Protein 3UB0 (pdb70)

GO terms:
  GO:0005515 protein binding (F, IPI)

Secondary structure (DSSP, 8-state):
--SSSS-HHHHHHHHHHHHHHHHHHHHHHHTT--HHHHHHHHHHHHHHHHHHHHHHHHHHHHH--HHHHH------HHHHH--HHHH--TTT--HHHHHHHHHHTT-EEEEEE--TTS-EEEEEE-SHHHHHHHEETTEEEETTEEEEEEEEE-TTS-B--GGG--GGGGGGS-SPEEEEEEE--/-PPPPSS--HHHHHHHHHTTGGG-HHHHHHHHHHHHHHHH-S-HHHHHHHHHHHHHHHHHH-TT---HHHHHHHHHH-GGG-/-TTHHHHHHHHHHHHHHHHHTTGGGSHHHHHHHHHHHHHHHH---HHHHHHHHHHHHHHHHHTS-HHHHHHHHIIIIIT---/--SSSS-HHHHHHHHHHHHHHHHHHHHHHHHT--HHHHHHHHHHHHHHHHHHHHHHHHHHHHH--HHHHH--HHHHH---HHHHHH--HHHH--TTT--HHHHHHHHHHTT-EEEEEE--SSS-EEEEEE-SHHHHHHHEETTEEEETTEEEEEEEEE-TTS-B--TTT--GGGGGGS-SPEEEEEEE-/-PPPPTT--HHHHHHHHHTTGGG-HHHHHHHHHHHHHHHH---HHHHHHHHHHHHHHHHHH-TT---HHHHHHHHHH-TT-/---HHHHHHHHHHHHHHHHHTTGGGSHHHHHHHHHHHHHHHH---HHHHHHHHHHHHHHHHHTS-HHHHHHHIIIII-

Structure (mmCIF, N/CA/C/O backbone):
data_3UB0
#
_entry.id   3UB0
#
_cell.length_a   121.454
_cell.length_b   160.301
_cell.length_c   102.660
_cell.angle_alpha   90.00
_cell.angle_beta   90.00
_cell.angle_gamma   90.00
#
_symmetry.space_group_name_H-M   'C 2 2 21'
#
loop_
_entity.id
_entity.type
_entity.pdbx_description
1 polymer 'Non-structural protein 6, nsp6,'
2 polymer 'Non-structural protein 7, nsp7'
3 water water
#
loop_
_atom_site.group_PDB
_atom_site.id
_atom_site.type_symbol
_atom_site.label_atom_id
_atom_site.label_alt_id
_atom_site.label_comp_id
_atom_site.label_asym_id
_atom_site.label_entity_id
_atom_site.label_seq_id
_atom_site.pdbx_PDB_ins_code
_atom_site.Cartn_x
_atom_site.Cartn_y
_atom_site.Cartn_z
_atom_site.occupancy
_atom_site.B_iso_or_equiv
_atom_site.auth_seq_id
_atom_site.auth_comp_id
_atom_site.auth_asym_id
_atom_site.auth_atom_id
_atom_site.pdbx_PDB_model_num
ATOM 1 N N . PRO A 1 2 ? 88.477 45.062 54.165 1.00 81.60 -2 PRO A N 1
ATOM 2 C CA . PRO A 1 2 ? 87.445 46.025 53.728 1.00 77.57 -2 PRO A CA 1
ATOM 3 C C . PRO A 1 2 ? 86.033 45.458 53.854 1.00 82.12 -2 PRO A C 1
ATOM 4 O O . PRO A 1 2 ? 85.134 46.146 54.359 1.00 82.68 -2 PRO A O 1
ATOM 8 N N . LEU A 1 3 ? 85.834 44.203 53.394 1.00 77.17 -1 LEU A N 1
ATOM 9 C CA . LEU A 1 3 ? 84.552 43.493 53.475 1.00 74.96 -1 LEU A CA 1
ATOM 10 C C . LEU A 1 3 ? 84.698 42.262 54.406 1.00 85.52 -1 LEU A C 1
ATOM 11 O O . LEU A 1 3 ? 84.108 41.210 54.152 1.00 85.59 -1 LEU A O 1
ATOM 16 N N . GLY A 1 4 ? 85.483 42.424 55.474 1.00 86.93 0 GLY A N 1
ATOM 17 C CA . GLY A 1 4 ? 85.771 41.382 56.458 1.00 91.33 0 GLY A CA 1
ATOM 18 C C . GLY A 1 4 ? 84.848 41.311 57.661 1.00 98.99 0 GLY A C 1
ATOM 19 O O . GLY A 1 4 ? 84.865 40.313 58.387 1.00 100.85 0 GLY A O 1
ATOM 20 N N . SER A 1 5 ? 84.043 42.374 57.891 1.00 96.08 1 SER A N 1
ATOM 21 C CA . SER A 1 5 ? 83.083 42.471 59.000 1.00 97.81 1 SER A CA 1
ATOM 22 C C . SER A 1 5 ? 81.654 42.213 58.509 1.00 99.33 1 SER A C 1
ATOM 23 O O . SER A 1 5 ? 80.804 41.775 59.289 1.00 101.74 1 SER A O 1
ATOM 26 N N . VAL A 1 6 ? 81.396 42.472 57.217 1.00 90.80 2 VAL A N 1
ATOM 27 C CA . VAL A 1 6 ? 80.095 42.285 56.568 1.00 87.86 2 VAL A CA 1
ATOM 28 C C . VAL A 1 6 ? 79.627 40.803 56.615 1.00 91.06 2 VAL A C 1
ATOM 29 O O . VAL A 1 6 ? 80.463 39.901 56.697 1.00 93.16 2 VAL A O 1
ATOM 33 N N . ALA A 1 7 ? 78.306 40.563 56.597 1.00 85.29 3 ALA A N 1
ATOM 34 C CA . ALA A 1 7 ? 77.735 39.211 56.631 1.00 85.06 3 ALA A CA 1
ATOM 35 C C . ALA A 1 7 ? 78.124 38.420 55.381 1.00 85.27 3 ALA A C 1
ATOM 36 O O . ALA A 1 7 ? 78.772 37.384 55.508 1.00 88.31 3 ALA A O 1
ATOM 38 N N . SER A 1 8 ? 77.766 38.932 54.181 1.00 75.40 4 SER A N 1
ATOM 39 C CA . SER A 1 8 ? 78.112 38.335 52.893 1.00 72.83 4 SER A CA 1
ATOM 40 C C . SER A 1 8 ? 78.900 39.322 52.018 1.00 72.80 4 SER A C 1
ATOM 41 O O . SER A 1 8 ? 78.323 40.262 51.454 1.00 70.68 4 SER A O 1
ATOM 44 N N . ALA A 1 9 ? 80.224 39.094 51.909 1.00 68.26 5 ALA A N 1
ATOM 45 C CA . ALA A 1 9 ? 81.144 39.899 51.090 1.00 65.92 5 ALA A CA 1
ATOM 46 C C . ALA A 1 9 ? 80.761 39.811 49.624 1.00 65.72 5 ALA A C 1
ATOM 47 O O . ALA A 1 9 ? 80.889 40.809 48.914 1.00 61.52 5 ALA A O 1
ATOM 49 N N . TYR A 1 10 ? 80.230 38.637 49.191 1.00 62.23 6 TYR A N 1
ATOM 50 C CA . TYR A 1 10 ? 79.755 38.414 47.822 1.00 61.12 6 TYR A CA 1
ATOM 51 C C . TYR A 1 10 ? 78.525 39.291 47.504 1.00 61.63 6 TYR A C 1
ATOM 52 O O . TYR A 1 10 ? 78.521 39.964 46.469 1.00 59.55 6 TYR A O 1
ATOM 61 N N . ALA A 1 11 ? 77.524 39.325 48.422 1.00 56.26 7 ALA A N 1
ATOM 62 C CA . ALA A 1 11 ? 76.339 40.183 48.302 1.00 54.36 7 ALA A CA 1
ATOM 63 C C . ALA A 1 11 ? 76.702 41.698 48.351 1.00 54.99 7 ALA A C 1
ATOM 64 O O . ALA A 1 11 ? 76.171 42.465 47.547 1.00 52.31 7 ALA A O 1
ATOM 66 N N . ALA A 1 12 ? 77.600 42.107 49.285 1.00 51.56 8 ALA A N 1
ATOM 67 C CA . ALA A 1 12 ? 78.076 43.490 49.488 1.00 49.99 8 ALA A CA 1
ATOM 68 C C . ALA A 1 12 ? 78.995 44.041 48.341 1.00 54.70 8 ALA A C 1
ATOM 69 O O . ALA A 1 12 ? 79.165 45.261 48.219 1.00 52.61 8 ALA A O 1
ATOM 71 N N . LEU A 1 13 ? 79.620 43.146 47.565 1.00 52.09 9 LEU A N 1
ATOM 72 C CA . LEU A 1 13 ? 80.576 43.489 46.514 1.00 52.11 9 LEU A CA 1
ATOM 73 C C . LEU A 1 13 ? 80.158 44.511 45.452 1.00 55.62 9 LEU A C 1
ATOM 74 O O . LEU A 1 13 ? 80.930 45.451 45.265 1.00 54.96 9 LEU A O 1
ATOM 79 N N . PRO A 1 14 ? 79.012 44.390 44.728 1.00 52.61 10 PRO A N 1
ATOM 80 C CA . PRO A 1 14 ? 78.703 45.410 43.702 1.00 51.57 10 PRO A CA 1
ATOM 81 C C . PRO A 1 14 ? 78.640 46.853 44.240 1.00 54.35 10 PRO A C 1
ATOM 82 O O . PRO A 1 14 ? 79.192 47.745 43.615 1.00 53.70 10 PRO A O 1
ATOM 86 N N . SER A 1 15 ? 77.982 47.074 45.395 1.00 50.75 11 SER A N 1
ATOM 87 C CA . SER A 1 15 ? 77.856 48.387 46.024 1.00 49.41 11 SER A CA 1
ATOM 88 C C . SER A 1 15 ? 79.193 48.887 46.626 1.00 54.31 11 SER A C 1
ATOM 89 O O . SER A 1 15 ? 79.435 50.103 46.629 1.00 53.51 11 SER A O 1
ATOM 92 N N . TRP A 1 16 ? 80.044 47.960 47.133 1.00 51.97 12 TRP A N 1
ATOM 93 C CA . TRP A 1 16 ? 81.361 48.286 47.678 1.00 52.92 12 TRP A CA 1
ATOM 94 C C . TRP A 1 16 ? 82.322 48.745 46.588 1.00 55.93 12 TRP A C 1
ATOM 95 O O . TRP A 1 16 ? 83.059 49.701 46.816 1.00 55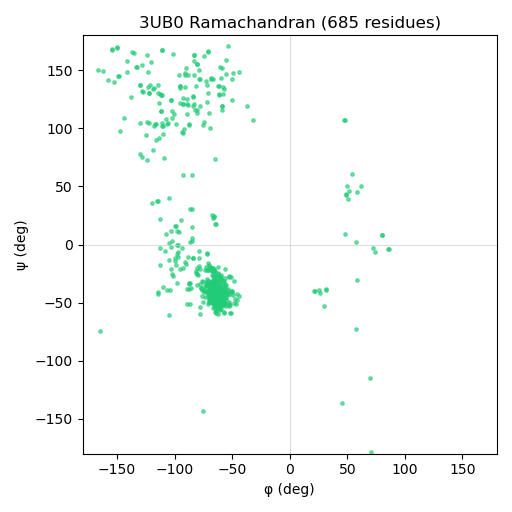.59 12 TRP A O 1
ATOM 106 N N . ILE A 1 17 ? 82.348 48.053 45.429 1.00 51.78 13 ILE A N 1
ATOM 107 C CA . ILE A 1 17 ? 83.224 48.423 44.313 1.00 50.44 13 ILE A CA 1
ATOM 108 C C . ILE A 1 17 ? 82.897 49.850 43.880 1.00 52.82 13 ILE A C 1
ATOM 109 O O . ILE A 1 17 ? 83.822 50.653 43.750 1.00 52.65 13 ILE A O 1
ATOM 114 N N . ALA A 1 18 ? 81.590 50.172 43.685 1.00 47.34 14 ALA A N 1
ATOM 115 C CA . ALA A 1 18 ? 81.154 51.518 43.281 1.00 45.74 14 ALA A CA 1
ATOM 116 C C . ALA A 1 18 ? 81.660 52.592 44.252 1.00 50.04 14 ALA A C 1
ATOM 117 O O . ALA A 1 18 ? 82.139 53.641 43.812 1.00 50.55 14 ALA A O 1
ATOM 119 N N . TYR A 1 19 ? 81.601 52.303 45.554 1.00 46.24 15 TYR A N 1
ATOM 120 C CA . TYR A 1 19 ? 82.057 53.212 46.598 1.00 47.43 15 TYR A CA 1
ATOM 121 C C . TYR A 1 19 ? 83.584 53.331 46.596 1.00 52.40 15 TYR A C 1
ATOM 122 O O . TYR A 1 19 ? 84.095 54.457 46.558 1.00 53.03 15 TYR A O 1
ATOM 131 N N . GLU A 1 20 ? 84.305 52.182 46.586 1.00 47.68 16 GLU A N 1
ATOM 132 C CA . GLU A 1 20 ? 85.767 52.147 46.550 1.00 47.61 16 GLU A CA 1
ATOM 133 C C . GLU A 1 20 ? 86.347 52.852 45.308 1.00 50.70 16 GLU A C 1
ATOM 134 O O . GLU A 1 20 ? 87.316 53.595 45.440 1.00 51.76 16 GLU A O 1
ATOM 140 N N . LYS A 1 21 ? 85.765 52.618 44.127 1.00 46.36 17 LYS A N 1
ATOM 141 C CA . LYS A 1 21 ? 86.197 53.231 42.870 1.00 46.21 17 LYS A CA 1
ATOM 142 C C . LYS A 1 21 ? 86.022 54.762 42.944 1.00 50.52 17 LYS A C 1
ATOM 143 O O . LYS A 1 21 ? 86.938 55.493 42.546 1.00 49.59 17 LYS A O 1
ATOM 149 N N . ALA A 1 22 ? 84.877 55.247 43.517 1.00 47.18 18 ALA A N 1
ATOM 150 C CA . ALA A 1 22 ? 84.578 56.676 43.745 1.00 45.50 18 ALA A CA 1
ATOM 151 C C . ALA A 1 22 ? 85.574 57.282 44.748 1.00 49.68 18 ALA A C 1
ATOM 152 O O . ALA A 1 22 ? 86.104 58.362 44.498 1.00 50.46 18 ALA A O 1
ATOM 154 N N . ARG A 1 23 ? 85.855 56.568 45.852 1.00 46.06 19 ARG A N 1
ATOM 155 C CA . ARG A 1 23 ? 86.820 56.968 46.890 1.00 46.74 19 ARG A CA 1
ATOM 156 C C . ARG A 1 23 ? 88.249 57.088 46.346 1.00 47.84 19 ARG A C 1
ATOM 157 O O . ARG A 1 23 ? 88.968 58.015 46.702 1.00 47.25 19 ARG A O 1
ATOM 165 N N . ALA A 1 24 ? 88.653 56.137 45.486 1.00 44.59 20 ALA A N 1
ATOM 166 C CA . ALA A 1 24 ? 89.971 56.079 44.846 1.00 43.96 20 ALA A CA 1
ATOM 167 C C . ALA A 1 24 ? 90.180 57.236 43.855 1.00 48.86 20 ALA A C 1
ATOM 168 O O . ALA A 1 24 ? 91.254 57.796 43.825 1.00 51.17 20 ALA A O 1
ATOM 170 N N . ASP A 1 25 ? 89.149 57.617 43.086 1.00 44.95 21 ASP A N 1
ATOM 171 C CA . ASP A 1 25 ? 89.197 58.727 42.127 1.00 43.38 21 ASP A CA 1
ATOM 172 C C . ASP A 1 25 ? 89.437 60.017 42.835 1.00 47.58 21 ASP A C 1
ATOM 173 O O . ASP A 1 25 ? 90.236 60.824 42.363 1.00 46.87 21 ASP A O 1
ATOM 178 N N . LEU A 1 26 ? 88.692 60.235 43.941 1.00 45.33 22 LEU A N 1
ATOM 179 C CA . LEU A 1 26 ? 88.790 61.427 44.785 1.00 44.87 22 LEU A CA 1
ATOM 180 C C . LEU A 1 26 ? 90.168 61.504 45.426 1.00 49.51 22 LEU A C 1
ATOM 181 O O . LEU A 1 26 ? 90.722 62.584 45.516 1.00 52.10 22 LEU A O 1
ATOM 186 N N . GLU A 1 27 ? 90.732 60.377 45.857 1.00 45.44 23 GLU A N 1
ATOM 187 C CA . GLU A 1 27 ? 92.060 60.359 46.482 1.00 45.62 23 GLU A CA 1
ATOM 188 C C . GLU A 1 27 ? 93.153 60.720 45.460 1.00 49.44 23 GLU A C 1
ATOM 189 O O . GLU A 1 27 ? 94.018 61.523 45.779 1.00 51.84 23 GLU A O 1
ATOM 195 N N . GLU A 1 28 ? 93.056 60.210 44.226 1.00 44.51 24 GLU A N 1
ATOM 196 C CA . GLU A 1 28 ? 93.947 60.530 43.100 1.00 45.32 24 GLU A CA 1
ATOM 197 C C . GLU A 1 28 ? 93.826 62.014 42.725 1.00 50.48 24 GLU A C 1
ATOM 198 O O . GLU A 1 28 ? 94.844 62.669 42.444 1.00 53.17 24 GLU A O 1
ATOM 204 N N . ALA A 1 29 ? 92.579 62.548 42.722 1.00 43.76 25 ALA A N 1
ATOM 205 C CA . ALA A 1 29 ? 92.301 63.953 42.431 1.00 42.22 25 ALA A CA 1
ATOM 206 C C . ALA A 1 29 ? 92.953 64.891 43.462 1.00 46.48 25 ALA A C 1
ATOM 207 O O . ALA A 1 29 ? 93.402 65.984 43.107 1.00 47.15 25 ALA A O 1
ATOM 209 N N . LYS A 1 30 ? 92.974 64.481 44.736 1.00 42.48 26 LYS A N 1
ATOM 210 C CA . LYS A 1 30 ? 93.592 65.254 45.801 1.00 43.57 26 LYS A CA 1
ATOM 211 C C . LYS A 1 30 ? 95.108 65.301 45.594 1.00 49.75 26 LYS A C 1
ATOM 212 O O . LYS A 1 30 ? 95.686 66.391 45.592 1.00 48.26 26 LYS A O 1
ATOM 218 N N . LYS A 1 31 ? 95.729 64.110 45.383 1.00 47.75 27 LYS A N 1
ATOM 219 C CA . LYS A 1 31 ? 97.178 63.936 45.201 1.00 48.51 27 LYS A CA 1
ATOM 220 C C . LYS A 1 31 ? 97.706 64.666 43.966 1.00 52.34 27 LYS A C 1
ATOM 221 O O . LYS A 1 31 ? 98.793 65.231 44.021 1.00 52.73 27 LYS A O 1
ATOM 227 N N . ASN A 1 32 ? 96.928 64.668 42.863 1.00 48.46 28 ASN A N 1
ATOM 228 C CA . ASN A 1 32 ? 97.257 65.330 41.589 1.00 46.46 28 ASN A CA 1
ATOM 229 C C . ASN A 1 32 ? 96.835 66.782 41.548 1.00 50.49 28 ASN A C 1
ATOM 230 O O . ASN A 1 32 ? 97.041 67.429 40.520 1.00 49.97 28 ASN A O 1
ATOM 235 N N . ASP A 1 33 ? 96.268 67.304 42.674 1.00 47.72 29 ASP A N 1
ATOM 236 C CA . ASP A 1 33 ? 95.888 68.711 42.889 1.00 48.18 29 ASP A CA 1
ATOM 237 C C . ASP A 1 33 ? 95.043 69.266 41.755 1.00 49.77 29 ASP A C 1
ATOM 238 O O . ASP A 1 33 ? 95.170 70.405 41.313 1.00 51.74 29 ASP A O 1
ATOM 243 N N . VAL A 1 34 ? 94.175 68.427 41.293 1.00 42.93 30 VAL A N 1
ATOM 244 C CA . VAL A 1 34 ? 93.222 68.657 40.234 1.00 42.20 30 VAL A CA 1
ATOM 245 C C . VAL A 1 34 ? 92.323 69.918 40.527 1.00 50.34 30 VAL A C 1
ATOM 246 O O . VAL A 1 34 ? 92.286 70.367 41.665 1.00 52.77 30 VAL A O 1
ATOM 250 N N . SER A 1 35 ? 91.692 70.536 39.506 1.00 49.14 31 SER A N 1
ATOM 251 C CA . SER A 1 35 ? 90.841 71.747 39.669 1.00 50.40 31 SER A CA 1
ATOM 252 C C . SER A 1 35 ? 89.773 71.649 40.786 1.00 59.84 31 SER A C 1
ATOM 253 O O . SER A 1 35 ? 89.261 70.548 41.025 1.00 59.40 31 SER A O 1
ATOM 256 N N . PRO A 1 36 ? 89.416 72.775 41.472 1.00 60.44 32 PRO A N 1
ATOM 257 C CA . PRO A 1 36 ? 88.375 72.718 42.523 1.00 61.63 32 PRO A CA 1
ATOM 258 C C . PRO A 1 36 ? 87.019 72.231 42.014 1.00 64.43 32 PRO A C 1
ATOM 259 O O . PRO A 1 36 ? 86.240 71.660 42.785 1.00 65.83 32 PRO A O 1
ATOM 263 N N . GLN A 1 37 ? 86.760 72.430 40.716 1.00 58.32 33 GLN A N 1
ATOM 264 C CA . GLN A 1 37 ? 85.543 72.018 40.031 1.00 58.47 33 GLN A CA 1
ATOM 265 C C . GLN A 1 37 ? 85.478 70.501 39.891 1.00 60.83 33 GLN A C 1
ATOM 266 O O . GLN A 1 37 ? 84.446 69.905 40.182 1.00 61.42 33 GLN A O 1
ATOM 272 N N . LEU A 1 38 ? 86.581 69.873 39.437 1.00 57.57 34 LEU A N 1
ATOM 273 C CA . LEU A 1 38 ? 86.691 68.420 39.265 1.00 55.63 34 LEU A CA 1
ATOM 274 C C . LEU A 1 38 ? 86.655 67.705 40.635 1.00 57.96 34 LEU A C 1
ATOM 275 O O . LEU A 1 38 ? 86.040 66.645 40.757 1.00 60.01 34 LEU A O 1
ATOM 280 N N . LEU A 1 39 ? 87.202 68.353 41.673 1.00 49.78 35 LEU A N 1
ATOM 281 C CA . LEU A 1 39 ? 87.187 67.889 43.047 1.00 49.72 35 LEU A CA 1
ATOM 282 C C . LEU A 1 39 ? 85.767 67.855 43.647 1.00 52.38 35 LEU A C 1
ATOM 283 O O . LEU A 1 39 ? 85.428 66.894 44.339 1.00 52.07 35 LEU A O 1
ATOM 288 N N . LYS A 1 40 ? 84.948 68.913 43.391 1.00 48.23 36 LYS A N 1
ATOM 289 C CA . LYS A 1 40 ? 83.571 69.051 43.838 1.00 48.36 36 LYS A CA 1
ATOM 290 C C . LYS A 1 40 ? 82.706 67.945 43.203 1.00 52.45 36 LYS A C 1
ATOM 291 O O . LYS A 1 40 ? 81.859 67.357 43.887 1.00 52.72 36 LYS A O 1
ATOM 297 N N . GLN A 1 41 ? 82.945 67.645 41.901 1.00 48.71 37 GLN A N 1
ATOM 298 C CA . GLN A 1 41 ? 82.244 66.590 41.159 1.00 48.14 37 GLN A CA 1
ATOM 299 C C . GLN A 1 41 ? 82.559 65.236 41.789 1.00 49.01 37 GLN A C 1
ATOM 300 O O . GLN A 1 41 ? 81.638 64.468 42.086 1.00 50.21 37 GLN A O 1
ATOM 306 N N . LEU A 1 42 ? 83.857 64.956 42.008 1.00 43.89 38 LEU A N 1
ATOM 307 C CA . LEU A 1 42 ? 84.342 63.691 42.576 1.00 43.56 38 LEU A C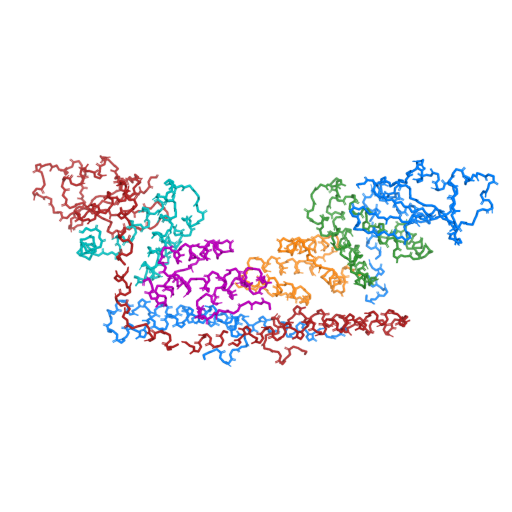A 1
ATOM 308 C C . LEU A 1 42 ? 83.936 63.450 44.017 1.00 48.92 38 LEU A C 1
ATOM 309 O O . LEU A 1 42 ? 83.700 62.290 44.378 1.00 48.95 38 LEU A O 1
ATOM 314 N N . THR A 1 43 ? 83.771 64.541 44.813 1.00 45.38 39 THR A N 1
ATOM 315 C CA . THR A 1 43 ? 83.272 64.485 46.189 1.00 46.57 39 THR A CA 1
ATOM 316 C C . THR A 1 43 ? 81.783 64.074 46.179 1.00 53.33 39 THR A C 1
ATOM 317 O O . THR A 1 43 ? 81.398 63.228 46.985 1.00 55.05 39 THR A O 1
ATOM 321 N N . LYS A 1 44 ? 80.958 64.669 45.275 1.00 49.74 40 LYS A N 1
ATOM 322 C CA . LYS A 1 44 ? 79.527 64.354 45.133 1.00 50.93 40 LYS A CA 1
ATOM 323 C C . LYS A 1 44 ? 79.346 62.873 44.741 1.00 52.38 40 LYS A C 1
ATOM 324 O O . LYS A 1 44 ? 78.524 62.179 45.342 1.00 54.28 40 LYS A O 1
ATOM 330 N N . ALA A 1 45 ? 80.110 62.400 43.734 1.00 43.51 41 ALA A N 1
ATOM 331 C CA . ALA A 1 45 ? 80.106 61.010 43.266 1.00 39.97 41 ALA A CA 1
ATOM 332 C C . ALA A 1 45 ? 80.422 60.056 44.426 1.00 47.89 41 ALA A C 1
ATOM 333 O O . ALA A 1 45 ? 79.860 58.973 44.488 1.00 50.30 41 ALA A O 1
ATOM 335 N N . CYS A 1 46 ? 81.318 60.461 45.340 1.00 46.22 42 CYS A N 1
ATOM 336 C CA . CYS A 1 46 ? 81.718 59.660 46.485 1.00 46.47 42 CYS A CA 1
ATOM 337 C C . CYS A 1 46 ? 80.589 59.643 47.510 1.00 51.57 42 CYS A C 1
ATOM 338 O O . CYS A 1 46 ? 80.200 58.564 47.957 1.00 52.80 42 CYS A O 1
ATOM 341 N N . ASN A 1 47 ? 79.982 60.806 47.797 1.00 47.99 43 ASN A N 1
ATOM 342 C CA . ASN A 1 47 ? 78.833 60.896 48.701 1.00 49.76 43 ASN A CA 1
ATOM 343 C C . ASN A 1 47 ? 77.658 60.041 48.217 1.00 52.99 43 ASN A C 1
ATOM 344 O O . ASN A 1 47 ? 77.055 59.339 49.033 1.00 52.92 43 ASN A O 1
ATOM 349 N N . ILE A 1 48 ? 77.379 60.062 46.894 1.00 48.87 44 ILE A N 1
ATOM 350 C CA . ILE A 1 48 ? 76.315 59.264 46.285 1.00 50.51 44 ILE A CA 1
ATOM 351 C C . ILE A 1 48 ? 76.574 57.771 46.475 1.00 51.78 44 ILE A C 1
ATOM 352 O O . ILE A 1 48 ? 75.699 57.070 46.993 1.00 51.99 44 ILE A O 1
ATOM 357 N N . ALA A 1 49 ? 77.782 57.304 46.082 1.00 45.44 45 ALA A N 1
ATOM 358 C CA . ALA A 1 49 ? 78.203 55.897 46.184 1.00 42.94 45 ALA A CA 1
ATOM 359 C C . ALA A 1 49 ? 78.240 55.399 47.630 1.00 50.61 45 ALA A C 1
ATOM 360 O O . ALA A 1 49 ? 77.813 54.270 47.892 1.00 51.78 45 ALA A O 1
ATOM 362 N N . LYS A 1 50 ? 78.699 56.265 48.572 1.00 47.59 46 LYS A N 1
ATOM 363 C CA . LYS A 1 50 ? 78.752 55.975 50.002 1.00 48.29 46 LYS A CA 1
ATOM 364 C C . LYS A 1 50 ? 77.349 55.706 50.543 1.00 55.46 46 LYS A C 1
ATOM 365 O O . LYS A 1 50 ? 77.155 54.703 51.247 1.00 57.23 46 LYS A O 1
ATOM 371 N N . SER A 1 51 ? 76.380 56.619 50.232 1.00 51.84 47 SER A N 1
ATOM 372 C CA . SER A 1 51 ? 74.993 56.479 50.686 1.00 53.11 47 SER A CA 1
ATOM 373 C C . SER A 1 51 ? 74.278 55.275 50.041 1.00 56.40 47 SER A C 1
ATOM 374 O O . SER A 1 51 ? 73.518 54.610 50.729 1.00 58.82 47 SER A O 1
ATOM 377 N N . GLU A 1 52 ? 74.638 54.905 48.797 1.00 50.38 48 GLU A N 1
ATOM 378 C CA . GLU A 1 52 ? 74.137 53.699 48.136 1.00 49.58 48 GLU A CA 1
ATOM 379 C C . GLU A 1 52 ? 74.658 52.415 48.792 1.00 52.73 48 GLU A C 1
ATOM 380 O O . GLU A 1 52 ? 73.895 51.457 48.963 1.00 54.87 48 GLU A O 1
ATOM 386 N N . PHE A 1 53 ? 75.935 52.412 49.186 1.00 46.73 49 PHE A N 1
ATOM 387 C CA . PHE A 1 53 ? 76.570 51.286 49.861 1.00 45.20 49 PHE A CA 1
ATOM 388 C C . PHE A 1 53 ? 75.881 51.043 51.213 1.00 51.91 49 PHE A C 1
ATOM 389 O O . PHE A 1 53 ? 75.526 49.898 51.523 1.00 53.72 49 PHE A O 1
ATOM 397 N N . GLU A 1 54 ? 75.631 52.122 51.968 1.00 48.50 50 GLU A N 1
ATOM 398 C CA . GLU A 1 54 ? 74.966 52.079 53.271 1.00 50.89 50 GLU A CA 1
ATOM 399 C C . GLU A 1 54 ? 73.516 51.634 53.180 1.00 55.94 50 GLU A C 1
ATOM 400 O O . GLU A 1 54 ? 73.064 50.887 54.036 1.00 57.19 50 GLU A O 1
ATOM 406 N N . ARG A 1 55 ? 72.804 52.073 52.130 1.00 53.25 51 ARG A N 1
ATOM 407 C CA . ARG A 1 55 ? 71.411 51.747 51.843 1.00 54.13 51 ARG A CA 1
ATOM 408 C C . ARG A 1 55 ? 71.267 50.240 51.575 1.00 58.55 51 ARG A C 1
ATOM 409 O O . ARG A 1 55 ? 70.394 49.607 52.178 1.00 59.31 51 ARG A O 1
ATOM 417 N N . GLU A 1 56 ? 72.146 49.670 50.698 1.00 52.68 52 GLU A N 1
ATOM 418 C CA . GLU A 1 56 ? 72.166 48.242 50.382 1.00 51.48 52 GLU A CA 1
ATOM 419 C C . GLU A 1 56 ? 72.565 47.415 51.610 1.00 58.11 52 GLU A C 1
ATOM 420 O O . GLU A 1 56 ? 72.036 46.322 51.782 1.00 59.83 52 GLU A O 1
ATOM 426 N N . ALA A 1 57 ? 73.456 47.950 52.480 1.00 54.49 53 ALA A N 1
ATOM 427 C CA . ALA A 1 57 ? 73.913 47.293 53.708 1.00 55.17 53 ALA A CA 1
ATOM 428 C C . ALA A 1 57 ? 72.784 47.090 54.718 1.00 62.26 53 ALA A C 1
ATOM 429 O O . ALA A 1 57 ? 72.754 46.059 55.404 1.00 63.27 53 ALA A O 1
ATOM 431 N N . SER A 1 58 ? 71.867 48.078 54.818 1.00 59.44 54 SER A N 1
ATOM 432 C CA . SER A 1 58 ? 70.733 48.007 55.732 1.00 62.09 54 SER A CA 1
ATOM 433 C C . SER A 1 58 ? 69.645 47.075 55.169 1.00 65.73 54 SER A C 1
ATOM 434 O O . SER A 1 58 ? 69.040 46.326 55.945 1.00 67.37 54 SER A O 1
ATOM 437 N N . VAL A 1 59 ? 69.430 47.102 53.823 1.00 59.17 55 VAL A N 1
ATOM 438 C CA . VAL A 1 59 ? 68.488 46.230 53.098 1.00 58.45 55 VAL A CA 1
ATOM 439 C C . VAL A 1 59 ? 68.913 44.775 53.338 1.00 61.36 55 VAL A C 1
ATOM 440 O O . VAL A 1 59 ? 68.068 43.949 53.703 1.00 63.40 55 VAL A O 1
ATOM 444 N N . GLN A 1 60 ? 70.224 44.489 53.204 1.00 54.46 56 GLN A N 1
ATOM 445 C CA . GLN A 1 60 ? 70.788 43.168 53.471 1.00 54.00 56 GLN A CA 1
ATOM 446 C C . GLN A 1 60 ? 70.497 42.724 54.902 1.00 57.73 56 GLN A C 1
ATOM 447 O O . GLN A 1 60 ? 70.078 41.588 55.092 1.00 58.46 56 GLN A O 1
ATOM 453 N N . LYS A 1 61 ? 70.660 43.617 55.893 1.00 55.09 57 LYS A N 1
ATOM 454 C CA . LYS A 1 61 ? 70.358 43.304 57.296 1.00 58.02 57 LYS A CA 1
ATOM 455 C C . LYS A 1 61 ? 68.868 42.983 57.513 1.00 64.21 57 LYS A C 1
ATOM 456 O O . LYS A 1 61 ? 68.556 42.063 58.266 1.00 65.20 57 LYS A O 1
ATOM 462 N N . LYS A 1 62 ? 67.960 43.714 56.816 1.00 60.91 58 LYS A N 1
ATOM 463 C CA . LYS A 1 62 ? 66.514 43.507 56.872 1.00 62.03 58 LYS A CA 1
ATOM 464 C C . LYS A 1 62 ? 66.159 42.144 56.323 1.00 65.91 58 LYS A C 1
ATOM 465 O O . LYS A 1 62 ? 65.374 41.441 56.954 1.00 68.64 58 LYS A O 1
ATOM 471 N N . LEU A 1 63 ? 66.722 41.764 55.157 1.00 58.76 59 LEU A N 1
ATOM 472 C CA . LEU A 1 63 ? 66.430 40.479 54.527 1.00 58.28 59 LEU A CA 1
ATOM 473 C C . LEU A 1 63 ? 66.940 39.295 55.326 1.00 64.70 59 LEU A C 1
ATOM 474 O O . LEU A 1 63 ? 66.253 38.277 55.396 1.00 66.87 59 LEU A O 1
ATOM 479 N N . ASP A 1 64 ? 68.120 39.432 55.946 1.00 60.29 60 ASP A N 1
ATOM 480 C CA . ASP A 1 64 ? 68.719 38.389 56.769 1.00 61.04 60 ASP A CA 1
ATOM 481 C C . ASP A 1 64 ? 67.902 38.160 58.045 1.00 69.93 60 ASP A C 1
ATOM 482 O O . ASP A 1 64 ? 67.680 37.006 58.422 1.00 71.92 60 ASP A O 1
ATOM 487 N N . LYS A 1 65 ? 67.436 39.260 58.689 1.00 67.71 61 LYS A N 1
ATOM 488 C CA . LYS A 1 65 ? 66.646 39.235 59.920 1.00 70.01 61 LYS A CA 1
ATOM 489 C C . LYS A 1 65 ? 65.291 38.593 59.673 1.00 75.30 61 LYS A C 1
ATOM 490 O O . LYS A 1 65 ? 64.832 37.785 60.477 1.00 77.36 61 LYS A O 1
ATOM 504 N N . ALA A 1 67 ? 64.512 36.425 57.250 1.00 65.02 63 ALA A N 1
ATOM 505 C CA . ALA A 1 67 ? 64.762 35.006 57.024 1.00 64.00 63 ALA A CA 1
ATOM 506 C C . ALA A 1 67 ? 65.061 34.269 58.346 1.00 69.11 63 ALA A C 1
ATOM 507 O O . ALA A 1 67 ? 64.577 33.154 58.528 1.00 70.12 63 ALA A O 1
ATOM 509 N N . GLU A 1 68 ? 65.834 34.896 59.259 1.00 65.55 64 GLU A N 1
ATOM 510 C CA . GLU A 1 68 ? 66.194 34.365 60.581 1.00 68.24 64 GLU A CA 1
ATOM 511 C C . GLU A 1 68 ? 64.925 34.134 61.413 1.00 74.19 64 GLU A C 1
ATOM 512 O O . GLU A 1 68 ? 64.757 33.069 62.024 1.00 76.25 64 GLU A O 1
ATOM 518 N N . GLN A 1 69 ? 64.019 35.127 61.389 1.00 70.27 65 GLN A N 1
ATOM 519 C CA . GLN A 1 69 ? 62.723 35.106 62.063 1.00 72.41 65 GLN A CA 1
ATOM 520 C C . GLN A 1 69 ? 61.808 34.062 61.449 1.00 76.76 65 GLN A C 1
ATOM 521 O O . GLN A 1 69 ? 61.210 33.286 62.190 1.00 80.24 65 GLN A O 1
ATOM 527 N N . ALA A 1 70 ? 61.721 34.021 60.098 1.00 70.83 66 ALA A N 1
ATOM 528 C CA . ALA A 1 70 ? 60.906 33.058 59.347 1.00 70.99 66 ALA A CA 1
ATOM 529 C C . ALA A 1 70 ? 61.308 31.622 59.668 1.00 76.15 66 ALA A C 1
ATOM 530 O O . ALA A 1 70 ? 60.433 30.796 59.927 1.00 77.41 66 ALA A O 1
ATOM 532 N N . ALA A 1 71 ? 62.625 31.342 59.697 1.00 71.76 67 ALA A N 1
ATOM 533 C CA . ALA A 1 71 ? 63.179 30.033 60.029 1.00 72.63 67 ALA A CA 1
ATOM 534 C C . ALA A 1 71 ? 62.849 29.640 61.474 1.00 81.32 67 ALA A C 1
ATOM 535 O O . ALA A 1 71 ? 62.501 28.486 61.714 1.00 82.61 67 ALA A O 1
ATOM 537 N N . ALA A 1 72 ? 62.923 30.606 62.421 1.00 80.47 68 ALA A N 1
ATOM 538 C CA . ALA A 1 72 ? 62.622 30.416 63.848 1.00 83.98 68 ALA A CA 1
ATOM 539 C C . ALA A 1 72 ? 61.151 30.057 64.129 1.00 91.00 68 ALA A C 1
ATOM 540 O O . ALA A 1 72 ? 60.879 29.309 65.071 1.00 92.81 68 ALA A O 1
ATOM 542 N N . SER A 1 73 ? 60.218 30.562 63.300 1.00 88.56 69 SER A N 1
ATOM 543 C CA . SER A 1 73 ? 58.780 30.284 63.420 1.00 91.08 69 SER A CA 1
ATOM 544 C C . SER A 1 73 ? 58.352 28.993 62.695 1.00 96.75 69 SER A C 1
ATOM 545 O O . SER A 1 73 ? 57.367 28.374 63.095 1.00 98.32 69 SER A O 1
ATOM 556 N N . TYR A 1 75 ? 60.343 26.211 62.254 1.00 106.29 71 TYR A N 1
ATOM 557 C CA . TYR A 1 75 ? 61.001 25.219 63.114 1.00 110.00 71 TYR A CA 1
ATOM 558 C C . TYR A 1 75 ? 59.998 24.484 64.007 1.00 117.19 71 TYR A C 1
ATOM 559 O O . TYR A 1 75 ? 60.137 23.276 64.226 1.00 118.84 71 TYR A O 1
ATOM 568 N N . LYS A 1 76 ? 58.890 25.190 64.378 1.00 114.29 72 LYS A N 1
ATOM 569 C CA . LYS A 1 76 ? 57.723 24.692 65.124 1.00 116.03 72 LYS A CA 1
ATOM 570 C C . LYS A 1 76 ? 57.175 23.380 64.528 1.00 119.57 72 LYS A C 1
ATOM 571 O O . LYS A 1 76 ? 56.861 22.462 65.291 1.00 122.00 72 LYS A O 1
ATOM 577 N N . GLU A 1 77 ? 57.080 23.298 63.168 1.00 105.51 73 GLU A N 1
ATOM 578 C CA . GLU A 1 77 ? 56.618 22.135 62.394 1.00 116.66 73 GLU A CA 1
ATOM 579 C C . GLU A 1 77 ? 57.380 20.843 62.732 1.00 167.15 73 GLU A C 1
ATOM 580 O O . GLU A 1 77 ? 58.601 20.853 62.888 1.00 140.59 73 GLU A O 1
ATOM 586 N N . ARG A 1 83 ? 49.435 17.236 56.461 1.00 79.16 79 ARG A N 1
ATOM 587 C CA . ARG A 1 83 ? 49.858 17.523 57.825 1.00 81.47 79 ARG A CA 1
ATOM 588 C C . ARG A 1 83 ? 48.844 16.799 58.736 1.00 87.73 79 ARG A C 1
ATOM 589 O O . ARG A 1 83 ? 49.099 15.710 59.295 1.00 88.30 79 ARG A O 1
ATOM 597 N N . LYS A 1 84 ? 47.658 17.388 58.800 1.00 83.59 80 LYS A N 1
ATOM 598 C CA . LYS A 1 84 ? 46.513 16.859 59.498 1.00 82.12 80 LYS A CA 1
ATOM 599 C C . LYS A 1 84 ? 45.833 15.853 58.547 1.00 81.51 80 LYS A C 1
ATOM 600 O O . LYS A 1 84 ? 45.994 15.945 57.316 1.00 78.35 80 LYS A O 1
ATOM 606 N N . SER A 1 85 ? 45.042 14.908 59.117 1.00 77.44 81 SER A N 1
ATOM 607 C CA . SER A 1 85 ? 44.162 14.053 58.326 1.00 74.44 81 SER A CA 1
ATOM 608 C C . SER A 1 85 ? 43.163 15.130 57.805 1.00 74.57 81 SER A C 1
ATOM 609 O O . SER A 1 85 ? 42.862 15.141 56.615 1.00 71.94 81 SER A O 1
ATOM 612 N N . LYS A 1 86 ? 42.821 16.132 58.697 1.00 70.16 82 LYS A N 1
ATOM 613 C CA . LYS A 1 86 ? 42.012 17.341 58.470 1.00 68.66 82 LYS A CA 1
ATOM 614 C C . LYS A 1 86 ? 42.493 18.188 57.274 1.00 67.63 82 LYS A C 1
ATOM 615 O O . LYS A 1 86 ? 41.629 18.521 56.459 1.00 66.68 82 LYS A O 1
ATOM 621 N N . ILE A 1 87 ? 43.834 18.535 57.156 1.00 60.45 83 ILE A N 1
ATOM 622 C CA . ILE A 1 87 ? 44.381 19.282 55.993 1.00 58.98 83 ILE A CA 1
ATOM 623 C C . ILE A 1 87 ? 44.196 18.493 54.678 1.00 58.30 83 ILE A C 1
ATOM 624 O O . ILE A 1 87 ? 43.767 19.055 53.679 1.00 58.20 83 ILE A O 1
ATOM 629 N N . VAL A 1 88 ? 44.479 17.193 54.704 1.00 51.13 84 VAL A N 1
ATOM 630 C CA . VAL A 1 88 ? 44.303 16.312 53.557 1.00 48.11 84 VAL A CA 1
ATOM 631 C C . VAL A 1 88 ? 42.801 16.214 53.222 1.00 51.19 84 VAL A C 1
ATOM 632 O O . VAL A 1 88 ? 42.431 16.293 52.049 1.00 48.66 84 VAL A O 1
ATOM 636 N N . SER A 1 89 ? 41.945 16.135 54.268 1.00 49.13 85 SER A N 1
ATOM 637 C CA . SER A 1 89 ? 40.488 16.083 54.142 1.00 48.42 85 SER A CA 1
ATOM 638 C C . SER A 1 89 ? 39.920 17.371 53.525 1.00 50.68 85 SER A C 1
ATOM 639 O O . SER A 1 89 ? 39.008 17.296 52.693 1.00 48.93 85 SER A O 1
ATOM 642 N N . ALA A 1 90 ? 40.493 18.533 53.902 1.00 45.79 86 ALA A N 1
ATOM 643 C CA . ALA A 1 90 ? 40.089 19.842 53.405 1.00 45.04 86 ALA A CA 1
ATOM 644 C C . ALA A 1 90 ? 40.412 19.966 51.918 1.00 50.10 86 ALA A C 1
ATOM 645 O O . ALA A 1 90 ? 39.591 20.499 51.153 1.00 50.60 86 ALA A O 1
ATOM 655 N N . HIS A 1 92 ? 40.756 17.281 49.919 1.00 45.97 88 HIS A N 1
ATOM 656 C CA . HIS A 1 92 ? 39.897 16.297 49.250 1.00 45.56 88 HIS A CA 1
ATOM 657 C C . HIS A 1 92 ? 38.513 16.896 48.980 1.00 48.97 88 HIS A C 1
ATOM 658 O O . HIS A 1 92 ? 37.969 16.730 47.887 1.00 47.32 88 HIS A O 1
ATOM 665 N N . SER A 1 93 ? 37.979 17.632 49.965 1.00 45.39 89 SER A N 1
ATOM 666 C CA . SER A 1 93 ? 36.707 18.323 49.871 1.00 44.44 89 SER A CA 1
ATOM 667 C C . SER A 1 93 ? 36.750 19.364 48.727 1.00 49.88 89 SER A C 1
ATOM 668 O O . SER A 1 93 ? 35.868 19.374 47.866 1.00 49.57 89 SER A O 1
ATOM 671 N N . LEU A 1 94 ? 37.813 20.194 48.694 1.00 47.31 90 LEU A N 1
ATOM 672 C CA . LEU A 1 94 ? 38.021 21.216 47.677 1.00 47.93 90 LEU A CA 1
ATOM 673 C C . LEU A 1 94 ? 38.110 20.602 46.283 1.00 50.94 90 LEU A C 1
ATOM 674 O O . LEU A 1 94 ? 37.334 20.973 45.402 1.00 51.14 90 LEU A O 1
ATOM 679 N N . LEU A 1 95 ? 39.049 19.651 46.101 1.00 46.33 91 LEU A N 1
ATOM 680 C CA . LEU A 1 95 ? 39.317 18.938 44.854 1.00 46.63 91 LEU A CA 1
ATOM 681 C C . LEU A 1 95 ? 38.059 18.336 44.228 1.00 53.34 91 LEU A C 1
ATOM 682 O O . LEU A 1 95 ? 37.733 18.714 43.103 1.00 54.79 91 LEU A O 1
ATOM 687 N N . PHE A 1 96 ? 37.343 17.438 44.960 1.00 48.86 92 PHE A N 1
ATOM 688 C CA . PHE A 1 96 ? 36.136 16.783 44.462 1.00 48.24 92 PHE A CA 1
ATOM 689 C C . PHE A 1 96 ? 34.971 17.727 44.243 1.00 56.19 92 PHE A C 1
ATOM 690 O O . PHE A 1 96 ? 34.182 17.514 43.319 1.00 57.08 92 PHE A O 1
ATOM 698 N N . GLY A 1 97 ? 34.898 18.778 45.058 1.00 54.18 93 GLY A N 1
ATOM 699 C CA . GLY A 1 97 ? 33.899 19.824 44.920 1.00 55.48 93 GLY A CA 1
ATOM 700 C C . GLY A 1 97 ? 34.063 20.567 43.613 1.00 61.02 93 GLY A C 1
ATOM 701 O O . GLY A 1 97 ? 33.090 20.776 42.883 1.00 61.46 93 GLY A O 1
ATOM 710 N N . LEU A 1 99 ? 35.818 19.486 40.911 1.00 50.21 95 LEU A N 1
ATOM 711 C CA . LEU A 1 99 ? 35.666 18.533 39.816 1.00 49.04 95 LEU A CA 1
ATOM 712 C C . LEU A 1 99 ? 34.200 18.397 39.437 1.00 57.24 95 LEU A C 1
ATOM 713 O O . LEU A 1 99 ? 33.892 18.308 38.246 1.00 58.80 95 LEU A O 1
ATOM 718 N N . LYS A 1 100 ? 33.291 18.409 40.441 1.00 55.06 96 LYS A N 1
ATOM 719 C CA . LYS A 1 100 ? 31.860 18.337 40.180 1.00 56.09 96 LYS A CA 1
ATOM 720 C C . LYS A 1 100 ? 31.399 19.633 39.528 1.00 62.66 96 LYS A C 1
ATOM 721 O O . LYS A 1 100 ? 30.712 19.578 38.510 1.00 64.85 96 LYS A O 1
ATOM 727 N N . LYS A 1 101 ? 31.845 20.783 40.079 1.00 59.01 97 LYS A N 1
ATOM 728 C CA . LYS A 1 101 ? 31.530 22.143 39.642 1.00 60.94 97 LYS A CA 1
ATOM 729 C C . LYS A 1 101 ? 31.979 22.396 38.200 1.00 68.71 97 LYS A C 1
ATOM 730 O O . LYS A 1 101 ? 31.350 23.205 37.522 1.00 72.83 97 LYS A O 1
ATOM 736 N N . LEU A 1 102 ? 33.043 21.701 37.726 1.00 63.03 98 LEU A N 1
ATOM 737 C CA . LEU A 1 102 ? 33.560 21.806 36.355 1.00 62.94 98 LEU A CA 1
ATOM 738 C C . LEU A 1 102 ? 32.502 21.377 35.350 1.00 68.23 98 LEU A C 1
ATOM 739 O O . LEU A 1 102 ? 32.384 21.989 34.282 1.00 68.77 98 LEU A O 1
ATOM 744 N N . ASP A 1 103 ? 31.720 20.337 35.715 1.00 65.26 99 ASP A N 1
ATOM 745 C CA . ASP A 1 103 ? 30.629 19.756 34.924 1.00 67.10 99 ASP A CA 1
ATOM 746 C C . ASP A 1 103 ? 31.034 19.488 33.458 1.00 70.82 99 ASP A C 1
ATOM 747 O O . ASP A 1 103 ? 30.410 19.979 32.512 1.00 74.16 99 ASP A O 1
ATOM 760 N N . SER A 1 105 ? 31.919 16.331 30.902 1.00 60.54 101 SER A N 1
ATOM 761 C CA . SER A 1 105 ? 31.600 14.913 30.708 1.00 58.80 101 SER A CA 1
ATOM 762 C C . SER A 1 105 ? 32.791 13.977 30.906 1.00 58.83 101 SER A C 1
ATOM 763 O O . SER A 1 105 ? 32.633 12.948 31.559 1.00 56.36 101 SER A O 1
ATOM 766 N N . SER A 1 106 ? 33.981 14.362 30.405 1.00 55.11 102 SER A N 1
ATOM 767 C CA . SER A 1 106 ? 35.187 13.546 30.553 1.00 53.41 102 SER A CA 1
ATOM 768 C C . SER A 1 106 ? 35.633 13.455 32.025 1.00 54.81 102 SER A C 1
ATOM 769 O O . SER A 1 106 ? 36.082 12.390 32.446 1.00 53.46 102 SER A O 1
ATOM 772 N N . VAL A 1 107 ? 35.461 14.546 32.814 1.00 50.24 103 VAL A N 1
ATOM 773 C CA . VAL A 1 107 ? 35.743 14.551 34.254 1.00 47.34 103 VAL A CA 1
ATOM 774 C C . VAL A 1 107 ? 34.716 13.666 34.961 1.00 49.18 103 VAL A C 1
ATOM 775 O O . VAL A 1 107 ? 35.105 12.841 35.774 1.00 49.30 103 VAL A O 1
ATOM 779 N N . ASN A 1 108 ? 33.417 13.781 34.613 1.00 46.15 104 ASN A N 1
ATOM 780 C CA . ASN A 1 108 ? 32.350 12.954 35.190 1.00 44.59 104 ASN A CA 1
ATOM 781 C C . ASN A 1 108 ? 32.577 11.454 34.910 1.00 52.07 104 ASN A C 1
ATOM 782 O O . ASN A 1 108 ? 32.405 10.625 35.819 1.00 53.55 104 ASN A O 1
ATOM 787 N N . THR A 1 109 ? 33.002 11.116 33.667 1.00 47.71 105 THR A N 1
ATOM 788 C CA . THR A 1 109 ? 33.329 9.758 33.224 1.00 45.96 105 THR A CA 1
ATOM 789 C C . THR A 1 109 ? 34.420 9.166 34.125 1.00 50.02 105 THR A C 1
ATOM 790 O O . THR A 1 109 ? 34.174 8.152 34.783 1.00 51.49 105 THR A O 1
ATOM 794 N N . ILE A 1 110 ? 35.588 9.834 34.202 1.00 45.39 106 ILE A N 1
ATOM 795 C CA . ILE A 1 110 ? 36.738 9.383 34.991 1.00 43.35 106 ILE A CA 1
ATOM 796 C C . ILE A 1 110 ? 36.392 9.128 36.470 1.00 47.90 106 ILE A C 1
ATOM 797 O O . ILE A 1 110 ? 36.781 8.084 37.011 1.00 46.66 106 ILE A O 1
ATOM 802 N N . ILE A 1 111 ? 35.576 10.021 37.069 1.00 45.70 107 ILE A N 1
ATOM 803 C CA . ILE A 1 111 ? 35.121 9.912 38.462 1.00 45.19 107 ILE A CA 1
ATOM 804 C C . ILE A 1 111 ? 34.105 8.790 38.656 1.00 50.31 107 ILE A C 1
ATOM 805 O O . ILE A 1 111 ? 34.220 8.051 39.633 1.00 50.35 107 ILE A O 1
ATOM 810 N N . GLU A 1 112 ? 33.158 8.616 37.718 1.00 47.90 108 GLU A N 1
ATOM 811 C CA . GLU A 1 112 ? 32.178 7.534 37.813 1.00 48.14 108 GLU A CA 1
ATOM 812 C C . GLU A 1 112 ? 32.841 6.166 37.625 1.00 51.78 108 GLU A C 1
ATOM 813 O O . GLU A 1 112 ? 32.497 5.214 38.329 1.00 54.04 108 GLU A O 1
ATOM 819 N N . GLN A 1 113 ? 33.834 6.090 36.742 1.00 46.69 109 GLN A N 1
ATOM 820 C CA . GLN A 1 113 ? 34.610 4.870 36.515 1.00 46.32 109 GLN A CA 1
ATOM 821 C C . GLN A 1 113 ? 35.331 4.464 37.814 1.00 50.54 109 GLN A C 1
ATOM 822 O O . GLN A 1 113 ? 35.243 3.315 38.216 1.00 49.82 109 GLN A O 1
ATOM 828 N N . ALA A 1 114 ? 35.996 5.422 38.485 1.00 48.14 110 ALA A N 1
ATOM 829 C CA . ALA A 1 114 ? 36.728 5.196 39.737 1.00 48.47 110 ALA A CA 1
ATOM 830 C C . ALA A 1 114 ? 35.830 4.737 40.870 1.00 54.84 110 ALA A C 1
ATOM 831 O O . ALA A 1 114 ? 36.233 3.885 41.654 1.00 55.94 110 ALA A O 1
ATOM 833 N N . ARG A 1 115 ? 34.612 5.295 40.947 1.00 53.26 111 ARG A N 1
ATOM 834 C CA . ARG A 1 115 ? 33.564 4.981 41.920 1.00 53.22 111 ARG A CA 1
ATOM 835 C C . ARG A 1 115 ? 33.127 3.504 41.770 1.00 57.60 111 ARG A C 1
ATOM 836 O O . ARG A 1 115 ? 32.814 2.849 42.766 1.00 58.35 111 ARG A O 1
ATOM 844 N N . ASN A 1 116 ? 33.146 2.988 40.526 1.00 52.92 112 ASN A N 1
ATOM 845 C CA . ASN A 1 116 ? 32.788 1.614 40.168 1.00 51.38 112 ASN A CA 1
ATOM 846 C C . ASN A 1 116 ? 33.976 0.694 39.978 1.00 53.17 112 ASN A C 1
ATOM 847 O O . ASN A 1 116 ? 33.807 -0.381 39.385 1.00 53.13 112 ASN A O 1
ATOM 852 N N . GLY A 1 117 ? 35.150 1.118 40.464 1.00 47.34 113 GLY A N 1
ATOM 853 C CA . GLY A 1 117 ? 36.379 0.341 40.419 1.00 46.55 113 GLY A CA 1
ATOM 854 C C . GLY A 1 117 ? 37.167 0.314 39.125 1.00 52.16 113 GLY A C 1
ATOM 855 O O . GLY A 1 117 ? 38.122 -0.455 39.032 1.00 53.42 113 GLY A O 1
ATOM 856 N N . VAL A 1 118 ? 36.799 1.139 38.122 1.00 49.46 114 VAL A N 1
ATOM 857 C CA . VAL A 1 118 ? 37.549 1.253 36.855 1.00 49.55 114 VAL A CA 1
ATOM 858 C C . VAL A 1 118 ? 38.538 2.406 37.025 1.00 53.24 114 VAL A C 1
ATOM 859 O O . VAL A 1 118 ? 38.182 3.572 36.909 1.00 54.46 114 VAL A O 1
ATOM 863 N N . LEU A 1 119 ? 39.758 2.074 37.375 1.00 49.28 115 LEU A N 1
ATOM 864 C CA . LEU A 1 119 ? 40.773 3.076 37.651 1.00 49.68 115 LEU A CA 1
ATOM 865 C C . LEU A 1 119 ? 42.174 2.556 37.311 1.00 52.63 115 LEU A C 1
ATOM 866 O O . LEU A 1 119 ? 42.326 1.351 37.078 1.00 50.96 115 LEU A O 1
ATOM 871 N N . PRO A 1 120 ? 43.225 3.413 37.311 1.00 49.79 116 PRO A N 1
ATOM 872 C CA . PRO A 1 120 ? 44.568 2.890 37.014 1.00 50.30 116 PRO A CA 1
ATOM 873 C C . PRO A 1 120 ? 45.200 2.194 38.208 1.00 55.73 116 PRO A C 1
ATOM 874 O O . PRO A 1 120 ? 45.047 2.611 39.353 1.00 55.54 116 PRO A O 1
ATOM 878 N N . LEU A 1 121 ? 45.915 1.123 37.925 1.00 54.57 117 LEU A N 1
ATOM 879 C CA . LEU A 1 121 ? 46.715 0.411 38.889 1.00 55.16 117 LEU A CA 1
ATOM 880 C C . LEU A 1 121 ? 48.090 1.124 38.874 1.00 61.85 117 LEU A C 1
ATOM 881 O O . LEU A 1 121 ? 48.739 1.292 39.909 1.00 62.04 117 LEU A O 1
ATOM 886 N N . SER A 1 122 ? 48.480 1.609 37.689 1.00 60.30 118 SER A N 1
ATOM 887 C CA . SER A 1 122 ? 49.762 2.257 37.437 1.00 61.72 118 SER A CA 1
ATOM 888 C C . SER A 1 122 ? 49.670 3.153 36.208 1.00 68.24 118 SER A C 1
ATOM 889 O O . SER A 1 122 ? 48.995 2.778 35.246 1.00 68.37 118 SER A O 1
ATOM 892 N N . ILE A 1 123 ? 50.329 4.335 36.249 1.00 65.77 119 ILE A N 1
ATOM 893 C CA . ILE A 1 123 ? 50.416 5.287 35.134 1.00 67.94 119 ILE A CA 1
ATOM 894 C C . ILE A 1 123 ? 51.892 5.655 34.970 1.00 75.35 119 ILE A C 1
ATOM 895 O O . ILE A 1 123 ? 52.314 6.716 35.433 1.00 77.06 119 ILE A O 1
ATOM 900 N N . ILE A 1 124 ? 52.677 4.745 34.350 1.00 71.51 120 ILE A N 1
ATOM 901 C CA . ILE A 1 124 ? 54.107 4.910 34.092 1.00 73.19 120 ILE A CA 1
ATOM 902 C C . ILE A 1 124 ? 54.442 5.792 32.830 1.00 76.10 120 ILE A C 1
ATOM 903 O O . ILE A 1 124 ? 54.189 5.382 31.699 1.00 75.03 120 ILE A O 1
ATOM 908 N N . PRO A 1 125 ? 55.037 6.988 33.013 1.00 73.59 121 PRO A N 1
ATOM 909 C CA . PRO A 1 125 ? 55.426 7.814 31.848 1.00 75.91 121 PRO A CA 1
ATOM 910 C C . PRO A 1 125 ? 56.681 7.368 31.064 1.00 84.03 121 PRO A C 1
ATOM 911 O O . PRO A 1 125 ? 56.958 6.180 30.887 1.00 79.09 121 PRO A O 1
ATOM 915 N N . ALA A 1 126 ? 57.454 8.387 30.603 1.00 91.47 122 ALA A N 1
ATOM 916 C CA . ALA A 1 126 ? 58.689 8.318 29.787 1.00 97.94 122 ALA A CA 1
ATOM 917 C C . ALA A 1 126 ? 58.500 7.327 28.627 1.00 109.07 122 ALA A C 1
ATOM 918 O O . ALA A 1 126 ? 57.416 7.355 28.025 1.00 109.30 122 ALA A O 1
ATOM 920 N N . ALA A 1 127 ? 59.495 6.444 28.322 1.00 110.28 123 ALA A N 1
ATOM 921 C CA . ALA A 1 127 ? 59.453 5.450 27.218 1.00 112.37 123 ALA A CA 1
ATOM 922 C C . ALA A 1 127 ? 58.998 6.049 25.837 1.00 119.20 123 ALA A C 1
ATOM 923 O O . ALA A 1 127 ? 58.800 5.302 24.858 1.00 120.49 123 ALA A O 1
ATOM 925 N N . SER A 1 128 ? 58.898 7.426 25.780 1.00 113.96 124 SER A N 1
ATOM 926 C CA . SER A 1 128 ? 58.321 8.311 24.755 1.00 112.27 124 SER A CA 1
ATOM 927 C C . SER A 1 128 ? 56.813 7.967 24.500 1.00 107.63 124 SER A C 1
ATOM 928 O O . SER A 1 128 ? 56.162 8.617 23.678 1.00 107.37 124 SER A O 1
ATOM 931 N N . ALA A 1 129 ? 56.269 6.970 25.281 1.00 97.22 125 ALA A N 1
ATOM 932 C CA . ALA A 1 129 ? 54.887 6.453 25.287 1.00 92.69 125 ALA A CA 1
ATOM 933 C C . ALA A 1 129 ? 54.428 6.070 26.705 1.00 88.80 125 ALA A C 1
ATOM 934 O O . ALA A 1 129 ? 54.892 5.060 27.253 1.00 89.44 125 ALA A O 1
ATOM 936 N N . THR A 1 130 ? 53.500 6.858 27.284 1.00 77.28 126 THR A N 1
ATOM 937 C CA . THR A 1 130 ? 52.910 6.618 28.609 1.00 71.21 126 THR A CA 1
ATOM 938 C C . THR A 1 130 ? 52.227 5.232 28.661 1.00 70.49 126 THR A C 1
ATOM 939 O O . THR A 1 130 ? 51.504 4.857 27.729 1.00 68.47 126 THR A O 1
ATOM 943 N N . ARG A 1 131 ? 52.464 4.492 29.769 1.00 64.95 127 ARG A N 1
ATOM 944 C CA . ARG A 1 131 ? 51.956 3.149 30.027 1.00 62.38 127 ARG A CA 1
ATOM 945 C C . ARG A 1 131 ? 50.965 3.137 31.195 1.00 63.97 127 ARG A C 1
ATOM 946 O O . ARG A 1 131 ? 51.299 3.471 32.336 1.00 62.93 127 ARG A O 1
ATOM 954 N N . LEU A 1 132 ? 49.759 2.679 30.901 1.00 59.33 128 LEU A N 1
ATOM 955 C CA . LEU A 1 132 ? 48.642 2.583 31.828 1.00 56.17 128 LEU A CA 1
ATOM 956 C C . LEU A 1 132 ? 48.302 1.115 32.049 1.00 58.88 128 LEU A C 1
ATOM 957 O O . LEU A 1 132 ? 48.137 0.389 31.078 1.00 60.50 128 LEU A O 1
ATOM 962 N N . ILE A 1 133 ? 48.169 0.683 33.306 1.00 53.37 129 ILE A N 1
ATOM 963 C CA . ILE A 1 133 ? 47.608 -0.624 33.658 1.00 51.99 129 ILE A CA 1
ATOM 964 C C . ILE A 1 133 ? 46.215 -0.258 34.237 1.00 53.02 129 ILE A C 1
ATOM 965 O O . ILE A 1 133 ? 46.161 0.384 35.294 1.00 50.32 129 ILE A O 1
ATOM 970 N N . VAL A 1 134 ? 45.120 -0.556 33.501 1.00 49.93 130 VAL A N 1
ATOM 971 C CA . VAL A 1 134 ? 43.751 -0.274 33.946 1.00 49.29 130 VAL A CA 1
ATOM 972 C C . VAL A 1 134 ? 43.138 -1.492 34.591 1.00 55.46 130 VAL A C 1
ATOM 973 O O . VAL A 1 134 ? 43.347 -2.612 34.121 1.00 55.97 130 VAL A O 1
ATOM 977 N N . VAL A 1 135 ? 42.291 -1.262 35.597 1.00 52.82 131 VAL A N 1
ATOM 978 C CA . VAL A 1 135 ? 41.571 -2.311 36.308 1.00 52.52 131 VAL A CA 1
ATOM 979 C C . VAL A 1 135 ? 40.131 -2.337 35.817 1.00 57.11 131 VAL A C 1
ATOM 980 O O . VAL A 1 135 ? 39.453 -1.306 35.882 1.00 58.63 131 VAL A O 1
ATOM 984 N N . THR A 1 136 ? 39.660 -3.510 35.330 1.00 52.90 132 THR A N 1
ATOM 985 C CA . THR A 1 136 ? 38.257 -3.691 34.907 1.00 52.76 132 THR A CA 1
ATOM 986 C C . THR A 1 136 ? 37.586 -4.738 35.800 1.00 54.33 132 THR A C 1
ATOM 987 O O . THR A 1 136 ? 37.889 -5.926 35.669 1.00 53.95 132 THR A O 1
ATOM 991 N N . PRO A 1 137 ? 36.730 -4.319 36.767 1.00 50.22 133 PRO A N 1
ATOM 992 C CA . PRO A 1 137 ? 36.144 -5.292 37.720 1.00 48.34 133 PRO A CA 1
ATOM 993 C C . PRO A 1 137 ? 35.102 -6.290 37.198 1.00 51.60 133 PRO A C 1
ATOM 994 O O . PRO A 1 137 ? 34.874 -7.300 37.870 1.00 50.29 133 PRO A O 1
ATOM 998 N N . ASN A 1 138 ? 34.484 -6.030 36.015 1.00 49.59 134 ASN A N 1
ATOM 999 C CA . ASN A 1 138 ? 33.470 -6.919 35.413 1.00 49.99 134 ASN A CA 1
ATOM 1000 C C . ASN A 1 138 ? 33.350 -6.824 33.877 1.00 54.85 134 ASN A C 1
ATOM 1001 O O . ASN A 1 138 ? 33.877 -5.892 33.283 1.00 55.01 134 ASN A O 1
ATOM 1006 N N . LEU A 1 139 ? 32.635 -7.782 33.249 1.00 52.51 135 LEU A N 1
ATOM 1007 C CA . LEU A 1 139 ? 32.402 -7.870 31.798 1.00 53.08 135 LEU A CA 1
ATOM 1008 C C . LEU A 1 139 ? 31.684 -6.636 31.213 1.00 60.61 135 LEU A C 1
ATOM 1009 O O . LEU A 1 139 ? 31.971 -6.241 30.080 1.00 61.77 135 LEU A O 1
ATOM 1014 N N . GLU A 1 140 ? 30.721 -6.055 31.954 1.00 58.56 136 GLU A N 1
ATOM 1015 C CA . GLU A 1 140 ? 29.976 -4.902 31.452 1.00 59.34 136 GLU A CA 1
ATOM 1016 C C . GLU A 1 140 ? 30.849 -3.659 31.350 1.00 62.00 136 GLU A C 1
ATOM 1017 O O . GLU A 1 140 ? 30.869 -3.008 30.297 1.00 62.65 136 GLU A O 1
ATOM 1023 N N . VAL A 1 141 ? 31.616 -3.378 32.410 1.00 56.63 137 VAL A N 1
ATOM 1024 C CA . VAL A 1 141 ? 32.493 -2.207 32.450 1.00 56.38 137 VAL A CA 1
ATOM 1025 C C . VAL A 1 141 ? 33.676 -2.315 31.491 1.00 64.39 137 VAL A C 1
ATOM 1026 O O . VAL A 1 141 ? 34.071 -1.311 30.897 1.00 66.66 137 VAL A O 1
ATOM 1030 N N . LEU A 1 142 ? 34.198 -3.552 31.306 1.00 60.36 138 LEU A N 1
ATOM 1031 C CA . LEU A 1 142 ? 35.283 -3.911 30.390 1.00 59.67 138 LEU A CA 1
ATOM 1032 C C . LEU A 1 142 ? 34.844 -3.588 28.975 1.00 67.08 138 LEU A C 1
ATOM 1033 O O . LEU A 1 142 ? 35.646 -3.079 28.197 1.00 68.81 138 LEU A O 1
ATOM 1038 N N . SER A 1 143 ? 33.574 -3.875 28.653 1.00 64.23 139 SER A N 1
ATOM 1039 C CA . SER A 1 143 ? 32.963 -3.631 27.343 1.00 65.77 139 SER A CA 1
ATOM 1040 C C . SER A 1 143 ? 32.857 -2.141 27.001 1.00 67.02 139 SER A C 1
ATOM 1041 O O . SER A 1 143 ? 32.913 -1.793 25.826 1.00 67.47 139 SER A O 1
ATOM 1044 N N . LYS A 1 144 ? 32.674 -1.279 28.017 1.00 62.09 140 LYS A N 1
ATOM 1045 C CA . LYS A 1 144 ? 32.560 0.172 27.855 1.00 63.04 140 LYS A CA 1
ATOM 1046 C C . LYS A 1 144 ? 33.924 0.808 27.556 1.00 70.81 140 LYS A C 1
ATOM 1047 O O . LYS A 1 144 ? 34.005 1.719 26.736 1.00 74.21 140 LYS A O 1
ATOM 1053 N N . VAL A 1 145 ? 34.992 0.335 28.211 1.00 66.50 141 VAL A N 1
ATOM 1054 C CA . VAL A 1 145 ? 36.324 0.891 28.026 1.00 66.45 141 VAL A CA 1
ATOM 1055 C C . VAL A 1 145 ? 37.120 0.288 26.885 1.00 71.97 141 VAL A C 1
ATOM 1056 O O . VAL A 1 145 ? 37.905 1.005 26.265 1.00 72.66 141 VAL A O 1
ATOM 1060 N N . ARG A 1 146 ? 36.929 -1.019 26.609 1.00 68.82 142 ARG A N 1
ATOM 1061 C CA . ARG A 1 146 ? 37.649 -1.718 25.545 1.00 69.51 142 ARG A CA 1
ATOM 1062 C C . ARG A 1 146 ? 36.920 -1.636 24.201 1.00 74.35 142 ARG A C 1
ATOM 1063 O O . ARG A 1 146 ? 35.772 -2.072 24.091 1.00 74.24 142 ARG A O 1
ATOM 1071 N N . GLN A 1 147 ? 37.602 -1.058 23.193 1.00 72.03 143 GLN A N 1
ATOM 1072 C CA . GLN A 1 147 ? 37.154 -0.923 21.803 1.00 73.31 143 GLN A CA 1
ATOM 1073 C C . GLN A 1 147 ? 38.153 -1.674 20.905 1.00 76.28 143 GLN A C 1
ATOM 1074 O O . GLN A 1 147 ? 39.069 -1.075 20.343 1.00 76.96 143 GLN A O 1
ATOM 1080 N N . GLU A 1 148 ? 37.977 -3.009 20.825 1.00 72.30 144 GLU A N 1
ATOM 1081 C CA . GLU A 1 148 ? 38.789 -3.990 20.089 1.00 73.55 144 GLU A CA 1
ATOM 1082 C C . GLU A 1 148 ? 40.166 -4.161 20.738 1.00 76.86 144 GLU A C 1
ATOM 1083 O O . GLU A 1 148 ? 40.230 -4.621 21.884 1.00 75.19 144 GLU A O 1
ATOM 1089 N N . ASN A 1 149 ? 41.259 -3.786 20.044 1.00 74.27 145 ASN A N 1
ATOM 1090 C CA . ASN A 1 149 ? 42.591 -3.891 20.642 1.00 72.86 145 ASN A CA 1
ATOM 1091 C C . ASN A 1 149 ? 43.042 -2.571 21.293 1.00 71.09 145 ASN A C 1
ATOM 1092 O O . ASN A 1 149 ? 44.234 -2.343 21.508 1.00 70.56 145 ASN A O 1
ATOM 1097 N N . ASN A 1 150 ? 42.057 -1.719 21.620 1.00 63.55 146 ASN A N 1
ATOM 1098 C CA . ASN A 1 150 ? 42.242 -0.428 22.250 1.00 61.54 146 ASN A CA 1
ATOM 1099 C C . ASN A 1 150 ? 41.388 -0.262 23.476 1.00 62.54 146 ASN A C 1
ATOM 1100 O O . ASN A 1 150 ? 40.299 -0.837 23.566 1.00 61.41 146 ASN A O 1
ATOM 1105 N N . VAL A 1 151 ? 41.863 0.620 24.377 1.00 56.83 147 VAL A N 1
ATOM 1106 C CA . VAL A 1 151 ? 41.202 1.056 25.594 1.00 53.94 147 VAL A CA 1
ATOM 1107 C C . VAL A 1 151 ? 40.966 2.567 25.463 1.00 57.23 147 VAL A C 1
ATOM 1108 O O . VAL A 1 151 ? 41.852 3.293 25.019 1.00 57.02 147 VAL A O 1
ATOM 1112 N N . HIS A 1 152 ? 39.756 3.015 25.809 1.00 54.18 148 HIS A N 1
ATOM 1113 C CA . HIS A 1 152 ? 39.349 4.413 25.813 1.00 54.50 148 HIS A CA 1
ATOM 1114 C C . HIS A 1 152 ? 39.287 4.828 27.289 1.00 58.03 148 HIS A C 1
ATOM 1115 O O . HIS A 1 152 ? 38.395 4.387 28.044 1.00 57.64 148 HIS A O 1
ATOM 1122 N N . TYR A 1 153 ? 40.305 5.585 27.725 1.00 52.15 149 TYR A N 1
ATOM 1123 C CA . TYR A 1 153 ? 40.427 6.039 29.109 1.00 49.37 149 TYR A CA 1
ATOM 1124 C C . TYR A 1 153 ? 41.134 7.380 29.200 1.00 54.00 149 TYR A C 1
ATOM 1125 O O . TYR A 1 153 ? 42.050 7.652 28.410 1.00 54.07 149 TYR A O 1
ATOM 1134 N N . ALA A 1 154 ? 40.707 8.218 30.183 1.00 51.36 150 ALA A N 1
ATOM 1135 C CA . ALA A 1 154 ? 41.242 9.563 30.466 1.00 52.58 150 ALA A CA 1
ATOM 1136 C C . ALA A 1 154 ? 41.364 10.473 29.192 1.00 60.34 150 ALA A C 1
ATOM 1137 O O . ALA A 1 154 ? 42.371 11.170 28.986 1.00 61.73 150 ALA A O 1
ATOM 1139 N N . GLY A 1 155 ? 40.321 10.425 28.350 1.00 57.96 151 GLY A N 1
ATOM 1140 C CA . GLY A 1 155 ? 40.219 11.186 27.102 1.00 59.26 151 GLY A CA 1
ATOM 1141 C C . GLY A 1 155 ? 41.113 10.706 25.972 1.00 62.30 151 GLY A C 1
ATOM 1142 O O . GLY A 1 155 ? 41.048 11.245 24.871 1.00 64.29 151 GLY A O 1
ATOM 1143 N N . ALA A 1 156 ? 41.944 9.689 26.223 1.00 56.88 152 ALA A N 1
ATOM 1144 C CA . ALA A 1 156 ? 42.858 9.117 25.235 1.00 57.64 152 ALA A CA 1
ATOM 1145 C C . ALA A 1 156 ? 42.477 7.692 24.791 1.00 60.35 152 ALA A C 1
ATOM 1146 O O . ALA A 1 156 ? 41.632 7.049 25.405 1.00 58.77 152 ALA A O 1
ATOM 1148 N N . ILE A 1 157 ? 43.106 7.221 23.705 1.00 59.58 153 ILE A N 1
ATOM 1149 C CA . ILE A 1 157 ? 42.995 5.872 23.135 1.00 59.17 153 ILE A CA 1
ATOM 1150 C C . ILE A 1 157 ? 44.361 5.229 23.378 1.00 62.81 153 ILE A C 1
ATOM 1151 O O . ILE A 1 157 ? 45.392 5.838 23.072 1.00 63.91 153 ILE A O 1
ATOM 1156 N N . TRP A 1 158 ? 44.356 4.029 23.971 1.00 57.55 154 TRP A N 1
ATOM 1157 C CA . TRP A 1 158 ? 45.556 3.267 24.342 1.00 56.88 154 TRP A CA 1
ATOM 1158 C C . TRP A 1 158 ? 45.517 1.894 23.658 1.00 62.94 154 TRP A C 1
ATOM 1159 O O . TRP A 1 158 ? 44.503 1.209 23.755 1.00 61.55 154 TRP A O 1
ATOM 1170 N N . SER A 1 159 ? 46.608 1.479 22.993 1.00 62.81 155 SER A N 1
ATOM 1171 C CA . SER A 1 159 ? 46.639 0.158 22.357 1.00 63.95 155 SER A CA 1
ATOM 1172 C C . SER A 1 159 ? 47.026 -0.927 23.373 1.00 66.87 155 SER A C 1
ATOM 1173 O O . SER A 1 159 ? 48.038 -0.786 24.069 1.00 66.69 155 SER A O 1
ATOM 1176 N N . ILE A 1 160 ? 46.201 -1.985 23.480 1.00 62.23 156 ILE A N 1
ATOM 1177 C CA . ILE A 1 160 ? 46.407 -3.114 24.402 1.00 60.73 156 ILE A CA 1
ATOM 1178 C C . ILE A 1 160 ? 47.725 -3.870 24.122 1.00 69.96 156 ILE A C 1
ATOM 1179 O O . ILE A 1 160 ? 48.010 -4.228 22.976 1.00 72.46 156 ILE A O 1
ATOM 1184 N N . VAL A 1 161 ? 48.534 -4.077 25.192 1.00 67.31 157 VAL A N 1
ATOM 1185 C CA . VAL A 1 161 ? 49.838 -4.764 25.179 1.00 68.11 157 VAL A CA 1
ATOM 1186 C C . VAL A 1 161 ? 49.688 -6.172 25.770 1.00 70.12 157 VAL A C 1
ATOM 1187 O O . VAL A 1 161 ? 50.309 -7.119 25.295 1.00 71.69 157 VAL A O 1
ATOM 1191 N N . GLU A 1 162 ? 48.878 -6.294 26.833 1.00 63.42 158 GLU A N 1
ATOM 1192 C CA . GLU A 1 162 ? 48.734 -7.509 27.624 1.00 60.46 158 GLU A CA 1
ATOM 1193 C C . GLU A 1 162 ? 47.512 -7.377 28.516 1.00 60.26 158 GLU A C 1
ATOM 1194 O O . GLU A 1 162 ? 47.150 -6.267 28.916 1.00 58.54 158 GLU A O 1
ATOM 1200 N N . VAL A 1 163 ? 46.871 -8.513 28.833 1.00 56.78 159 VAL A N 1
ATOM 1201 C CA . VAL A 1 163 ? 45.719 -8.599 29.748 1.00 53.87 159 VAL A CA 1
ATOM 1202 C C . VAL A 1 163 ? 46.013 -9.712 30.771 1.00 59.61 159 VAL A C 1
ATOM 1203 O O . VAL A 1 163 ? 46.511 -10.785 30.403 1.00 59.39 159 VAL A O 1
ATOM 1207 N N . LYS A 1 164 ? 45.704 -9.448 32.048 1.00 57.30 160 LYS A N 1
ATOM 1208 C CA . LYS A 1 164 ? 45.952 -10.389 33.142 1.00 56.96 160 LYS A CA 1
ATOM 1209 C C . LYS A 1 164 ? 44.772 -10.586 34.105 1.00 60.36 160 LYS A C 1
ATOM 1210 O O . LYS A 1 164 ? 43.968 -9.684 34.322 1.00 56.03 160 LYS A O 1
ATOM 1216 N N . ASP A 1 165 ? 44.737 -11.786 34.711 1.00 61.29 161 ASP A N 1
ATOM 1217 C CA . ASP A 1 165 ? 43.856 -12.310 35.770 1.00 61.36 161 ASP A CA 1
ATOM 1218 C C . ASP A 1 165 ? 44.241 -11.584 37.062 1.00 63.83 161 ASP A C 1
ATOM 1219 O O . ASP A 1 165 ? 45.354 -11.067 37.154 1.00 62.49 161 ASP A O 1
ATOM 1224 N N . ALA A 1 166 ? 43.404 -11.670 38.110 1.00 60.85 162 ALA A N 1
ATOM 1225 C CA . ALA A 1 166 ? 43.759 -11.136 39.435 1.00 59.86 162 ALA A CA 1
ATOM 1226 C C . ALA A 1 166 ? 44.839 -12.037 40.090 1.00 66.43 162 ALA A C 1
ATOM 1227 O O . ALA A 1 166 ? 45.390 -11.669 41.120 1.00 68.67 162 ALA A O 1
ATOM 1229 N N . ASN A 1 167 ? 45.160 -13.199 39.462 1.00 62.64 163 ASN A N 1
ATOM 1230 C CA . ASN A 1 167 ? 46.195 -14.160 39.879 1.00 62.40 163 ASN A CA 1
ATOM 1231 C C . ASN A 1 167 ? 47.492 -13.921 39.087 1.00 65.50 163 ASN A C 1
ATOM 1232 O O . ASN A 1 167 ? 48.462 -14.663 39.270 1.00 66.59 163 ASN A O 1
ATOM 1237 N N . GLY A 1 168 ? 47.470 -12.931 38.185 1.00 60.49 164 GLY A N 1
ATOM 1238 C CA . GLY A 1 168 ? 48.592 -12.554 37.330 1.00 60.16 164 GLY A CA 1
ATOM 1239 C C . GLY A 1 168 ? 48.713 -13.358 36.047 1.00 64.54 164 GLY A C 1
ATOM 1240 O O . GLY A 1 168 ? 49.581 -13.072 35.221 1.00 66.65 164 GLY A O 1
ATOM 1241 N N . ALA A 1 169 ? 47.840 -14.366 35.862 1.00 58.91 165 ALA A N 1
ATOM 1242 C CA . ALA A 1 169 ? 47.816 -15.223 34.683 1.00 58.32 165 ALA A CA 1
ATOM 1243 C C . ALA A 1 169 ? 47.371 -14.474 33.426 1.00 63.25 165 ALA A C 1
ATOM 1244 O O . ALA A 1 169 ? 46.491 -13.615 33.497 1.00 59.90 165 ALA A O 1
ATOM 1246 N N . GLN A 1 170 ? 47.993 -14.811 32.276 1.00 63.14 166 GLN A N 1
ATOM 1247 C CA . GLN A 1 170 ? 47.677 -14.255 30.959 1.00 63.32 166 GLN A CA 1
ATOM 1248 C C . GLN A 1 170 ? 46.246 -14.586 30.575 1.00 66.88 166 GLN A C 1
ATOM 1249 O O . GLN A 1 170 ? 45.791 -15.713 30.775 1.00 66.91 166 GLN A O 1
ATOM 1255 N N . VAL A 1 171 ? 45.541 -13.589 30.031 1.00 62.78 167 VAL A N 1
ATOM 1256 C CA . VAL A 1 171 ? 44.142 -13.687 29.637 1.00 61.64 167 VAL A CA 1
ATOM 1257 C C . VAL A 1 171 ? 44.002 -13.207 28.195 1.00 67.09 167 VAL A C 1
ATOM 1258 O O . VAL A 1 171 ? 44.540 -12.147 27.864 1.00 67.64 167 VAL A O 1
ATOM 1262 N N . HIS A 1 172 ? 43.292 -13.988 27.341 1.00 64.44 168 HIS A N 1
ATOM 1263 C CA . HIS A 1 172 ? 42.988 -13.605 25.954 1.00 65.53 168 HIS A CA 1
ATOM 1264 C C . HIS A 1 172 ? 41.621 -12.921 25.959 1.00 65.77 168 HIS A C 1
ATOM 1265 O O . HIS A 1 172 ? 40.657 -13.545 26.394 1.00 62.89 168 HIS A O 1
ATOM 1272 N N . LEU A 1 173 ? 41.523 -11.647 25.517 1.00 64.43 169 LEU A N 1
ATOM 1273 C CA . LEU A 1 173 ? 40.245 -10.912 25.497 1.00 64.54 169 LEU A CA 1
ATOM 1274 C C . LEU A 1 173 ? 39.133 -11.561 24.698 1.00 70.83 169 LEU A C 1
ATOM 1275 O O . LEU A 1 173 ? 37.975 -11.531 25.129 1.00 70.17 169 LEU A O 1
ATOM 1280 N N . LYS A 1 174 ? 39.491 -12.206 23.578 1.00 70.17 170 LYS A N 1
ATOM 1281 C CA . LYS A 1 174 ? 38.567 -12.961 22.723 1.00 71.90 170 LYS A CA 1
ATOM 1282 C C . LYS A 1 174 ? 37.819 -14.041 23.541 1.00 73.64 170 LYS A C 1
ATOM 1283 O O . LYS A 1 174 ? 36.643 -14.297 23.297 1.00 73.69 170 LYS A O 1
ATOM 1289 N N . GLU A 1 175 ? 38.510 -14.622 24.533 1.00 69.33 171 GLU A N 1
ATOM 1290 C CA . GLU A 1 175 ? 38.053 -15.689 25.434 1.00 68.11 171 GLU A CA 1
ATOM 1291 C C . GLU A 1 175 ? 37.195 -15.219 26.619 1.00 67.98 171 GLU A C 1
ATOM 1292 O O . GLU A 1 175 ? 36.423 -16.020 27.127 1.00 69.45 171 GLU A O 1
ATOM 1298 N N . VAL A 1 176 ? 37.319 -13.948 27.054 1.00 59.89 172 VAL A N 1
ATOM 1299 C CA . VAL A 1 176 ? 36.514 -13.358 28.132 1.00 57.36 172 VAL A CA 1
ATOM 1300 C C . VAL A 1 176 ? 35.105 -13.098 27.554 1.00 61.30 172 VAL A C 1
ATOM 1301 O O . VAL A 1 176 ? 34.927 -12.190 26.722 1.00 61.35 172 VAL A O 1
ATOM 1305 N N . THR A 1 177 ? 34.120 -13.951 27.940 1.00 57.28 173 THR A N 1
ATOM 1306 C CA . THR A 1 177 ? 32.739 -13.912 27.418 1.00 57.76 173 THR A CA 1
ATOM 1307 C C . THR A 1 177 ? 31.694 -14.089 28.511 1.00 57.01 173 THR A C 1
ATOM 1308 O O . THR A 1 177 ? 32.014 -14.565 29.582 1.00 55.32 173 THR A O 1
ATOM 1312 N N . ALA A 1 178 ? 30.432 -13.775 28.204 1.00 53.95 174 ALA A N 1
ATOM 1313 C CA . ALA A 1 178 ? 29.264 -13.895 29.089 1.00 53.29 174 ALA A CA 1
ATOM 1314 C C . ALA A 1 178 ? 29.203 -15.221 29.839 1.00 58.29 174 ALA A C 1
ATOM 1315 O O . ALA A 1 178 ? 29.022 -15.216 31.064 1.00 58.43 174 ALA A O 1
ATOM 1317 N N . ALA A 1 179 ? 29.394 -16.344 29.112 1.00 54.38 175 ALA A N 1
ATOM 1318 C CA . ALA A 1 179 ? 29.346 -17.706 29.638 1.00 54.41 175 ALA A CA 1
ATOM 1319 C C . ALA A 1 179 ? 30.492 -18.054 30.581 1.00 59.32 175 ALA A C 1
ATOM 1320 O O . ALA A 1 179 ? 30.356 -18.976 31.380 1.00 60.83 175 ALA A O 1
ATOM 1322 N N . ASN A 1 180 ? 31.589 -17.289 30.509 1.00 55.04 176 ASN A N 1
ATOM 1323 C CA . ASN A 1 180 ? 32.855 -17.397 31.234 1.00 53.85 176 ASN A CA 1
ATOM 1324 C C . ASN A 1 180 ? 32.985 -16.546 32.466 1.00 54.72 176 ASN A C 1
ATOM 1325 O O . ASN A 1 180 ? 33.937 -16.750 33.225 1.00 54.98 176 ASN A O 1
ATOM 1330 N N . GLU A 1 181 ? 32.186 -15.487 32.565 1.00 49.17 177 GLU A N 1
ATOM 1331 C CA . GLU A 1 181 ? 32.278 -14.510 33.645 1.00 48.89 177 GLU A CA 1
ATOM 1332 C C . GLU A 1 181 ? 32.456 -15.090 35.079 1.00 54.43 177 GLU A C 1
ATOM 1333 O O . GLU A 1 181 ? 33.321 -14.608 35.805 1.00 54.41 177 GLU A O 1
ATOM 1339 N N . LEU A 1 182 ? 31.698 -16.137 35.444 1.00 52.38 178 LEU A N 1
ATOM 1340 C CA . LEU A 1 182 ? 31.783 -16.810 36.753 1.00 53.16 178 LEU A CA 1
ATOM 1341 C C . LEU A 1 182 ? 33.164 -17.418 36.976 1.00 57.41 178 LEU A C 1
ATOM 1342 O O . LEU A 1 182 ? 33.626 -17.456 38.126 1.00 57.83 178 LEU A O 1
ATOM 1347 N N . ASN A 1 183 ? 33.796 -17.922 35.879 1.00 51.69 179 ASN A N 1
ATOM 1348 C CA . ASN A 1 183 ? 35.068 -18.657 35.855 1.00 50.90 179 ASN A CA 1
ATOM 1349 C C . ASN A 1 183 ? 36.339 -17.821 35.837 1.00 55.82 179 ASN A C 1
ATOM 1350 O O . ASN A 1 183 ? 37.431 -18.356 36.010 1.00 56.85 179 ASN A O 1
ATOM 1355 N N . ILE A 1 184 ? 36.210 -16.520 35.607 1.00 51.38 180 ILE A N 1
ATOM 1356 C CA . ILE A 1 184 ? 37.353 -15.621 35.557 1.00 48.15 180 ILE A CA 1
ATOM 1357 C C . ILE A 1 184 ? 37.520 -14.976 36.923 1.00 50.71 180 ILE A C 1
ATOM 1358 O O . ILE A 1 184 ? 36.537 -14.536 37.524 1.00 48.35 180 ILE A O 1
ATOM 1363 N N . THR A 1 185 ? 38.769 -14.906 37.402 1.00 49.69 181 THR A N 1
ATOM 1364 C CA . THR A 1 185 ? 39.068 -14.243 38.655 1.00 49.46 181 THR A CA 1
ATOM 1365 C C . THR A 1 185 ? 39.315 -12.792 38.398 1.00 55.13 181 THR A C 1
ATOM 1366 O O . THR A 1 185 ? 40.333 -12.415 37.822 1.00 54.50 181 THR A O 1
ATOM 1370 N N . TRP A 1 186 ? 38.293 -11.990 38.734 1.00 53.50 182 TRP A N 1
ATOM 1371 C CA . TRP A 1 186 ? 38.218 -10.545 38.582 1.00 51.23 182 TRP A CA 1
ATOM 1372 C C . TRP A 1 186 ? 38.956 -9.851 39.723 1.00 56.64 182 TRP A C 1
ATOM 1373 O O . TRP A 1 186 ? 39.104 -10.426 40.811 1.00 58.02 182 TRP A O 1
ATOM 1384 N N . PRO A 1 187 ? 39.431 -8.608 39.516 1.00 53.27 183 PRO A N 1
ATOM 1385 C CA . PRO A 1 187 ? 39.342 -7.803 38.284 1.00 52.06 183 PRO A CA 1
ATOM 1386 C C . PRO A 1 187 ? 40.441 -8.135 37.281 1.00 52.62 183 PRO A C 1
ATOM 1387 O O . PRO A 1 187 ? 41.447 -8.756 37.624 1.00 52.30 183 PRO A O 1
ATOM 1391 N N . LEU A 1 188 ? 40.231 -7.726 36.041 1.00 47.88 184 LEU A N 1
ATOM 1392 C CA . LEU A 1 188 ? 41.212 -7.886 34.965 1.00 47.19 184 LEU A CA 1
ATOM 1393 C C . LEU A 1 188 ? 42.130 -6.666 34.955 1.00 49.53 184 LEU A C 1
ATOM 1394 O O . LEU A 1 188 ? 41.678 -5.566 35.263 1.00 48.76 184 LEU A O 1
ATOM 1399 N N . SER A 1 189 ? 43.409 -6.856 34.613 1.00 47.50 185 SER A N 1
ATOM 1400 C CA . SER A 1 189 ? 44.399 -5.765 34.482 1.00 47.01 185 SER A CA 1
ATOM 1401 C C . SER A 1 189 ? 44.765 -5.633 33.014 1.00 52.10 185 SER A C 1
ATOM 1402 O O . SER A 1 189 ? 45.307 -6.576 32.424 1.00 53.14 185 SER A O 1
ATOM 1405 N N . ILE A 1 190 ? 44.416 -4.491 32.410 1.00 48.05 186 ILE A N 1
ATOM 1406 C CA . ILE A 1 190 ? 44.735 -4.246 31.015 1.00 49.62 186 ILE A CA 1
ATOM 1407 C C . ILE A 1 190 ? 45.952 -3.349 30.889 1.00 56.73 186 ILE A C 1
ATOM 1408 O O . ILE A 1 190 ? 45.891 -2.164 31.228 1.00 56.57 186 ILE A O 1
ATOM 1413 N N . THR A 1 191 ? 47.051 -3.919 30.386 1.00 55.93 187 THR A N 1
ATOM 1414 C CA . THR A 1 191 ? 48.280 -3.167 30.150 1.00 57.78 187 THR A CA 1
ATOM 1415 C C . THR A 1 191 ? 48.187 -2.583 28.744 1.00 63.93 187 THR A C 1
ATOM 1416 O O . THR A 1 191 ? 48.034 -3.324 27.762 1.00 65.69 187 THR A O 1
ATOM 1420 N N . CYS A 1 192 ? 48.247 -1.258 28.655 1.00 59.49 188 CYS A N 1
ATOM 1421 C CA . CYS A 1 192 ? 48.148 -0.581 27.374 1.00 61.72 188 CYS A CA 1
ATOM 1422 C C . CYS A 1 192 ? 49.087 0.609 27.261 1.00 68.01 188 CYS A C 1
ATOM 1423 O O . CYS A 1 192 ? 49.546 1.162 28.266 1.00 66.35 188 CYS A O 1
ATOM 1426 N N . GLU A 1 193 ? 49.396 0.977 26.025 1.00 67.99 189 GLU A N 1
ATOM 1427 C CA . GLU A 1 193 ? 50.301 2.083 25.751 1.00 70.60 189 GLU A CA 1
ATOM 1428 C C . GLU A 1 193 ? 49.632 3.143 24.921 1.00 75.94 189 GLU A C 1
ATOM 1429 O O . GLU A 1 193 ? 48.913 2.831 23.975 1.00 75.35 189 GLU A O 1
ATOM 1435 N N . ARG A 1 194 ? 49.865 4.403 25.302 1.00 74.69 190 ARG A N 1
ATOM 1436 C CA . ARG A 1 194 ? 49.310 5.603 24.688 1.00 76.25 190 ARG A CA 1
ATOM 1437 C C . ARG A 1 194 ? 49.705 5.667 23.254 1.00 86.65 190 ARG A C 1
ATOM 1438 O O . ARG A 1 194 ? 50.902 5.693 22.955 1.00 89.54 190 ARG A O 1
ATOM 1446 N N . THR A 1 195 ? 48.690 5.654 22.360 1.00 86.11 191 THR A N 1
ATOM 1447 C CA . THR A 1 195 ? 48.837 5.706 20.899 1.00 90.07 191 THR A CA 1
ATOM 1448 C C . THR A 1 195 ? 49.456 7.054 20.479 1.00 100.12 191 THR A C 1
ATOM 1449 O O . THR A 1 195 ? 48.754 7.952 19.998 1.00 101.69 191 THR A O 1
ATOM 1453 N N . THR A 1 196 ? 50.784 7.192 20.752 1.00 99.26 192 THR A N 1
ATOM 1454 C CA . THR A 1 196 ? 51.648 8.361 20.506 1.00 134.20 192 THR A CA 1
ATOM 1455 C C . THR A 1 196 ? 52.994 7.915 19.910 1.00 150.75 192 THR A C 1
ATOM 1456 O O . THR A 1 196 ? 53.708 7.106 20.508 1.00 105.64 192 THR A O 1
ATOM 1460 N N . LYS B 2 6 ? 61.823 50.600 47.405 1.00 88.17 2 LYS B N 1
ATOM 1461 C CA . LYS B 2 6 ? 61.718 50.012 48.739 1.00 87.02 2 LYS B CA 1
ATOM 1462 C C . LYS B 2 6 ? 60.869 48.724 48.718 1.00 87.22 2 LYS B C 1
ATOM 1463 O O . LYS B 2 6 ? 59.839 48.690 48.044 1.00 87.70 2 LYS B O 1
ATOM 1469 N N . LEU B 2 7 ? 61.308 47.669 49.450 1.00 79.95 3 LEU B N 1
ATOM 1470 C CA . LEU B 2 7 ? 60.642 46.356 49.493 1.00 76.22 3 LEU B CA 1
ATOM 1471 C C . LEU B 2 7 ? 59.628 46.173 50.635 1.00 81.00 3 LEU B C 1
ATOM 1472 O O . LEU B 2 7 ? 59.989 46.230 51.819 1.00 81.83 3 LEU B O 1
ATOM 1477 N N . THR B 2 8 ? 58.368 45.885 50.252 1.00 76.19 4 THR B N 1
ATOM 1478 C CA . THR B 2 8 ? 57.199 45.663 51.109 1.00 75.39 4 THR B CA 1
ATOM 1479 C C . THR B 2 8 ? 57.345 44.391 51.950 1.00 77.01 4 THR B C 1
ATOM 1480 O O . THR B 2 8 ? 57.848 43.379 51.461 1.00 74.99 4 THR B O 1
ATOM 1484 N N . GLU B 2 9 ? 56.868 44.439 53.199 1.00 73.86 5 GLU B N 1
ATOM 1485 C CA . GLU B 2 9 ? 56.899 43.305 54.121 1.00 72.49 5 GLU B CA 1
ATOM 1486 C C . GLU B 2 9 ? 55.634 42.470 53.993 1.00 74.87 5 GLU B C 1
ATOM 1487 O O . GLU B 2 9 ? 54.582 43.009 53.650 1.00 74.86 5 GLU B O 1
ATOM 1493 N N . MET B 2 10 ? 55.726 41.162 54.297 1.00 70.78 6 MET B N 1
ATOM 1494 C CA . MET B 2 10 ? 54.572 40.248 54.314 1.00 69.12 6 MET B CA 1
ATOM 1495 C C . MET B 2 10 ? 53.861 40.435 55.651 1.00 78.97 6 MET B C 1
ATOM 1496 O O . MET B 2 10 ? 54.534 40.517 56.687 1.00 79.55 6 MET B O 1
ATOM 1501 N N . LYS B 2 11 ? 52.509 40.508 55.642 1.00 79.46 7 LYS B N 1
ATOM 1502 C CA . LYS B 2 11 ? 51.745 40.654 56.885 1.00 82.42 7 LYS B CA 1
ATOM 1503 C C . LYS B 2 11 ? 51.970 39.436 57.789 1.00 89.17 7 LYS B C 1
ATOM 1504 O O . LYS B 2 11 ? 52.419 39.600 58.927 1.00 92.36 7 LYS B O 1
ATOM 1510 N N . CYS B 2 12 ? 51.770 38.229 57.255 1.00 84.49 8 CYS B N 1
ATOM 1511 C CA . CYS B 2 12 ? 52.044 36.988 57.979 1.00 85.13 8 CYS B CA 1
ATOM 1512 C C . CYS B 2 12 ? 52.993 36.216 57.097 1.00 83.60 8 CYS B C 1
ATOM 1513 O O . CYS B 2 12 ? 52.562 35.561 56.155 1.00 82.63 8 CYS B O 1
ATOM 1516 N N . THR B 2 13 ? 54.285 36.352 57.345 1.00 77.29 9 THR B N 1
ATOM 1517 C CA . THR B 2 13 ? 55.302 35.731 56.509 1.00 74.44 9 THR B CA 1
ATOM 1518 C C . THR B 2 13 ? 55.081 34.249 56.257 1.00 74.15 9 THR B C 1
ATOM 1519 O O . THR B 2 13 ? 54.882 33.464 57.190 1.00 73.82 9 THR B O 1
ATOM 1523 N N . ASN B 2 14 ? 55.037 33.900 54.967 1.00 67.05 10 ASN B N 1
ATOM 1524 C CA . ASN B 2 14 ? 54.941 32.531 54.493 1.00 63.70 10 ASN B CA 1
ATOM 1525 C C . ASN B 2 14 ? 56.382 32.211 54.155 1.00 67.05 10 ASN B C 1
ATOM 1526 O O . ASN B 2 14 ? 56.911 32.745 53.177 1.00 67.41 10 ASN B O 1
ATOM 1531 N N . VAL B 2 15 ? 57.035 31.428 55.028 1.00 63.42 11 VAL B N 1
ATOM 1532 C CA . VAL B 2 15 ? 58.445 31.013 54.971 1.00 63.84 11 VAL B CA 1
ATOM 1533 C C . VAL B 2 15 ? 58.846 30.512 53.585 1.00 64.80 11 VAL B C 1
ATOM 1534 O O . VAL B 2 15 ? 59.834 30.993 53.038 1.00 65.18 11 VAL B O 1
ATOM 1538 N N . VAL B 2 16 ? 58.063 29.575 53.016 1.00 58.74 12 VAL B N 1
ATOM 1539 C CA . VAL B 2 16 ? 58.288 28.999 51.683 1.00 57.07 12 VAL B CA 1
ATOM 1540 C C . VAL B 2 16 ? 58.273 30.068 50.597 1.00 59.56 12 VAL B C 1
ATOM 1541 O O . VAL B 2 16 ? 59.152 30.044 49.726 1.00 61.22 12 VAL B O 1
ATOM 1545 N N . LEU B 2 17 ? 57.361 31.063 50.700 1.00 53.61 13 LEU B N 1
ATOM 1546 C CA . LEU B 2 17 ? 57.337 32.177 49.753 1.00 52.30 13 LEU B CA 1
ATOM 1547 C C . LEU B 2 17 ? 58.655 32.962 49.830 1.00 59.25 13 LEU B C 1
ATOM 1548 O O . LEU B 2 17 ? 59.234 33.250 48.777 1.00 61.27 13 LEU B O 1
ATOM 1553 N N . LEU B 2 18 ? 59.164 33.231 51.066 1.00 55.22 14 LEU B N 1
ATOM 1554 C CA . LEU B 2 18 ? 60.430 33.931 51.295 1.00 56.35 14 LEU B CA 1
ATOM 1555 C C . LEU B 2 18 ? 61.605 33.176 50.661 1.00 62.13 14 LEU B C 1
ATOM 1556 O O . LEU B 2 18 ? 62.515 33.805 50.091 1.00 62.76 14 LEU B O 1
ATOM 1561 N N . GLY B 2 19 ? 61.543 31.842 50.743 1.00 57.87 15 GLY B N 1
ATOM 1562 C CA . GLY B 2 19 ? 62.535 30.929 50.190 1.00 57.96 15 GLY B CA 1
ATOM 1563 C C . GLY B 2 19 ? 62.631 31.025 48.683 1.00 59.59 15 GLY B C 1
ATOM 1564 O O . GLY B 2 19 ? 63.738 30.986 48.148 1.00 59.57 15 GLY B O 1
ATOM 1565 N N . LEU B 2 20 ? 61.485 31.189 47.982 1.00 53.92 16 LEU B N 1
ATOM 1566 C CA . LEU B 2 20 ? 61.467 31.303 46.513 1.00 53.79 16 LEU B CA 1
ATOM 1567 C C . LEU B 2 20 ? 61.958 32.659 46.028 1.00 59.16 16 LEU B C 1
ATOM 1568 O O . LEU B 2 20 ? 62.651 32.762 45.002 1.00 58.21 16 LEU B O 1
ATOM 1573 N N . LEU B 2 21 ? 61.605 33.704 46.800 1.00 55.66 17 LEU B N 1
ATOM 1574 C CA . LEU B 2 21 ? 62.016 35.075 46.555 1.00 54.30 17 LEU B CA 1
ATOM 1575 C C . LEU B 2 21 ? 63.542 35.123 46.676 1.00 58.12 17 LEU B C 1
ATOM 1576 O O . LEU B 2 21 ? 64.197 35.717 45.806 1.00 59.20 17 LEU B O 1
ATOM 1581 N N . SER B 2 22 ? 64.110 34.416 47.688 1.00 53.51 18 SER B N 1
ATOM 1582 C CA . SER B 2 22 ? 65.567 34.303 47.876 1.00 54.87 18 SER B CA 1
ATOM 1583 C C . SER B 2 22 ? 66.226 33.497 46.732 1.00 60.41 18 SER B C 1
ATOM 1584 O O . SER B 2 22 ? 67.146 34.005 46.114 1.00 62.44 18 SER B O 1
ATOM 1587 N N . LYS B 2 23 ? 65.760 32.261 46.468 1.00 55.98 19 LYS B N 1
ATOM 1588 C CA . LYS B 2 23 ? 66.232 31.341 45.423 1.00 57.07 19 LYS B CA 1
ATOM 1589 C C . LYS B 2 23 ? 66.304 31.987 44.021 1.00 62.68 19 LYS B C 1
ATOM 1590 O O . LYS B 2 23 ? 67.259 31.744 43.277 1.00 64.38 19 LYS B O 1
ATOM 1596 N N . MET B 2 24 ? 65.304 32.811 43.678 1.00 59.22 20 MET B N 1
ATOM 1597 C CA . MET B 2 24 ? 65.175 33.453 42.373 1.00 60.72 20 MET B CA 1
ATOM 1598 C C . MET B 2 24 ? 65.561 34.906 42.345 1.00 66.93 20 MET B C 1
ATOM 1599 O O . MET B 2 24 ? 65.337 35.598 41.337 1.00 68.04 20 MET B O 1
ATOM 1604 N N . HIS B 2 25 ? 66.194 35.363 43.446 1.00 63.98 21 HIS B N 1
ATOM 1605 C CA . HIS B 2 25 ? 66.749 36.707 43.640 1.00 64.11 21 HIS B CA 1
ATOM 1606 C C . HIS B 2 25 ? 65.760 37.799 43.325 1.00 65.34 21 HIS B C 1
ATOM 1607 O O . HIS B 2 25 ? 66.097 38.761 42.642 1.00 66.77 21 HIS B O 1
ATOM 1614 N N . VAL B 2 26 ? 64.529 37.639 43.829 1.00 58.86 22 VAL B N 1
ATOM 1615 C CA . VAL B 2 26 ? 63.432 38.554 43.578 1.00 57.54 22 VAL B CA 1
ATOM 1616 C C . VAL B 2 26 ? 63.675 39.960 44.161 1.00 63.81 22 VAL B C 1
ATOM 1617 O O . VAL B 2 26 ? 63.233 40.937 43.528 1.00 65.01 22 VAL B O 1
ATOM 1621 N N . GLU B 2 27 ? 64.519 40.077 45.260 1.00 60.30 23 GLU B N 1
ATOM 1622 C CA . GLU B 2 27 ? 64.947 41.358 45.898 1.00 60.92 23 GLU B CA 1
ATOM 1623 C C . GLU B 2 27 ? 65.530 42.337 44.909 1.00 63.01 23 GLU B C 1
ATOM 1624 O O . GLU B 2 27 ? 65.565 43.535 45.198 1.00 63.70 23 GLU B O 1
ATOM 1630 N N . SER B 2 28 ? 66.120 41.832 43.834 1.00 59.14 24 SER B N 1
ATOM 1631 C CA . SER B 2 28 ? 66.776 42.690 42.863 1.00 63.02 24 SER B CA 1
ATOM 1632 C C . SER B 2 28 ? 65.799 43.578 42.118 1.00 71.03 24 SER B C 1
ATOM 1633 O O . SER B 2 28 ? 66.137 44.712 41.765 1.00 74.90 24 SER B O 1
ATOM 1636 N N . ASN B 2 29 ? 64.583 43.062 41.918 1.00 65.76 25 ASN B N 1
ATOM 1637 C CA . ASN B 2 29 ? 63.502 43.722 41.217 1.00 66.30 25 ASN B CA 1
ATOM 1638 C C . ASN B 2 29 ? 62.388 44.098 42.215 1.00 70.38 25 ASN B C 1
ATOM 1639 O O . ASN B 2 29 ? 61.605 43.239 42.637 1.00 69.31 25 ASN B O 1
ATOM 1644 N N . SER B 2 30 ? 62.335 45.378 42.612 1.00 66.88 26 SER B N 1
ATOM 1645 C CA . SER B 2 30 ? 61.318 45.883 43.551 1.00 66.22 26 SER B CA 1
ATOM 1646 C C . SER B 2 30 ? 59.876 45.704 43.059 1.00 69.32 26 SER B C 1
ATOM 1647 O O . SER B 2 30 ? 59.005 45.370 43.860 1.00 67.37 26 SER B O 1
ATOM 1650 N N . LYS B 2 31 ? 59.635 45.929 41.746 1.00 67.64 27 LYS B N 1
ATOM 1651 C CA . LYS B 2 31 ? 58.325 45.803 41.103 1.00 67.95 27 LYS B CA 1
ATOM 1652 C C . LYS B 2 31 ? 57.816 44.371 41.211 1.00 71.09 27 LYS B C 1
ATOM 1653 O O . LYS B 2 31 ? 56.658 44.177 41.556 1.00 71.89 27 LYS B O 1
ATOM 1659 N N . GLU B 2 32 ? 58.692 43.379 40.945 1.00 66.07 28 GLU B N 1
ATOM 1660 C CA . GLU B 2 32 ? 58.426 41.944 41.031 1.00 63.45 28 GLU B CA 1
ATOM 1661 C C . GLU B 2 32 ? 58.199 41.480 42.475 1.00 66.22 28 GLU B C 1
ATOM 1662 O O . GLU B 2 32 ? 57.255 40.719 42.715 1.00 66.20 28 GLU B O 1
ATOM 1668 N N . TRP B 2 33 ? 59.044 41.912 43.428 1.00 61.76 29 TRP B N 1
ATOM 1669 C CA . TRP B 2 33 ? 58.907 41.577 44.848 1.00 60.65 29 TRP B CA 1
ATOM 1670 C C . TRP B 2 33 ? 57.556 42.091 45.374 1.00 65.73 29 TRP B C 1
ATOM 1671 O O . TRP B 2 33 ? 56.816 41.325 45.982 1.00 64.96 29 TRP B O 1
ATOM 1682 N N . ASN B 2 34 ? 57.223 43.373 45.109 1.00 64.45 30 ASN B N 1
ATOM 1683 C CA . ASN B 2 34 ? 55.965 43.988 45.561 1.00 65.04 30 ASN B CA 1
ATOM 1684 C C . ASN B 2 34 ? 54.714 43.353 44.945 1.00 68.19 30 ASN B C 1
ATOM 1685 O O . ASN B 2 34 ? 53.656 43.359 45.575 1.00 69.06 30 ASN B O 1
ATOM 1690 N N . TYR B 2 35 ? 54.846 42.779 43.740 1.00 63.17 31 TYR B N 1
ATOM 1691 C CA . TYR B 2 35 ? 53.780 42.043 43.074 1.00 62.34 31 TYR B CA 1
ATOM 1692 C C . TYR B 2 35 ? 53.530 40.745 43.859 1.00 64.25 31 TYR B C 1
ATOM 1693 O O . TYR B 2 35 ? 52.375 40.430 44.150 1.00 64.60 31 TYR B O 1
ATOM 1702 N N . CYS B 2 36 ? 54.623 40.045 44.258 1.00 59.61 32 CYS B N 1
ATOM 1703 C CA . CYS B 2 36 ? 54.580 38.804 45.046 1.00 57.11 32 CYS B CA 1
ATOM 1704 C C . CYS B 2 36 ? 54.015 38.997 46.448 1.00 60.63 32 CYS B C 1
ATOM 1705 O O . CYS B 2 36 ? 53.086 38.285 46.839 1.00 60.06 32 CYS B O 1
ATOM 1708 N N . VAL B 2 37 ? 54.561 39.976 47.181 1.00 58.51 33 VAL B N 1
ATOM 1709 C CA . VAL B 2 37 ? 54.110 40.364 48.524 1.00 59.45 33 VAL B CA 1
ATOM 1710 C C . VAL B 2 37 ? 52.649 40.860 48.462 1.00 65.34 33 VAL B C 1
ATOM 1711 O O . VAL B 2 37 ? 51.853 40.526 49.350 1.00 66.00 33 VAL B O 1
ATOM 1715 N N . GLY B 2 38 ? 52.304 41.570 47.376 1.00 62.42 34 GLY B N 1
ATOM 1716 C CA . GLY B 2 38 ? 50.947 42.048 47.094 1.00 63.47 34 GLY B CA 1
ATOM 1717 C C . GLY B 2 38 ? 49.949 40.904 47.031 1.00 66.96 34 GLY B C 1
ATOM 1718 O O . GLY B 2 38 ? 48.927 40.937 47.719 1.00 66.84 34 GLY B O 1
ATOM 1719 N N . LEU B 2 39 ? 50.277 39.851 46.245 1.00 62.57 35 LEU B N 1
ATOM 1720 C CA . LEU B 2 39 ? 49.469 38.630 46.099 1.00 61.60 35 LEU B CA 1
ATOM 1721 C C . LEU B 2 39 ? 49.311 37.906 47.430 1.00 63.53 35 LEU B C 1
ATOM 1722 O O . LEU B 2 39 ? 48.199 37.498 47.758 1.00 62.54 35 LEU B O 1
ATOM 1727 N N . HIS B 2 40 ? 50.412 37.785 48.216 1.00 58.49 36 HIS B N 1
ATOM 1728 C CA . HIS B 2 40 ? 50.395 37.157 49.546 1.00 56.41 36 HIS B CA 1
ATOM 1729 C C . HIS B 2 40 ? 49.442 37.867 50.521 1.00 60.51 36 HIS B C 1
ATOM 1730 O O . HIS B 2 40 ? 48.619 37.219 51.171 1.00 61.03 36 HIS B O 1
ATOM 1737 N N . ASN B 2 41 ? 49.555 39.194 50.613 1.00 58.78 37 ASN B N 1
ATOM 1738 C CA . ASN B 2 41 ? 48.719 40.043 51.480 1.00 60.42 37 ASN B CA 1
ATOM 1739 C C . ASN B 2 41 ? 47.233 40.009 51.081 1.00 65.64 37 ASN B C 1
ATOM 1740 O O . ASN B 2 41 ? 46.351 39.997 51.948 1.00 66.58 37 ASN B O 1
ATOM 1745 N N . GLU B 2 42 ? 46.972 39.934 49.767 1.00 61.71 38 GLU B N 1
ATOM 1746 C CA . GLU B 2 42 ? 45.630 39.813 49.207 1.00 62.32 38 GLU B CA 1
ATOM 1747 C C . GLU B 2 42 ? 45.040 38.432 49.557 1.00 64.86 38 GLU B C 1
ATOM 1748 O O . GLU B 2 42 ? 43.862 38.358 49.890 1.00 65.61 38 GLU B O 1
ATOM 1754 N N . ILE B 2 43 ? 45.853 37.356 49.538 1.00 59.74 39 ILE B N 1
ATOM 1755 C CA . ILE B 2 43 ? 45.430 35.992 49.925 1.00 58.75 39 ILE B CA 1
ATOM 1756 C C . ILE B 2 43 ? 44.908 35.992 51.374 1.00 68.10 39 ILE B C 1
ATOM 1757 O O . ILE B 2 43 ? 43.838 35.449 51.645 1.00 67.99 39 ILE B O 1
ATOM 1762 N N . ASN B 2 44 ? 45.656 36.632 52.288 1.00 68.50 40 ASN B N 1
ATOM 1763 C CA . ASN B 2 44 ? 45.334 36.718 53.715 1.00 70.14 40 ASN B CA 1
ATOM 1764 C C . ASN B 2 44 ? 44.085 37.526 54.043 1.00 76.92 40 ASN B C 1
ATOM 1765 O O . ASN B 2 44 ? 43.499 37.318 55.104 1.00 79.16 40 ASN B O 1
ATOM 1770 N N . LEU B 2 45 ? 43.645 38.401 53.126 1.00 73.38 41 LEU B N 1
ATOM 1771 C CA . LEU B 2 45 ? 42.443 39.228 53.288 1.00 74.88 41 LEU B CA 1
ATOM 1772 C C . LEU B 2 45 ? 41.206 38.668 52.545 1.00 78.65 41 LEU B C 1
ATOM 1773 O O . LEU B 2 45 ? 40.104 39.165 52.796 1.00 81.12 41 LEU B O 1
ATOM 1778 N N . CYS B 2 46 ? 41.360 37.651 51.642 1.00 72.73 42 CYS B N 1
ATOM 1779 C CA . CYS B 2 46 ? 40.277 36.985 50.863 1.00 72.73 42 CYS B CA 1
ATOM 1780 C C . CYS B 2 46 ? 39.208 36.324 51.751 1.00 74.40 42 CYS B C 1
ATOM 1781 O O . CYS B 2 46 ? 39.561 35.677 52.738 1.00 72.15 42 CYS B O 1
ATOM 1784 N N . ASP B 2 47 ? 37.925 36.385 51.325 1.00 71.98 43 ASP B N 1
ATOM 1785 C CA . ASP B 2 47 ? 36.764 35.804 52.020 1.00 72.73 43 ASP B CA 1
ATOM 1786 C C . ASP B 2 47 ? 36.268 34.521 51.341 1.00 76.17 43 ASP B C 1
ATOM 1787 O O . ASP B 2 47 ? 35.343 33.863 51.833 1.00 76.14 43 ASP B O 1
ATOM 1792 N N . ASP B 2 48 ? 36.953 34.126 50.269 1.00 72.04 44 ASP B N 1
ATOM 1793 C CA . ASP B 2 48 ? 36.556 33.129 49.298 1.00 70.89 44 ASP B CA 1
ATOM 1794 C C . ASP B 2 48 ? 37.715 32.183 48.863 1.00 69.24 44 ASP B C 1
ATOM 1795 O O . ASP B 2 48 ? 38.771 32.662 48.430 1.00 68.13 44 ASP B O 1
ATOM 1800 N N . PRO B 2 49 ? 37.523 30.842 48.949 1.00 62.55 45 PRO B N 1
ATOM 1801 C CA . PRO B 2 49 ? 38.585 29.909 48.515 1.00 60.55 45 PRO B CA 1
ATOM 1802 C C . PRO B 2 49 ? 38.955 30.006 47.032 1.00 65.48 45 PRO B C 1
ATOM 1803 O O . PRO B 2 49 ? 40.116 29.803 46.682 1.00 64.31 45 PRO B O 1
ATOM 1807 N N . ASP B 2 50 ? 37.964 30.308 46.169 1.00 64.84 46 ASP B N 1
ATOM 1808 C CA . ASP B 2 50 ? 38.125 30.446 44.721 1.00 65.77 46 ASP B CA 1
ATOM 1809 C C . ASP B 2 50 ? 39.053 31.600 44.420 1.00 66.58 46 ASP B C 1
ATOM 1810 O O . ASP B 2 50 ? 39.954 31.451 43.597 1.00 66.19 46 ASP B O 1
ATOM 1815 N N . ALA B 2 51 ? 38.858 32.734 45.120 1.00 61.83 47 ALA B N 1
ATOM 1816 C CA . ALA B 2 51 ? 39.662 33.948 45.010 1.00 61.35 47 ALA B CA 1
ATOM 1817 C C . ALA B 2 51 ? 41.086 33.722 45.513 1.00 62.85 47 ALA B C 1
ATOM 1818 O O . ALA B 2 51 ? 42.022 34.231 44.895 1.00 62.15 47 ALA B O 1
ATOM 1820 N N . VAL B 2 52 ? 41.251 32.928 46.597 1.00 57.52 48 VAL B N 1
ATOM 1821 C CA . VAL B 2 52 ? 42.555 32.567 47.162 1.00 55.12 48 VAL B CA 1
ATOM 1822 C C . VAL B 2 52 ? 43.368 31.736 46.155 1.00 58.28 48 VAL B C 1
ATOM 1823 O O . VAL B 2 52 ? 44.543 32.020 45.910 1.00 58.11 48 VAL B O 1
ATOM 1827 N N . LEU B 2 53 ? 42.724 30.742 45.549 1.00 55.17 49 LEU B N 1
ATOM 1828 C CA . LEU B 2 53 ? 43.355 29.846 44.580 1.00 54.73 49 LEU B CA 1
ATOM 1829 C C . LEU B 2 53 ? 43.809 30.599 43.341 1.00 61.23 49 LEU B C 1
ATOM 1830 O O . LEU B 2 53 ? 44.872 30.297 42.797 1.00 60.87 49 LEU B O 1
ATOM 1835 N N . GLU B 2 54 ? 43.007 31.589 42.903 1.00 60.75 50 GLU B N 1
ATOM 1836 C CA . GLU B 2 54 ? 43.297 32.456 41.757 1.00 62.57 50 GLU B CA 1
ATOM 1837 C C . GLU B 2 54 ? 44.592 33.234 42.019 1.00 63.80 50 GLU B C 1
ATOM 1838 O O . GLU B 2 54 ? 45.434 33.312 41.137 1.00 64.41 50 GLU B O 1
ATOM 1844 N N . LYS B 2 55 ? 44.794 33.710 43.263 1.00 58.30 51 LYS B N 1
ATOM 1845 C CA . LYS B 2 55 ? 45.989 34.445 43.704 1.00 57.49 51 LYS B CA 1
ATOM 1846 C C . LYS B 2 55 ? 47.210 33.550 43.855 1.00 61.04 51 LYS B C 1
ATOM 1847 O O . LYS B 2 55 ? 48.331 33.978 43.578 1.00 61.97 51 LYS B O 1
ATOM 1853 N N . LEU B 2 56 ? 46.989 32.306 44.281 1.00 55.93 52 LEU B N 1
ATOM 1854 C CA . LEU B 2 56 ? 48.039 31.289 44.410 1.00 54.71 52 LEU B CA 1
ATOM 1855 C C . LEU B 2 56 ? 48.524 30.885 42.990 1.00 61.74 52 LEU B C 1
ATOM 1856 O O . LEU B 2 56 ? 49.730 30.741 42.750 1.00 61.93 52 LEU B O 1
ATOM 1861 N N . LEU B 2 57 ? 47.574 30.758 42.045 1.00 60.03 53 LEU B N 1
ATOM 1862 C CA . LEU B 2 57 ? 47.829 30.455 40.640 1.00 61.42 53 LEU B CA 1
ATOM 1863 C C . LEU B 2 57 ? 48.674 31.558 39.999 1.00 66.76 53 LEU B C 1
ATOM 1864 O O . LEU B 2 57 ? 49.521 31.252 39.153 1.00 67.93 53 LEU B O 1
ATOM 1869 N N . ALA B 2 58 ? 48.470 32.834 40.420 1.00 62.16 54 ALA B N 1
ATOM 1870 C CA . ALA B 2 58 ? 49.241 33.966 39.917 1.00 61.99 54 ALA B CA 1
ATOM 1871 C C . ALA B 2 58 ? 50.683 33.912 40.446 1.00 63.90 54 ALA B C 1
ATOM 1872 O O . ALA B 2 58 ? 51.605 34.218 39.685 1.00 63.10 54 ALA B O 1
ATOM 1874 N N . LEU B 2 59 ? 50.881 33.498 41.736 1.00 59.35 55 LEU B N 1
ATOM 1875 C CA . LEU B 2 59 ? 52.208 33.353 42.341 1.00 58.12 55 LEU B CA 1
ATOM 1876 C C . LEU B 2 59 ? 52.960 32.216 41.619 1.00 62.18 55 LEU B C 1
ATOM 1877 O O . LEU B 2 59 ? 54.134 32.372 41.267 1.00 63.15 55 LEU B O 1
ATOM 1882 N N . ILE B 2 60 ? 52.261 31.100 41.347 1.00 56.76 56 ILE B N 1
ATOM 1883 C CA . ILE B 2 60 ? 52.826 29.961 40.607 1.00 56.06 56 ILE B CA 1
ATOM 1884 C C . ILE B 2 60 ? 53.272 30.432 39.190 1.00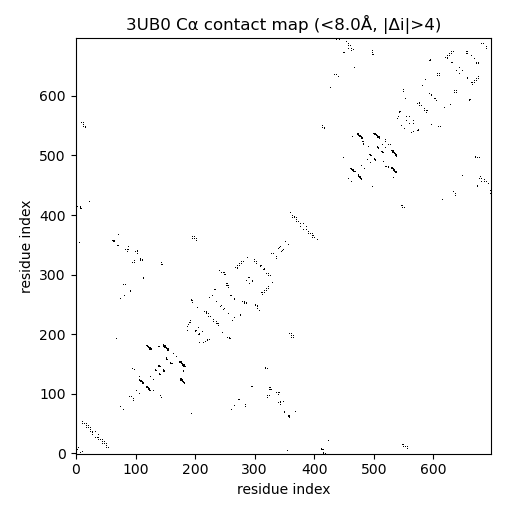 61.35 56 ILE B C 1
ATOM 1885 O O . ILE B 2 60 ? 54.421 30.214 38.818 1.00 61.21 56 ILE B O 1
ATOM 1890 N N . ALA B 2 61 ? 52.380 31.131 38.443 1.00 58.59 57 ALA B N 1
ATOM 1891 C CA . ALA B 2 61 ? 52.645 31.683 37.108 1.00 60.42 57 ALA B CA 1
ATOM 1892 C C . ALA B 2 61 ? 53.894 32.564 37.102 1.00 66.72 57 ALA B C 1
ATOM 1893 O O . ALA B 2 61 ? 54.675 32.500 36.148 1.00 68.82 57 ALA B O 1
ATOM 1895 N N . PHE B 2 62 ? 54.110 33.353 38.181 1.00 61.17 58 PHE B N 1
ATOM 1896 C CA . PHE B 2 62 ? 55.299 34.186 38.321 1.00 60.30 58 PHE B CA 1
ATOM 1897 C C . PHE B 2 62 ? 56.570 33.328 38.421 1.00 63.81 58 PHE B C 1
ATOM 1898 O O . PHE B 2 62 ? 57.504 33.559 37.658 1.00 66.07 58 PHE B O 1
ATOM 1906 N N . PHE B 2 63 ? 56.631 32.381 39.373 1.00 56.48 59 PHE B N 1
ATOM 1907 C CA . PHE B 2 63 ? 57.811 31.543 39.535 1.00 55.74 59 PHE B CA 1
ATOM 1908 C C . PHE B 2 63 ? 58.109 30.656 38.323 1.00 63.27 59 PHE B C 1
ATOM 1909 O O . PHE B 2 63 ? 59.288 30.462 38.008 1.00 64.99 59 PHE B O 1
ATOM 1917 N N . LEU B 2 64 ? 57.058 30.197 37.596 1.00 59.82 60 LEU B N 1
ATOM 1918 C CA . LEU B 2 64 ? 57.221 29.388 36.384 1.00 62.00 60 LEU B CA 1
ATOM 1919 C C . LEU B 2 64 ? 57.705 30.223 35.189 1.00 70.66 60 LEU B C 1
ATOM 1920 O O . LEU B 2 64 ? 58.319 29.671 34.273 1.00 73.04 60 LEU B O 1
ATOM 1925 N N . SER B 2 65 ? 57.494 31.565 35.230 1.00 68.37 61 SER B N 1
ATOM 1926 C CA . SER B 2 65 ? 57.980 32.501 34.206 1.00 70.26 61 SER B CA 1
ATOM 1927 C C . SER B 2 65 ? 59.494 32.646 34.329 1.00 74.76 61 SER B C 1
ATOM 1928 O O . SER B 2 65 ? 60.152 32.985 33.338 1.00 77.82 61 SER B O 1
ATOM 1931 N N . LYS B 2 66 ? 60.048 32.336 35.527 1.00 68.79 62 LYS B N 1
ATOM 1932 C CA . LYS B 2 66 ? 61.486 32.393 35.828 1.00 68.57 62 LYS B CA 1
ATOM 1933 C C . LYS B 2 66 ? 62.135 31.002 35.714 1.00 75.96 62 LYS B C 1
ATOM 1934 O O . LYS B 2 66 ? 63.297 30.907 35.319 1.00 78.24 62 LYS B O 1
ATOM 1940 N N . HIS B 2 67 ? 61.392 29.931 36.049 1.00 72.27 63 HIS B N 1
ATOM 1941 C CA . HIS B 2 67 ? 61.874 28.552 35.946 1.00 74.07 63 HIS B CA 1
ATOM 1942 C C . HIS B 2 67 ? 60.702 27.614 35.608 1.00 73.27 63 HIS B C 1
ATOM 1943 O O . HIS B 2 67 ? 59.910 27.243 36.480 1.00 69.81 63 HIS B O 1
ATOM 1950 N N . ASN B 2 68 ? 60.571 27.293 34.308 1.00 70.37 64 ASN B N 1
ATOM 1951 C CA . ASN B 2 68 ? 59.518 26.468 33.700 1.00 70.58 64 ASN B CA 1
ATOM 1952 C C . ASN B 2 68 ? 59.272 25.113 34.363 1.00 72.65 64 ASN B C 1
ATOM 1953 O O . ASN B 2 68 ? 58.163 24.571 34.267 1.00 70.24 64 ASN B O 1
ATOM 1958 N N . THR B 2 69 ? 60.328 24.564 34.998 1.00 69.75 65 THR B N 1
ATOM 1959 C CA . THR B 2 69 ? 60.386 23.250 35.647 1.00 69.09 65 THR B CA 1
ATOM 1960 C C . THR B 2 69 ? 60.418 23.291 37.191 1.00 72.65 65 THR B C 1
ATOM 1961 O O . THR B 2 69 ? 60.628 22.255 37.824 1.00 73.60 65 THR B O 1
ATOM 1965 N N . CYS B 2 70 ? 60.200 24.471 37.793 1.00 67.79 66 CYS B N 1
ATOM 1966 C CA . CYS B 2 70 ? 60.188 24.674 39.242 1.00 64.62 66 CYS B CA 1
ATOM 1967 C C . CYS B 2 70 ? 59.161 23.765 39.935 1.00 67.43 66 CYS B C 1
ATOM 1968 O O . CYS B 2 70 ? 58.025 23.640 39.464 1.00 66.65 66 CYS B O 1
ATOM 1971 N N . ASP B 2 71 ? 59.573 23.112 41.038 1.00 62.43 67 ASP B N 1
ATOM 1972 C CA . ASP B 2 71 ? 58.690 22.288 41.854 1.00 60.12 67 ASP B CA 1
ATOM 1973 C C . ASP B 2 71 ? 58.135 23.209 42.938 1.00 61.33 67 ASP B C 1
ATOM 1974 O O . ASP B 2 71 ? 58.807 23.472 43.927 1.00 61.02 67 ASP B O 1
ATOM 1979 N N . LEU B 2 72 ? 56.913 23.692 42.739 1.00 56.52 68 LEU B N 1
ATOM 1980 C CA . LEU B 2 72 ? 56.227 24.632 43.637 1.00 54.03 68 LEU B CA 1
ATOM 1981 C C . LEU B 2 72 ? 55.229 23.998 44.641 1.00 55.51 68 LEU B C 1
ATOM 1982 O O . LEU B 2 72 ? 54.511 24.732 45.319 1.00 53.14 68 LEU B O 1
ATOM 1987 N N . SER B 2 73 ? 55.250 22.650 44.786 1.00 53.08 69 SER B N 1
ATOM 1988 C CA . SER B 2 73 ? 54.393 21.853 45.677 1.00 52.21 69 SER B CA 1
ATOM 1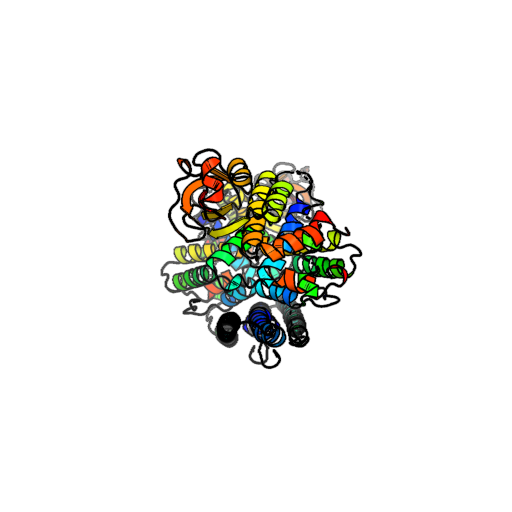989 C C . SER B 2 73 ? 54.441 22.247 47.141 1.00 57.20 69 SER B C 1
ATOM 1990 O O . SER B 2 73 ? 53.431 22.098 47.841 1.00 57.90 69 SER B O 1
ATOM 1993 N N . ASP B 2 74 ? 55.569 22.780 47.598 1.00 53.15 70 ASP B N 1
ATOM 1994 C CA . ASP B 2 74 ? 55.731 23.211 48.983 1.00 53.54 70 ASP B CA 1
ATOM 1995 C C . ASP B 2 74 ? 55.025 24.521 49.263 1.00 57.64 70 ASP B C 1
ATOM 1996 O O . ASP B 2 74 ? 54.544 24.711 50.374 1.00 57.91 70 ASP B O 1
ATOM 2001 N N . LEU B 2 75 ? 54.940 25.408 48.238 1.00 54.26 71 LEU B N 1
ATOM 2002 C CA . LEU B 2 75 ? 54.275 26.714 48.251 1.00 52.79 71 LEU B CA 1
ATOM 2003 C C . LEU B 2 75 ? 52.797 26.432 48.415 1.00 56.42 71 LEU B C 1
ATOM 2004 O O . LEU B 2 75 ? 52.164 27.001 49.310 1.00 57.24 71 LEU B O 1
ATOM 2009 N N . ILE B 2 76 ? 52.260 25.480 47.598 1.00 50.85 72 ILE B N 1
ATOM 2010 C CA . ILE B 2 76 ? 50.868 25.050 47.663 1.00 49.21 72 ILE B CA 1
ATOM 2011 C C . ILE B 2 76 ? 50.562 24.473 49.078 1.00 55.23 72 ILE B C 1
ATOM 2012 O O . ILE B 2 76 ? 49.581 24.888 49.703 1.00 55.55 72 ILE B O 1
ATOM 2017 N N . GLU B 2 77 ? 51.419 23.545 49.581 1.00 51.51 73 GLU B N 1
ATOM 2018 C CA . GLU B 2 77 ? 51.275 22.944 50.905 1.00 50.73 73 GLU B CA 1
ATOM 2019 C C . GLU B 2 77 ? 51.179 23.996 52.006 1.00 54.30 73 GLU B C 1
ATOM 2020 O O . GLU B 2 77 ? 50.244 23.943 52.810 1.00 55.55 73 GLU B O 1
ATOM 2026 N N . SER B 2 78 ? 52.134 24.946 52.029 1.00 49.29 74 SER B N 1
ATOM 2027 C CA . SER B 2 78 ? 52.236 26.025 53.018 1.00 49.45 74 SER B CA 1
ATOM 2028 C C . SER B 2 78 ? 50.996 26.903 53.023 1.00 53.06 74 SER B C 1
ATOM 2029 O O . SER B 2 78 ? 50.530 27.252 54.111 1.00 53.57 74 SER B O 1
ATOM 2032 N N . TYR B 2 79 ? 50.437 27.225 51.829 1.00 47.65 75 TYR B N 1
ATOM 2033 C CA . TYR B 2 79 ? 49.189 27.991 51.775 1.00 48.12 75 TYR B CA 1
ATOM 2034 C C . TYR B 2 79 ? 48.009 27.220 52.383 1.00 52.84 75 TYR B C 1
ATOM 2035 O O . TYR B 2 79 ? 47.342 27.774 53.248 1.00 54.26 75 TYR B O 1
ATOM 2044 N N . PHE B 2 80 ? 47.845 25.915 52.067 1.00 48.19 76 PHE B N 1
ATOM 2045 C CA . PHE B 2 80 ? 46.810 25.061 52.700 1.00 46.73 76 PHE B CA 1
ATOM 2046 C C . PHE B 2 80 ? 46.971 24.951 54.218 1.00 52.81 76 PHE B C 1
ATOM 2047 O O . PHE B 2 80 ? 45.980 24.876 54.933 1.00 53.89 76 PHE B O 1
ATOM 2055 N N . GLU B 2 81 ? 48.214 24.973 54.693 1.00 50.43 77 GLU B N 1
ATOM 2056 C CA . GLU B 2 81 ? 48.591 24.879 56.102 1.00 51.30 77 GLU B CA 1
ATOM 2057 C C . GLU B 2 81 ? 48.498 26.190 56.877 1.00 57.23 77 GLU B C 1
ATOM 2058 O O . GLU B 2 81 ? 48.398 26.148 58.093 1.00 59.35 77 GLU B O 1
ATOM 2064 N N . ASN B 2 82 ? 48.550 27.341 56.205 1.00 54.17 78 ASN B N 1
ATOM 2065 C CA . ASN B 2 82 ? 48.547 28.630 56.899 1.00 55.19 78 ASN B CA 1
ATOM 2066 C C . ASN B 2 82 ? 47.323 29.489 56.698 1.00 58.72 78 ASN B C 1
ATOM 2067 O O . ASN B 2 82 ? 47.126 30.419 57.482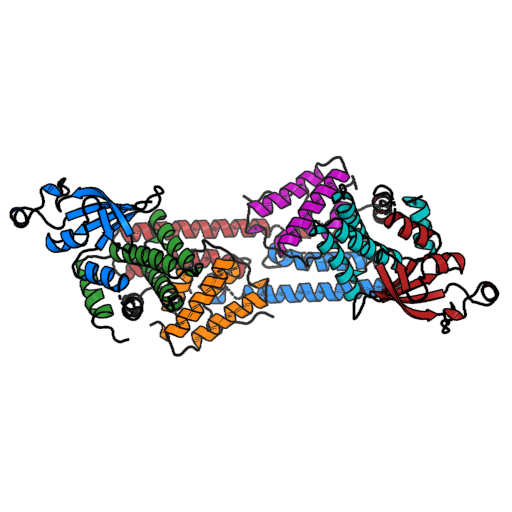 1.00 61.48 78 ASN B O 1
ATOM 2072 N N . THR B 2 83 ? 46.518 29.223 55.659 1.00 51.70 79 THR B N 1
ATOM 2073 C CA . THR B 2 83 ? 45.355 30.053 55.383 1.00 50.72 79 THR B CA 1
ATOM 2074 C C . THR B 2 83 ? 44.067 29.397 55.835 1.00 55.76 79 THR B C 1
ATOM 2075 O O . THR B 2 83 ? 43.722 28.320 55.349 1.00 53.59 79 THR B O 1
ATOM 2079 N N . THR B 2 84 ? 43.396 30.019 56.845 1.00 56.31 80 THR B N 1
ATOM 2080 C CA . THR B 2 84 ? 42.165 29.487 57.458 1.00 57.15 80 THR B CA 1
ATOM 2081 C C . THR B 2 84 ? 41.049 29.232 56.497 1.00 60.96 80 THR B C 1
ATOM 2082 O O . THR B 2 84 ? 40.356 28.232 56.643 1.00 60.42 80 THR B O 1
ATOM 2086 N N . ILE B 2 85 ? 40.942 30.063 55.455 1.00 58.50 81 ILE B N 1
ATOM 2087 C CA . ILE B 2 85 ? 39.953 29.903 54.389 1.00 58.50 81 ILE B CA 1
ATOM 2088 C C . ILE B 2 85 ? 40.148 28.571 53.615 1.00 59.09 81 ILE B C 1
ATOM 2089 O O . ILE B 2 85 ? 39.170 28.004 53.144 1.00 58.26 81 ILE B O 1
ATOM 2094 N N . LEU B 2 86 ? 41.405 28.084 53.493 1.00 54.16 82 LEU B N 1
ATOM 2095 C CA . LEU B 2 86 ? 41.746 26.845 52.774 1.00 52.42 82 LEU B CA 1
ATOM 2096 C C . LEU B 2 86 ? 41.591 25.589 53.628 1.00 58.34 82 LEU B C 1
ATOM 2097 O O . LEU B 2 86 ? 41.865 24.469 53.166 1.00 58.53 82 LEU B O 1
ATOM 2102 N N . GLN B 2 87 ? 41.071 25.775 54.849 1.00 54.89 83 GLN B N 1
ATOM 2103 C CA . GLN B 2 87 ? 40.888 24.717 55.817 1.00 60.08 83 GLN B CA 1
ATOM 2104 C C . GLN B 2 87 ? 39.435 24.307 55.979 1.00 80.81 83 GLN B C 1
ATOM 2105 O O . GLN B 2 87 ? 39.164 23.310 56.649 1.00 68.22 83 GLN B O 1
ATOM 2111 N N . GLY C 2 4 ? 36.513 25.068 28.238 1.00 89.62 0 GLY C N 1
ATOM 2112 C CA . GLY C 2 4 ? 36.359 26.307 27.480 1.00 89.01 0 GLY C CA 1
ATOM 2113 C C . GLY C 2 4 ? 36.584 27.556 28.315 1.00 90.17 0 GLY C C 1
ATOM 2114 O O . GLY C 2 4 ? 37.727 27.998 28.488 1.00 90.32 0 GLY C O 1
ATOM 2115 N N . SER C 2 5 ? 35.492 28.141 28.841 1.00 121.06 1 SER C N 1
ATOM 2116 C CA . SER C 2 5 ? 35.563 29.330 29.701 1.00 119.56 1 SER C CA 1
ATOM 2117 C C . SER C 2 5 ? 36.114 28.981 31.111 1.00 113.14 1 SER C C 1
ATOM 2118 O O . SER C 2 5 ? 36.608 29.868 31.819 1.00 113.13 1 SER C O 1
ATOM 2121 N N . LYS C 2 6 ? 36.062 27.672 31.481 1.00 100.33 2 LYS C N 1
ATOM 2122 C CA . LYS C 2 6 ? 36.478 27.101 32.766 1.00 93.31 2 LYS C CA 1
ATOM 2123 C C . LYS C 2 6 ? 37.991 26.773 32.841 1.00 89.32 2 LYS C C 1
ATOM 2124 O O . LYS C 2 6 ? 38.392 25.850 33.565 1.00 86.42 2 LYS C O 1
ATOM 2130 N N . LEU C 2 7 ? 38.826 27.555 32.121 1.00 82.67 3 LEU C N 1
ATOM 2131 C CA . LEU C 2 7 ? 40.284 27.409 32.068 1.00 78.82 3 LEU C CA 1
ATOM 2132 C C . LEU C 2 7 ? 40.949 27.647 33.431 1.00 77.90 3 LEU C C 1
ATOM 2133 O O . LEU C 2 7 ? 41.825 26.854 33.820 1.00 74.63 3 LEU C O 1
ATOM 2138 N N . THR C 2 8 ? 40.540 28.724 34.154 1.00 73.30 4 THR C N 1
ATOM 2139 C CA . THR C 2 8 ? 41.134 29.007 35.466 1.00 70.72 4 THR C CA 1
ATOM 2140 C C . THR C 2 8 ? 40.674 28.004 36.522 1.00 69.48 4 THR C C 1
ATOM 2141 O O . THR C 2 8 ? 41.464 27.613 37.385 1.00 66.94 4 THR C O 1
ATOM 2145 N N . GLU C 2 9 ? 39.431 27.517 36.380 1.00 64.92 5 GLU C N 1
ATOM 2146 C CA . GLU C 2 9 ? 38.830 26.492 37.233 1.00 62.16 5 GLU C CA 1
ATOM 2147 C C . GLU C 2 9 ? 39.650 25.196 37.146 1.00 62.91 5 GLU C C 1
ATOM 2148 O O . GLU C 2 9 ? 39.921 24.590 38.186 1.00 61.80 5 GLU C O 1
ATOM 2154 N N . MET C 2 10 ? 40.049 24.782 35.905 1.00 57.10 6 MET C N 1
ATOM 2155 C CA . MET C 2 10 ? 40.867 23.588 35.636 1.00 53.85 6 MET C CA 1
ATOM 2156 C C . MET C 2 10 ? 42.298 23.792 36.162 1.00 56.91 6 MET C C 1
ATOM 2157 O O . MET C 2 10 ? 42.886 22.859 36.721 1.00 54.74 6 MET C O 1
ATOM 2162 N N . LYS C 2 11 ? 42.840 25.029 36.016 1.00 55.63 7 LYS C N 1
ATOM 2163 C CA . LYS C 2 11 ? 44.168 25.415 36.519 1.00 55.20 7 LYS C CA 1
ATOM 2164 C C . LYS C 2 11 ? 44.233 25.432 38.069 1.00 57.60 7 LYS C C 1
ATOM 2165 O O . LYS C 2 11 ? 45.239 25.044 38.627 1.00 54.17 7 LYS C O 1
ATOM 2171 N N . CYS C 2 12 ? 43.155 25.851 38.740 1.00 57.95 8 CYS C N 1
ATOM 2172 C CA . CYS C 2 12 ? 43.037 25.846 40.197 1.00 59.06 8 CYS C CA 1
ATOM 2173 C C . CYS C 2 12 ? 42.856 24.417 40.711 1.00 60.41 8 CYS C C 1
ATOM 2174 O O . CYS C 2 12 ? 43.364 24.091 41.775 1.00 59.96 8 CYS C O 1
ATOM 2177 N N . THR C 2 13 ? 42.139 23.568 39.965 1.00 56.31 9 THR C N 1
ATOM 2178 C CA . THR C 2 13 ? 41.933 22.156 40.328 1.00 54.75 9 THR C CA 1
ATOM 2179 C C . THR C 2 13 ? 43.310 21.457 40.330 1.00 56.91 9 THR C C 1
ATOM 2180 O O . THR C 2 13 ? 43.655 20.745 41.267 1.00 55.28 9 THR C O 1
ATOM 2184 N N . ASN C 2 14 ? 44.102 21.728 39.288 1.00 53.68 10 ASN C N 1
ATOM 2185 C CA . ASN C 2 14 ? 45.445 21.204 39.069 1.00 51.93 10 ASN C CA 1
ATOM 2186 C C . ASN C 2 14 ? 46.390 21.510 40.253 1.00 52.09 10 ASN C C 1
ATOM 2187 O O . ASN C 2 14 ? 47.130 20.628 40.700 1.00 50.73 10 ASN C O 1
ATOM 2192 N N . VAL C 2 15 ? 46.311 22.745 40.778 1.00 47.25 11 VAL C N 1
ATOM 2193 C CA . VAL C 2 15 ? 47.070 23.235 41.931 1.00 46.66 11 VAL C CA 1
ATOM 2194 C C . VAL C 2 15 ? 46.719 22.399 43.186 1.00 50.80 11 VAL C C 1
ATOM 2195 O O . VAL C 2 15 ? 47.626 21.953 43.887 1.00 50.38 11 VAL C O 1
ATOM 2199 N N . VAL C 2 16 ? 45.408 22.155 43.438 1.00 47.46 12 VAL C N 1
ATOM 2200 C CA . VAL C 2 16 ? 44.946 21.327 44.569 1.00 45.66 12 VAL C CA 1
ATOM 2201 C C . VAL C 2 16 ? 45.456 19.881 44.411 1.00 46.87 12 VAL C C 1
ATOM 2202 O O . VAL C 2 16 ? 45.950 19.309 45.384 1.00 46.88 12 VAL C O 1
ATOM 2206 N N . LEU C 2 17 ? 45.393 19.326 43.178 1.00 42.84 13 LEU C N 1
ATOM 2207 C CA . LEU C 2 17 ? 45.882 17.976 42.846 1.00 42.98 13 LEU C CA 1
ATOM 2208 C C . LEU C 2 17 ? 47.362 17.836 43.174 1.00 47.50 13 LEU C C 1
ATOM 2209 O O . LEU C 2 17 ? 47.735 16.888 43.856 1.00 49.72 13 LEU C O 1
ATOM 2214 N N . LEU C 2 18 ? 48.200 18.785 42.728 1.00 43.81 14 LEU C N 1
ATOM 2215 C CA . LEU C 2 18 ? 49.628 18.733 43.026 1.00 44.74 14 LEU C CA 1
ATOM 2216 C C . LEU C 2 18 ? 49.917 18.817 44.512 1.00 49.76 14 LEU C C 1
ATOM 2217 O O . LEU C 2 18 ? 50.804 18.111 44.985 1.00 51.71 14 LEU C O 1
ATOM 2222 N N . GLY C 2 19 ? 49.154 19.641 45.221 1.00 46.64 15 GLY C N 1
ATOM 2223 C CA . GLY C 2 19 ? 49.247 19.792 46.671 1.00 47.60 15 GLY C CA 1
ATOM 2224 C C . GLY C 2 19 ? 48.934 18.488 47.382 1.00 50.03 15 GLY C C 1
ATOM 2225 O O . GLY C 2 19 ? 49.697 18.054 48.244 1.00 50.83 15 GLY C O 1
ATOM 2226 N N . LEU C 2 20 ? 47.841 17.825 46.958 1.00 45.59 16 LEU C N 1
ATOM 2227 C CA . LEU C 2 20 ? 47.403 16.499 47.436 1.00 45.14 16 LEU C CA 1
ATOM 2228 C C . LEU C 2 20 ? 48.507 15.444 47.122 1.00 50.56 16 LEU C C 1
ATOM 2229 O O . LEU C 2 20 ? 48.957 14.744 48.031 1.00 52.00 16 LEU C O 1
ATOM 2234 N N . LEU C 2 21 ? 48.988 15.386 45.861 1.00 47.27 17 LEU C N 1
ATOM 2235 C CA . LEU C 2 21 ? 50.039 14.435 45.454 1.00 48.90 17 LEU C CA 1
ATOM 2236 C C . LEU C 2 21 ? 51.338 14.534 46.266 1.00 53.24 17 LEU C C 1
ATOM 2237 O O . LEU C 2 21 ? 51.900 13.515 46.632 1.00 55.18 17 LEU C O 1
ATOM 2242 N N . SER C 2 22 ? 51.751 15.762 46.609 1.00 48.59 18 SER C N 1
ATOM 2243 C CA . SER C 2 22 ? 52.906 16.130 47.425 1.00 49.48 18 SER C CA 1
ATOM 2244 C C . SER C 2 22 ? 52.781 15.555 48.846 1.00 54.47 18 SER C C 1
ATOM 2245 O O . SER C 2 22 ? 53.785 15.144 49.429 1.00 54.49 18 SER C O 1
ATOM 2248 N N . LYS C 2 23 ? 51.532 15.516 49.391 1.00 52.93 19 LYS C N 1
ATOM 2249 C CA . LYS C 2 23 ? 51.196 14.984 50.721 1.00 54.80 19 LYS C CA 1
ATOM 2250 C C . LYS C 2 23 ? 51.128 13.456 50.676 1.00 62.13 19 LYS C C 1
ATOM 2251 O O . LYS C 2 23 ? 51.070 12.827 51.712 1.00 62.59 19 LYS C O 1
ATOM 2257 N N . MET C 2 24 ? 51.132 12.865 49.481 1.00 62.16 20 MET C N 1
ATOM 2258 C CA . MET C 2 24 ? 51.076 11.420 49.294 1.00 64.83 20 MET C CA 1
ATOM 2259 C C . MET C 2 24 ? 52.461 10.836 49.115 1.00 77.35 20 MET C C 1
ATOM 2260 O O . MET C 2 24 ? 52.583 9.666 48.761 1.00 79.26 20 MET C O 1
ATOM 2265 N N . HIS C 2 25 ? 53.509 11.637 49.371 1.00 79.38 21 HIS C N 1
ATOM 2266 C CA . HIS C 2 25 ? 54.909 11.225 49.256 1.00 84.43 21 HIS C CA 1
ATOM 2267 C C . HIS C 2 25 ? 55.285 10.527 47.921 1.00 87.49 21 HIS C C 1
ATOM 2268 O O . HIS C 2 25 ? 55.901 9.463 47.919 1.00 91.32 21 HIS C O 1
ATOM 2275 N N . VAL C 2 26 ? 54.927 11.154 46.792 1.00 79.21 22 VAL C N 1
ATOM 2276 C CA . VAL C 2 26 ? 55.236 10.656 45.445 1.00 77.87 22 VAL C CA 1
ATOM 2277 C C . VAL C 2 26 ? 56.698 11.017 45.158 1.00 84.59 22 VAL C C 1
ATOM 2278 O O . VAL C 2 26 ? 57.340 10.386 44.317 1.00 86.33 22 VAL C O 1
ATOM 2282 N N . GLU C 2 27 ? 57.240 11.979 45.926 1.00 82.02 23 GLU C N 1
ATOM 2283 C CA . GLU C 2 27 ? 58.618 12.444 45.831 1.00 84.96 23 GLU C CA 1
ATOM 2284 C C . GLU C 2 27 ? 59.662 11.323 45.915 1.00 92.61 23 GLU C C 1
ATOM 2285 O O . GLU C 2 27 ? 60.739 11.470 45.332 1.00 94.24 23 GLU C O 1
ATOM 2291 N N . SER C 2 28 ? 59.319 10.192 46.591 1.00 90.25 24 SER C N 1
ATOM 2292 C CA . SER C 2 28 ? 60.166 8.998 46.752 1.00 94.40 24 SER C CA 1
ATOM 2293 C C . SER C 2 28 ? 60.508 8.354 45.408 1.00 97.18 24 SER C C 1
ATOM 2294 O O . SER C 2 28 ? 61.560 7.712 45.277 1.00 100.97 24 SER C O 1
ATOM 2297 N N . ASN C 2 29 ? 59.616 8.544 44.414 1.00 88.03 25 ASN C N 1
ATOM 2298 C CA . ASN C 2 29 ? 59.776 8.076 43.042 1.00 87.52 25 ASN C CA 1
ATOM 2299 C C . ASN C 2 29 ? 60.012 9.307 42.151 1.00 88.44 25 ASN C C 1
ATOM 2300 O O . ASN C 2 29 ? 59.066 10.039 41.857 1.00 85.34 25 ASN C O 1
ATOM 2305 N N . SER C 2 30 ? 61.279 9.549 41.764 1.00 86.82 26 SER C N 1
ATOM 2306 C CA . SER C 2 30 ? 61.687 10.689 40.942 1.00 86.00 26 SER C CA 1
ATOM 2307 C C . SER C 2 30 ? 61.010 10.735 39.588 1.00 86.35 26 SER C C 1
ATOM 2308 O O . SER C 2 30 ? 60.627 11.816 39.158 1.00 84.74 26 SER C O 1
ATOM 2311 N N . LYS C 2 31 ? 60.867 9.578 38.917 1.00 82.44 27 LYS C N 1
ATOM 2312 C CA . LYS C 2 31 ? 60.236 9.462 37.596 1.00 80.38 27 LYS C CA 1
ATOM 2313 C C . LYS C 2 31 ? 58.770 9.877 37.667 1.00 77.37 27 LYS C C 1
ATOM 2314 O O . LYS C 2 31 ? 58.311 10.659 36.825 1.00 76.81 27 LYS C O 1
ATOM 2320 N N . GLU C 2 32 ? 58.055 9.379 38.705 1.00 68.92 28 GLU C N 1
ATOM 2321 C CA . GLU C 2 32 ? 56.650 9.666 38.971 1.00 64.62 28 GLU C CA 1
ATOM 2322 C C . GLU C 2 32 ? 56.461 11.107 39.380 1.00 64.66 28 GLU C C 1
ATOM 2323 O O . GLU C 2 32 ? 55.538 11.744 38.888 1.00 61.29 28 GLU C O 1
ATOM 2329 N N . TRP C 2 33 ? 57.350 11.629 40.250 1.00 62.02 29 TRP C N 1
ATOM 2330 C CA . TRP C 2 33 ? 57.297 13.009 40.698 1.00 60.15 29 TRP C CA 1
ATOM 2331 C C . TRP C 2 33 ? 57.506 14.012 39.580 1.00 61.71 29 TRP C C 1
ATOM 2332 O O . TRP C 2 33 ? 56.753 14.969 39.487 1.00 59.00 29 TRP C O 1
ATOM 2343 N N . ASN C 2 34 ? 58.497 13.791 38.723 1.00 60.25 30 ASN C N 1
ATOM 2344 C CA . ASN C 2 34 ? 58.767 14.672 37.589 1.00 60.65 30 ASN C CA 1
ATOM 2345 C C . ASN C 2 34 ? 57.650 14.661 36.563 1.00 62.89 30 ASN C C 1
ATOM 2346 O O . ASN C 2 34 ? 57.423 15.673 35.903 1.00 61.37 30 ASN C O 1
ATOM 2351 N N . TYR C 2 35 ? 56.928 13.532 36.460 1.00 59.82 31 TYR C N 1
ATOM 2352 C CA . TYR C 2 35 ? 55.784 13.398 35.578 1.00 57.92 31 TYR C CA 1
ATOM 2353 C C . TYR C 2 35 ? 54.636 14.279 36.108 1.00 59.40 31 TYR C C 1
ATOM 2354 O O . TYR C 2 35 ? 54.044 15.022 35.335 1.00 57.84 31 TYR C O 1
ATOM 2363 N N . CYS C 2 36 ? 54.378 14.238 37.428 1.00 56.58 32 CYS C N 1
ATOM 2364 C CA . CYS C 2 36 ? 53.346 15.024 38.129 1.00 54.64 32 CYS C CA 1
ATOM 2365 C C . CYS C 2 36 ? 53.600 16.489 38.050 1.00 55.49 32 CYS C C 1
ATOM 2366 O O . CYS C 2 36 ? 52.699 17.231 37.666 1.00 53.53 32 CYS C O 1
ATOM 2369 N N . VAL C 2 37 ? 54.806 16.912 38.497 1.00 52.21 33 VAL C N 1
ATOM 2370 C CA . VAL C 2 37 ? 55.270 18.300 38.497 1.00 52.12 33 VAL C CA 1
ATOM 2371 C C . VAL C 2 37 ? 55.246 18.833 37.057 1.00 57.67 33 VAL C C 1
ATOM 2372 O O . VAL C 2 37 ? 54.765 19.947 36.833 1.00 58.48 33 VAL C O 1
ATOM 2376 N N . GLY C 2 38 ? 55.683 17.995 36.113 1.00 53.95 34 GLY C N 1
ATOM 2377 C CA . GLY C 2 38 ? 55.688 18.296 34.695 1.00 54.81 34 GLY C CA 1
ATOM 2378 C C . GLY C 2 38 ? 54.314 18.650 34.175 1.00 58.43 34 GLY C C 1
ATOM 2379 O O . GLY C 2 38 ? 54.136 19.716 33.582 1.00 59.97 34 GLY C O 1
ATOM 2380 N N . LEU C 2 39 ? 53.327 17.788 34.445 1.00 53.39 35 LEU C N 1
ATOM 2381 C CA . LEU C 2 39 ? 51.936 17.984 34.031 1.00 52.29 35 LEU C CA 1
ATOM 2382 C C . LEU C 2 39 ? 51.334 19.251 34.641 1.00 57.58 35 LEU C C 1
ATOM 2383 O O . LEU C 2 39 ? 50.716 20.034 33.922 1.00 59.37 35 LEU C O 1
ATOM 2388 N N . HIS C 2 40 ? 51.548 19.464 35.950 1.00 53.19 36 HIS C N 1
ATOM 2389 C CA . HIS C 2 40 ? 51.064 20.626 36.682 1.00 51.92 36 HIS C CA 1
ATOM 2390 C C . HIS C 2 40 ? 51.578 21.926 36.079 1.00 57.35 36 HIS C C 1
ATOM 2391 O O . HIS C 2 40 ? 50.787 22.821 35.807 1.00 56.90 36 HIS C O 1
ATOM 2398 N N . ASN C 2 41 ? 52.907 22.022 35.894 1.00 56.00 37 ASN C N 1
ATOM 2399 C CA . ASN C 2 41 ? 53.588 23.192 35.332 1.00 57.10 37 ASN C CA 1
ATOM 2400 C C . ASN C 2 41 ? 53.148 23.483 33.911 1.00 61.10 37 ASN C C 1
ATOM 2401 O O . ASN C 2 41 ? 52.948 24.647 33.581 1.00 62.72 37 ASN C O 1
ATOM 2406 N N . GLU C 2 42 ? 52.980 22.432 33.081 1.00 56.29 38 GLU C N 1
ATOM 2407 C CA . GLU C 2 42 ? 52.516 22.544 31.700 1.00 57.27 38 GLU C CA 1
ATOM 2408 C C . GLU C 2 42 ? 51.079 23.086 31.675 1.00 62.32 38 GLU C C 1
ATOM 2409 O O . GLU C 2 42 ? 50.789 23.954 30.863 1.00 64.71 38 GLU C O 1
ATOM 2415 N N . ILE C 2 43 ? 50.194 22.605 32.586 1.00 57.67 39 ILE C N 1
ATOM 2416 C CA . ILE C 2 43 ? 48.805 23.080 32.685 1.00 56.39 39 ILE C CA 1
ATOM 2417 C C . ILE C 2 43 ? 48.767 24.590 32.918 1.00 62.08 39 ILE C C 1
ATOM 2418 O O . ILE C 2 43 ? 48.060 25.295 32.199 1.00 62.37 39 ILE C O 1
ATOM 2423 N N . ASN C 2 44 ? 49.558 25.071 33.900 1.00 60.21 40 ASN C N 1
ATOM 2424 C CA . ASN C 2 44 ? 49.618 26.481 34.290 1.00 61.74 40 ASN C CA 1
ATOM 2425 C C . ASN C 2 44 ? 50.174 27.427 33.240 1.00 69.65 40 ASN C C 1
ATOM 2426 O O . ASN C 2 44 ? 49.866 28.621 33.287 1.00 72.27 40 ASN C O 1
ATOM 2431 N N . LEU C 2 45 ? 50.965 26.902 32.285 1.00 66.86 41 LEU C N 1
ATOM 2432 C CA . LEU C 2 45 ? 51.561 27.697 31.206 1.00 69.68 41 LEU C CA 1
ATOM 2433 C C . LEU C 2 45 ? 50.754 27.615 29.905 1.00 78.48 41 LEU C C 1
ATOM 2434 O O . LEU C 2 45 ? 51.032 28.360 28.956 1.00 83.53 41 LEU C O 1
ATOM 2439 N N . CYS C 2 46 ? 49.750 26.733 29.868 1.00 73.55 42 CYS C N 1
ATOM 2440 C CA . CYS C 2 46 ? 48.927 26.493 28.691 1.00 75.82 42 CYS C CA 1
ATOM 2441 C C . CYS C 2 46 ? 47.614 27.286 28.653 1.00 81.43 42 CYS C C 1
ATOM 2442 O O . CYS C 2 46 ? 46.917 27.365 29.657 1.00 77.86 42 CYS C O 1
ATOM 2445 N N . ASP C 2 47 ? 47.275 27.859 27.478 1.00 83.76 43 ASP C N 1
ATOM 2446 C CA . ASP C 2 47 ? 46.028 28.604 27.276 1.00 85.56 43 ASP C CA 1
ATOM 2447 C C . ASP C 2 47 ? 44.980 27.898 26.400 1.00 89.83 43 ASP C C 1
ATOM 2448 O O . ASP C 2 47 ? 43.854 28.399 26.288 1.00 90.50 43 ASP C O 1
ATOM 2453 N N . ASP C 2 48 ? 45.341 26.724 25.802 1.00 84.94 44 ASP C N 1
ATOM 2454 C CA . ASP C 2 48 ? 44.398 25.905 25.027 1.00 84.17 44 ASP C CA 1
ATOM 2455 C C . ASP C 2 48 ? 43.599 25.052 26.046 1.00 82.44 44 ASP C C 1
ATOM 2456 O O . ASP C 2 48 ? 44.206 24.224 26.733 1.00 78.65 44 ASP C O 1
ATOM 2461 N N . PRO C 2 49 ? 42.257 25.242 26.177 1.00 77.65 45 PRO C N 1
ATOM 2462 C CA . PRO C 2 49 ? 41.494 24.437 27.146 1.00 73.34 45 PRO C CA 1
ATOM 2463 C C . PRO C 2 49 ? 41.490 22.947 26.847 1.00 75.19 45 PRO C C 1
ATOM 2464 O O . PRO C 2 49 ? 41.455 22.163 27.787 1.00 72.22 45 PRO C O 1
ATOM 2468 N N . ASP C 2 50 ? 41.516 22.560 25.555 1.00 74.03 46 ASP C N 1
ATOM 2469 C CA . ASP C 2 50 ? 41.515 21.166 25.100 1.00 72.86 46 ASP C CA 1
ATOM 2470 C C . ASP C 2 50 ? 42.759 20.451 25.601 1.00 74.67 46 ASP C C 1
ATOM 2471 O O . ASP C 2 50 ? 42.658 19.335 26.134 1.00 72.55 46 ASP C O 1
ATOM 2476 N N . ALA C 2 51 ? 43.927 21.116 25.451 1.00 70.74 47 ALA C N 1
ATOM 2477 C CA . ALA C 2 51 ? 45.226 20.616 25.875 1.00 69.12 47 ALA C CA 1
ATOM 2478 C C . ALA C 2 51 ? 45.329 20.548 27.404 1.00 70.00 47 ALA C C 1
ATOM 2479 O O . ALA C 2 51 ? 45.903 19.587 27.927 1.00 69.32 47 ALA C O 1
ATOM 2481 N N . VAL C 2 52 ? 44.755 21.548 28.114 1.00 64.37 48 VAL C N 1
ATOM 2482 C CA . V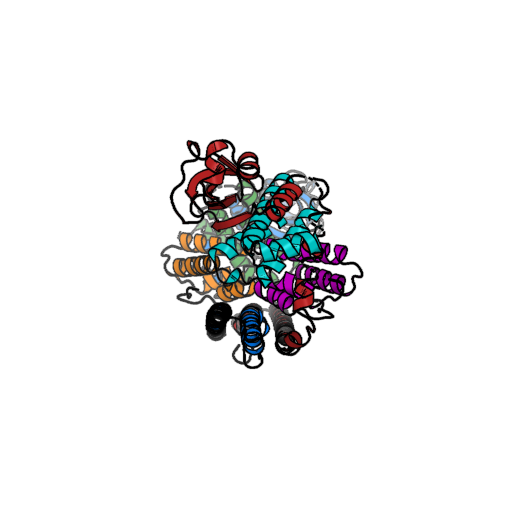AL C 2 52 ? 44.723 21.611 29.579 1.00 61.04 48 VAL C CA 1
ATOM 2483 C C . VAL C 2 52 ? 43.890 20.446 30.118 1.00 62.51 48 VAL C C 1
ATOM 2484 O O . VAL C 2 52 ? 44.321 19.785 31.056 1.00 61.84 48 VAL C O 1
ATOM 2488 N N . LEU C 2 53 ? 42.731 20.167 29.506 1.00 58.01 49 LEU C N 1
ATOM 2489 C CA . LEU C 2 53 ? 41.851 19.093 29.950 1.00 56.08 49 LEU C CA 1
ATOM 2490 C C . LEU C 2 53 ? 42.512 17.743 29.805 1.00 60.47 49 LEU C C 1
ATOM 2491 O O . LEU C 2 53 ? 42.429 16.928 30.727 1.00 60.67 49 LEU C O 1
ATOM 2496 N N . GLU C 2 54 ? 43.220 17.540 28.687 1.00 56.85 50 GLU C N 1
ATOM 2497 C CA . GLU C 2 54 ? 43.944 16.310 28.386 1.00 56.92 50 GLU C CA 1
ATOM 2498 C C . GLU C 2 54 ? 44.964 16.006 29.475 1.00 59.03 50 GLU C C 1
ATOM 2499 O O . GLU C 2 54 ? 45.008 14.879 29.994 1.00 56.33 50 GLU C O 1
ATOM 2505 N N . LYS C 2 55 ? 45.752 17.042 29.837 1.00 56.73 51 LYS C N 1
ATOM 2506 C CA . LYS C 2 55 ? 46.779 16.979 30.876 1.00 55.67 51 LYS C CA 1
ATOM 2507 C C . LYS C 2 55 ? 46.169 16.830 32.269 1.00 57.35 51 LYS C C 1
ATOM 2508 O O . LYS C 2 55 ? 46.755 16.125 33.091 1.00 56.04 51 LYS C O 1
ATOM 2514 N N . LEU C 2 56 ? 44.997 17.490 32.538 1.00 53.29 52 LEU C N 1
ATOM 2515 C CA . LEU C 2 56 ? 44.284 17.414 33.821 1.00 51.25 52 LEU C CA 1
ATOM 2516 C C . LEU C 2 56 ? 43.777 16.001 34.022 1.00 52.79 52 LEU C C 1
ATOM 2517 O O . LEU C 2 56 ? 43.882 15.466 35.133 1.00 51.92 52 LEU C O 1
ATOM 2522 N N . LEU C 2 57 ? 43.274 15.388 32.932 1.00 49.23 53 LEU C N 1
ATOM 2523 C CA . LEU C 2 57 ? 42.779 14.008 32.915 1.00 48.75 53 LEU C CA 1
ATOM 2524 C C . LEU C 2 57 ? 43.894 13.018 33.223 1.00 52.75 53 LEU C C 1
ATOM 2525 O O . LEU C 2 57 ? 43.660 12.032 33.916 1.00 53.91 53 LEU C O 1
ATOM 2530 N N . ALA C 2 58 ? 45.118 13.327 32.785 1.00 49.01 54 ALA C N 1
ATOM 2531 C CA . ALA C 2 58 ? 46.317 12.538 33.070 1.00 49.19 54 ALA C CA 1
ATOM 2532 C C . ALA C 2 58 ? 46.714 12.660 34.562 1.00 51.68 54 ALA C C 1
ATOM 2533 O O . ALA C 2 58 ? 47.051 11.651 35.180 1.00 52.07 54 ALA C O 1
ATOM 2535 N N . LEU C 2 59 ? 46.617 13.880 35.140 1.00 46.34 55 LEU C N 1
ATOM 2536 C CA . LEU C 2 59 ? 46.936 14.134 36.547 1.00 45.43 55 LEU C CA 1
ATOM 2537 C C . LEU C 2 59 ? 45.924 13.473 37.471 1.00 47.61 55 LEU C C 1
ATOM 2538 O O . LEU C 2 59 ? 46.328 12.847 38.451 1.00 47.91 55 LEU C O 1
ATOM 2543 N N . ILE C 2 60 ? 44.618 13.612 37.174 1.00 43.33 56 ILE C N 1
ATOM 2544 C CA . ILE C 2 60 ? 43.521 12.962 37.934 1.00 41.92 56 ILE C CA 1
ATOM 2545 C C . ILE C 2 60 ? 43.730 11.450 37.951 1.00 47.47 56 ILE C C 1
ATOM 2546 O O . ILE C 2 60 ? 43.641 10.843 39.014 1.00 47.44 56 ILE C O 1
ATOM 2551 N N . ALA C 2 61 ? 44.010 10.851 36.775 1.00 46.22 57 ALA C N 1
ATOM 2552 C CA . ALA C 2 61 ? 44.276 9.420 36.643 1.00 47.23 57 ALA C CA 1
ATOM 2553 C C . ALA C 2 61 ? 45.457 9.014 37.540 1.00 51.86 57 ALA C C 1
ATOM 2554 O O . ALA C 2 61 ? 45.301 8.075 38.315 1.00 53.44 57 ALA C O 1
ATOM 2556 N N . PHE C 2 62 ? 46.603 9.733 37.482 1.00 48.03 58 PHE C N 1
ATOM 2557 C CA . PHE C 2 62 ? 47.779 9.456 38.331 1.00 48.94 58 PHE C CA 1
ATOM 2558 C C . PHE C 2 62 ? 47.392 9.467 39.836 1.00 51.07 58 PHE C C 1
ATOM 2559 O O . PHE C 2 62 ? 47.739 8.547 40.576 1.00 51.66 58 PHE C O 1
ATOM 2567 N N . PHE C 2 63 ? 46.628 10.494 40.243 1.00 45.65 59 PHE C N 1
ATOM 2568 C CA . PHE C 2 63 ? 46.083 10.705 41.587 1.00 44.55 59 PHE C CA 1
ATOM 2569 C C . PHE C 2 63 ? 45.220 9.525 41.989 1.00 47.69 59 PHE C C 1
ATOM 2570 O O . PHE C 2 63 ? 45.374 9.017 43.086 1.00 50.21 59 PHE C O 1
ATOM 2578 N N . LEU C 2 64 ? 44.325 9.094 41.098 1.00 42.74 60 LEU C N 1
ATOM 2579 C CA . LEU C 2 64 ? 43.405 7.959 41.264 1.00 43.46 60 LEU C CA 1
ATOM 2580 C C . LEU C 2 64 ? 44.175 6.658 41.515 1.00 49.63 60 LEU C C 1
ATOM 2581 O O . LEU C 2 64 ? 43.776 5.847 42.347 1.00 51.60 60 LEU C O 1
ATOM 2586 N N . SER C 2 65 ? 45.301 6.483 40.824 1.00 46.26 61 SER C N 1
ATOM 2587 C CA . SER C 2 65 ? 46.129 5.285 40.951 1.00 47.43 61 SER C CA 1
ATOM 2588 C C . SER C 2 65 ? 46.804 5.128 42.325 1.00 53.67 61 SER C C 1
ATOM 2589 O O . SER C 2 65 ? 47.102 4.014 42.733 1.00 55.66 61 SER C O 1
ATOM 2592 N N . LYS C 2 66 ? 47.047 6.242 43.023 1.00 51.42 62 LYS C N 1
ATOM 2593 C CA . LYS C 2 66 ? 47.742 6.287 44.313 1.00 52.62 62 LYS C CA 1
ATOM 2594 C C . LYS C 2 66 ? 46.801 6.026 45.504 1.00 60.68 62 LYS C C 1
ATOM 2595 O O . LYS C 2 66 ? 47.190 6.256 46.650 1.00 61.85 62 LYS C O 1
ATOM 2601 N N . HIS C 2 67 ? 45.584 5.486 45.227 1.00 59.26 63 HIS C N 1
ATOM 2602 C CA . HIS C 2 67 ? 44.533 5.181 46.205 1.00 60.09 63 HIS C CA 1
ATOM 2603 C C . HIS C 2 67 ? 44.076 3.758 46.217 1.00 64.57 63 HIS C C 1
ATOM 2604 O O . HIS C 2 67 ? 43.961 3.135 45.156 1.00 64.96 63 HIS C O 1
ATOM 2611 N N . ASN C 2 68 ? 43.675 3.282 47.416 1.00 62.26 64 ASN C N 1
ATOM 2612 C CA . ASN C 2 68 ? 43.044 1.965 47.609 1.00 63.81 64 ASN C CA 1
ATOM 2613 C C . ASN C 2 68 ? 41.644 2.127 46.979 1.00 64.84 64 ASN C C 1
ATOM 2614 O O . ASN C 2 68 ? 41.000 3.160 47.199 1.00 62.75 64 ASN C O 1
ATOM 2619 N N . THR C 2 69 ? 41.233 1.183 46.109 1.00 61.47 65 THR C N 1
ATOM 2620 C CA . THR C 2 69 ? 39.946 1.208 45.374 1.00 59.48 65 THR C CA 1
ATOM 2621 C C . THR C 2 69 ? 38.753 1.450 46.298 1.00 61.15 65 THR C C 1
ATOM 2622 O O . THR C 2 69 ? 37.850 2.214 45.970 1.00 58.91 65 THR C O 1
ATOM 2626 N N . CYS C 2 70 ? 38.787 0.814 47.458 1.00 60.02 66 CYS C N 1
ATOM 2627 C CA . CYS C 2 70 ? 37.753 0.857 48.463 1.00 61.78 66 CYS C CA 1
ATOM 2628 C C . CYS C 2 70 ? 37.593 2.242 49.099 1.00 64.02 66 CYS C C 1
ATOM 2629 O O . CYS C 2 70 ? 36.478 2.757 49.114 1.00 64.08 66 CYS C O 1
ATOM 2632 N N . ASP C 2 71 ? 38.699 2.868 49.559 1.00 59.38 67 ASP C N 1
ATOM 2633 C CA . ASP C 2 71 ? 38.699 4.217 50.154 1.00 57.72 67 ASP C CA 1
ATOM 2634 C C . ASP C 2 71 ? 38.329 5.265 49.137 1.00 59.03 67 ASP C C 1
ATOM 2635 O O . ASP C 2 71 ? 37.689 6.250 49.491 1.00 59.04 67 ASP C O 1
ATOM 2640 N N . LEU C 2 72 ? 38.792 5.093 47.888 1.00 53.73 68 LEU C N 1
ATOM 2641 C CA . LEU C 2 72 ? 38.517 6.010 46.786 1.00 50.75 68 LEU C CA 1
ATOM 2642 C C . LEU C 2 72 ? 37.014 6.123 46.507 1.00 54.21 68 LEU C C 1
ATOM 2643 O O . LEU C 2 72 ? 36.498 7.237 46.367 1.00 53.19 68 LEU C O 1
ATOM 2648 N N . SER C 2 73 ? 36.309 4.978 46.486 1.00 50.60 69 SER C N 1
ATOM 2649 C CA . SER C 2 73 ? 34.864 4.959 46.316 1.00 51.69 69 SER C CA 1
ATOM 2650 C C . SER C 2 73 ? 34.140 5.779 47.417 1.00 58.04 69 SER C C 1
ATOM 2651 O O . SER C 2 73 ? 33.173 6.476 47.111 1.00 60.67 69 SER C O 1
ATOM 2654 N N . ASP C 2 74 ? 34.616 5.699 48.678 1.00 53.43 70 ASP C N 1
ATOM 2655 C CA . ASP C 2 74 ? 34.069 6.427 49.826 1.00 53.87 70 ASP C CA 1
ATOM 2656 C C . ASP C 2 74 ? 34.365 7.902 49.711 1.00 56.06 70 ASP C C 1
ATOM 2657 O O . ASP C 2 74 ? 33.525 8.725 50.021 1.00 57.60 70 ASP C O 1
ATOM 2662 N N . LEU C 2 75 ? 35.552 8.237 49.261 1.00 51.58 71 LEU C N 1
ATOM 2663 C CA . LEU C 2 75 ? 36.004 9.609 49.052 1.00 50.12 71 LEU C CA 1
ATOM 2664 C C . LEU C 2 75 ? 35.125 10.306 47.965 1.00 53.25 71 LEU C C 1
ATOM 2665 O O . LEU C 2 75 ? 34.650 11.417 48.179 1.00 53.17 71 LEU C O 1
ATOM 2670 N N . ILE C 2 76 ? 34.877 9.621 46.835 1.00 48.05 72 ILE C N 1
ATOM 2671 C CA . ILE C 2 76 ? 34.011 10.113 45.762 1.00 47.47 72 ILE C CA 1
ATOM 2672 C C . ILE C 2 76 ? 32.572 10.324 46.287 1.00 55.34 72 ILE C C 1
ATOM 2673 O O . ILE C 2 76 ? 31.980 11.380 46.046 1.00 56.03 72 ILE C O 1
ATOM 2678 N N . GLU C 2 77 ? 32.019 9.339 47.015 1.00 53.65 73 GLU C N 1
ATOM 2679 C CA . GLU C 2 77 ? 30.664 9.428 47.565 1.00 56.01 73 GLU C CA 1
ATOM 2680 C C . GLU C 2 77 ? 30.474 10.613 48.515 1.00 60.05 73 GLU C C 1
ATOM 2681 O O . GLU C 2 77 ? 29.445 11.293 48.492 1.00 62.29 73 GLU C O 1
ATOM 2687 N N . SER C 2 78 ? 31.484 10.868 49.321 1.00 53.56 74 SER C N 1
ATOM 2688 C CA . SER C 2 78 ? 31.475 11.907 50.320 1.00 53.40 74 SER C CA 1
ATOM 2689 C C . SER C 2 78 ? 31.647 13.309 49.765 1.00 54.65 74 SER C C 1
ATOM 2690 O O . SER C 2 78 ? 30.879 14.217 50.111 1.00 55.75 74 SER C O 1
ATOM 2693 N N . TYR C 2 79 ? 32.662 13.484 48.918 1.00 46.88 75 TYR C N 1
ATOM 2694 C CA . TYR C 2 79 ? 33.120 14.783 48.460 1.00 45.36 75 TYR C CA 1
ATOM 2695 C C . TYR C 2 79 ? 32.742 15.220 47.099 1.00 51.48 75 TYR C C 1
ATOM 2696 O O . TYR C 2 79 ? 32.782 16.423 46.831 1.00 51.98 75 TYR C O 1
ATOM 2705 N N . PHE C 2 80 ? 32.392 14.264 46.225 1.00 48.95 76 PHE C N 1
ATOM 2706 C CA . PHE C 2 80 ? 31.985 14.519 44.840 1.00 46.95 76 PHE C CA 1
ATOM 2707 C C . PHE C 2 80 ? 30.468 14.358 44.730 1.00 57.21 76 PHE C C 1
ATOM 2708 O O . PHE C 2 80 ? 29.789 15.311 44.372 1.00 59.40 76 PHE C O 1
ATOM 2716 N N . GLU C 2 81 ? 29.940 13.159 45.031 1.00 56.16 77 GLU C N 1
ATOM 2717 C CA . GLU C 2 81 ? 28.514 12.834 44.947 1.00 58.55 77 GLU C CA 1
ATOM 2718 C C . GLU C 2 81 ? 27.666 13.648 45.923 1.00 66.71 77 GLU C C 1
ATOM 2719 O O . GLU C 2 81 ? 26.571 14.077 45.554 1.00 69.04 77 GLU C O 1
ATOM 2725 N N . ASN C 2 82 ? 28.176 13.866 47.170 1.00 63.12 78 ASN C N 1
ATOM 2726 C CA . ASN C 2 82 ? 27.456 14.599 48.216 1.00 65.00 78 ASN C CA 1
ATOM 2727 C C . ASN C 2 82 ? 28.159 15.856 48.737 1.00 67.33 78 ASN C C 1
ATOM 2728 O O . ASN C 2 82 ? 28.002 16.169 49.925 1.00 69.44 78 ASN C O 1
ATOM 2733 N N . THR C 2 83 ? 28.862 16.599 47.848 1.00 59.67 79 THR C N 1
ATOM 2734 C CA . THR C 2 83 ? 29.562 17.864 48.129 1.00 59.06 79 THR C CA 1
ATOM 2735 C C . THR C 2 83 ? 28.728 18.894 48.853 1.00 66.74 79 THR C C 1
ATOM 2736 O O . THR C 2 83 ? 27.568 19.115 48.494 1.00 69.09 79 THR C O 1
ATOM 2740 N N . THR C 2 84 ? 29.365 19.624 49.764 1.00 65.61 80 THR C N 1
ATOM 2741 C CA . THR C 2 84 ? 28.745 20.730 50.497 1.00 70.10 80 THR C CA 1
ATOM 2742 C C . THR C 2 84 ? 29.266 22.059 49.918 1.00 79.65 80 THR C C 1
ATOM 2743 O O . THR C 2 84 ? 29.566 22.969 50.701 1.00 82.82 80 THR C O 1
ATOM 2747 N N . ILE C 2 85 ? 29.423 22.171 48.567 1.00 75.92 81 ILE C N 1
ATOM 2748 C CA . ILE C 2 85 ? 29.909 23.408 47.934 1.00 102.00 81 ILE C CA 1
ATOM 2749 C C . ILE C 2 85 ? 28.828 24.125 47.109 1.00 120.80 81 ILE C C 1
ATOM 2750 O O . ILE C 2 85 ? 28.079 23.478 46.380 1.00 82.64 81 ILE C O 1
ATOM 2755 N N . PRO D 1 2 ? 67.920 28.664 64.554 1.00 87.37 -2 PRO D N 1
ATOM 2756 C CA . PRO D 1 2 ? 68.205 27.697 63.481 1.00 87.47 -2 PRO D CA 1
ATOM 2757 C C . PRO D 1 2 ? 69.199 28.247 62.455 1.00 89.34 -2 PRO D C 1
ATOM 2758 O O . PRO D 1 2 ? 70.147 27.541 62.106 1.00 89.82 -2 PRO D O 1
ATOM 2762 N N . LEU D 1 3 ? 68.986 29.497 61.984 1.00 83.70 -1 LEU D N 1
ATOM 2763 C CA . LEU D 1 3 ? 69.864 30.177 61.020 1.00 82.01 -1 LEU D CA 1
ATOM 2764 C C . LEU D 1 3 ? 70.538 31.390 61.682 1.00 87.68 -1 LEU D C 1
ATOM 2765 O O . LEU D 1 3 ? 70.724 32.430 61.041 1.00 85.81 -1 LEU D O 1
ATOM 2770 N N . GLY D 1 4 ? 70.893 31.232 62.962 1.00 88.11 0 GLY D N 1
ATOM 2771 C CA . GLY D 1 4 ? 71.506 32.273 63.788 1.00 88.07 0 GLY D CA 1
ATOM 2772 C C . GLY D 1 4 ? 73.020 32.338 63.787 1.00 92.32 0 GLY D C 1
ATOM 2773 O O . GLY D 1 4 ? 73.587 33.343 64.227 1.00 90.87 0 GLY D O 1
ATOM 2774 N N . SER D 1 5 ? 73.683 31.257 63.325 1.00 90.99 1 SER D N 1
ATOM 2775 C CA . SER D 1 5 ? 75.148 31.150 63.253 1.00 91.70 1 SER D CA 1
ATOM 2776 C C . SER D 1 5 ? 75.652 31.398 61.822 1.00 94.68 1 SER D C 1
ATOM 2777 O O . SER D 1 5 ? 76.777 31.857 61.637 1.00 95.17 1 SER D O 1
ATOM 2780 N N . VAL D 1 6 ? 74.802 31.114 60.820 1.00 89.40 2 VAL D N 1
ATOM 2781 C CA . VAL D 1 6 ? 75.091 31.269 59.396 1.00 87.27 2 VAL D CA 1
ATOM 2782 C C . VAL D 1 6 ? 75.449 32.730 59.021 1.00 88.77 2 VAL D C 1
ATOM 2783 O O . VAL D 1 6 ? 75.009 33.660 59.707 1.00 88.68 2 VAL D O 1
ATOM 2787 N N . ALA D 1 7 ? 76.265 32.918 57.951 1.00 82.41 3 ALA D N 1
ATOM 2788 C CA . ALA D 1 7 ? 76.694 34.233 57.465 1.00 78.90 3 ALA D CA 1
ATOM 2789 C C . ALA D 1 7 ? 75.492 35.043 57.002 1.00 78.22 3 ALA D C 1
ATOM 2790 O O . ALA D 1 7 ? 75.234 36.103 57.570 1.00 78.16 3 ALA D O 1
ATOM 2792 N N . SER D 1 8 ? 74.737 34.533 56.004 1.00 71.08 4 SER D N 1
ATOM 2793 C CA . SER D 1 8 ? 73.528 35.179 55.483 1.00 67.60 4 SER D CA 1
ATOM 2794 C C . SER D 1 8 ? 72.339 34.226 55.573 1.00 69.79 4 SER D C 1
ATOM 2795 O O . SER D 1 8 ? 72.242 33.285 54.775 1.00 70.20 4 SER D O 1
ATOM 2798 N N . ALA D 1 9 ? 71.436 34.474 56.549 1.00 64.04 5 ALA D N 1
ATOM 2799 C CA . ALA D 1 9 ? 70.205 33.703 56.770 1.00 62.87 5 ALA D CA 1
ATOM 2800 C C . ALA D 1 9 ? 69.295 33.782 55.546 1.00 63.34 5 ALA D C 1
ATOM 2801 O O . ALA D 1 9 ? 68.639 32.797 55.215 1.00 63.63 5 ALA D O 1
ATOM 2803 N N . TYR D 1 10 ? 69.304 34.936 54.838 1.00 58.42 6 TYR D N 1
ATOM 2804 C CA . TYR D 1 10 ? 68.533 35.133 53.595 1.00 57.13 6 TYR D CA 1
ATOM 2805 C C . TYR D 1 10 ? 69.050 34.234 52.450 1.00 62.40 6 TYR D C 1
ATOM 2806 O O . TYR D 1 10 ? 68.250 33.550 51.810 1.00 63.28 6 TYR D O 1
ATOM 2815 N N . ALA D 1 11 ? 70.378 34.177 52.258 1.00 58.94 7 ALA D N 1
ATOM 2816 C CA . ALA D 1 11 ? 71.010 33.295 51.272 1.00 60.15 7 ALA D CA 1
ATOM 2817 C C . ALA D 1 11 ? 70.834 31.792 51.624 1.00 67.82 7 ALA D C 1
ATOM 2818 O O . ALA D 1 11 ? 70.558 30.992 50.725 1.00 70.61 7 ALA D O 1
ATOM 2820 N N . ALA D 1 12 ? 70.971 31.423 52.926 1.00 63.38 8 ALA D N 1
ATOM 2821 C CA . ALA D 1 12 ? 70.824 30.049 53.457 1.00 64.30 8 ALA D CA 1
ATOM 2822 C C . ALA D 1 12 ? 69.383 29.503 53.462 1.00 67.05 8 ALA D C 1
ATOM 2823 O O . ALA D 1 12 ? 69.191 28.291 53.548 1.00 68.77 8 ALA D O 1
ATOM 2825 N N . LEU D 1 13 ? 68.384 30.393 53.434 1.00 61.21 9 LEU D N 1
ATOM 2826 C CA . LEU D 1 13 ? 66.962 30.048 53.517 1.00 60.68 9 LEU D CA 1
ATOM 2827 C C . LEU D 1 13 ? 66.408 28.988 52.552 1.00 64.99 9 LEU D C 1
ATOM 2828 O O . LEU D 1 13 ? 65.772 28.058 53.059 1.00 66.29 9 LEU D O 1
ATOM 2833 N N . PRO D 1 14 ? 66.591 29.061 51.201 1.00 60.59 10 PRO D N 1
ATOM 2834 C CA . PRO D 1 14 ? 66.002 28.008 50.341 1.00 61.28 10 PRO D CA 1
ATOM 2835 C C . PRO D 1 14 ? 66.461 26.582 50.676 1.00 68.66 10 PRO D C 1
ATOM 2836 O O . PRO D 1 14 ? 65.612 25.680 50.743 1.00 71.99 10 PRO D O 1
ATOM 2840 N N . SER D 1 15 ? 67.776 26.370 50.916 1.00 63.93 11 SER D N 1
ATOM 2841 C CA . SER D 1 15 ? 68.289 25.039 51.267 1.00 66.88 11 SER D CA 1
ATOM 2842 C C . SER D 1 15 ? 67.875 24.600 52.696 1.00 74.96 11 SER D C 1
ATOM 2843 O O . SER D 1 15 ? 67.584 23.417 52.914 1.00 76.70 11 SER D O 1
ATOM 2846 N N . TRP D 1 16 ? 67.790 25.565 53.641 1.00 71.50 12 TRP D N 1
ATOM 2847 C CA . TRP D 1 16 ? 67.363 25.290 55.009 1.00 72.68 12 TRP D CA 1
ATOM 2848 C C . TRP D 1 16 ? 65.915 24.823 55.068 1.00 75.51 12 TRP D C 1
ATOM 2849 O O . TRP D 1 16 ? 65.623 23.886 55.809 1.00 77.17 12 TRP D O 1
ATOM 2860 N N . ILE D 1 17 ? 65.004 25.482 54.323 1.00 69.78 13 ILE D N 1
ATOM 2861 C CA . ILE D 1 17 ? 63.593 25.092 54.291 1.00 69.64 13 ILE D CA 1
ATOM 2862 C C . ILE D 1 17 ? 63.475 23.642 53.822 1.00 76.23 13 ILE D C 1
ATOM 2863 O O . ILE D 1 17 ? 62.791 22.860 54.481 1.00 76.96 13 ILE D O 1
ATOM 2868 N N . ALA D 1 18 ? 64.167 23.281 52.710 1.00 74.19 14 ALA D N 1
ATOM 2869 C CA . ALA D 1 18 ? 64.150 21.912 52.165 1.00 77.04 14 ALA D CA 1
ATOM 2870 C C . ALA D 1 18 ? 64.589 20.879 53.213 1.00 85.20 14 ALA D C 1
ATOM 2871 O O . ALA D 1 18 ? 63.955 19.823 53.340 1.00 87.62 14 ALA D O 1
ATOM 2873 N N . TYR D 1 19 ? 65.633 21.214 53.996 1.00 81.35 15 TYR D N 1
ATOM 2874 C CA . TYR D 1 19 ? 66.154 20.366 55.055 1.00 83.16 15 TYR D CA 1
ATOM 2875 C C . TYR D 1 19 ? 65.157 20.272 56.226 1.00 85.15 15 TYR D C 1
ATOM 2876 O O . TYR D 1 19 ? 64.816 19.163 56.644 1.00 86.06 15 TYR D O 1
ATOM 2885 N N . GLU D 1 20 ? 64.658 21.420 56.712 1.00 79.36 16 GLU D N 1
ATOM 2886 C CA . GLU D 1 20 ? 63.697 21.473 57.812 1.00 80.29 16 GLU D CA 1
ATOM 2887 C C . GLU D 1 20 ? 62.378 20.761 57.497 1.00 88.82 16 GLU D C 1
ATOM 2888 O O . GLU D 1 20 ? 61.859 20.044 58.354 1.00 90.72 16 GLU D O 1
ATOM 2894 N N . LYS D 1 21 ? 61.839 20.948 56.273 1.00 85.55 17 LYS D N 1
ATOM 2895 C CA . LYS D 1 21 ? 60.600 20.311 55.825 1.00 86.27 17 LYS D CA 1
ATOM 2896 C C . LYS D 1 21 ? 60.793 18.791 55.834 1.00 94.34 17 LYS D C 1
ATOM 2897 O O . LYS D 1 21 ? 59.895 18.067 56.282 1.00 96.34 17 LYS D O 1
ATOM 2903 N N . ALA D 1 22 ? 62.010 18.327 55.446 1.00 92.04 18 ALA D N 1
ATOM 2904 C CA . ALA D 1 22 ? 62.381 16.907 55.462 1.00 95.50 18 ALA D CA 1
ATOM 2905 C C . ALA D 1 22 ? 62.478 16.382 56.910 1.00 104.62 18 ALA D C 1
ATOM 2906 O O . ALA D 1 22 ? 61.886 15.343 57.225 1.00 107.21 18 ALA D O 1
ATOM 2908 N N . ARG D 1 23 ? 63.172 17.145 57.790 1.00 101.86 19 ARG D N 1
ATOM 2909 C CA . ARG D 1 23 ? 63.386 16.883 59.222 1.00 103.44 19 ARG D CA 1
ATOM 2910 C C . ARG D 1 23 ? 62.050 16.866 60.021 1.00 110.21 19 ARG D C 1
ATOM 2911 O O . ARG D 1 23 ? 61.968 16.207 61.060 1.00 112.50 19 ARG D O 1
ATOM 2919 N N . ALA D 1 24 ? 61.010 17.568 59.516 1.00 106.65 20 ALA D N 1
ATOM 2920 C CA . ALA D 1 24 ? 59.669 17.664 60.118 1.00 107.46 20 ALA D CA 1
ATOM 2921 C C . ALA D 1 24 ? 58.753 16.512 59.701 1.00 115.34 20 ALA D C 1
ATOM 2922 O O . ALA D 1 24 ? 57.969 16.047 60.526 1.00 116.96 20 ALA D O 1
ATOM 2924 N N . ASP D 1 25 ? 58.839 16.060 58.424 1.00 112.53 21 ASP D N 1
ATOM 2925 C CA . ASP D 1 25 ? 58.063 14.934 57.896 1.00 114.51 21 ASP D CA 1
ATOM 2926 C C . ASP D 1 25 ? 58.423 13.662 58.652 1.00 123.68 21 ASP D C 1
ATOM 2927 O O . ASP D 1 25 ? 57.532 12.862 58.934 1.00 125.99 21 ASP D O 1
ATOM 2932 N N . LEU D 1 26 ? 59.713 13.509 59.045 1.00 121.49 22 LEU D N 1
ATOM 2933 C CA . LEU D 1 26 ? 60.200 12.368 59.826 1.00 124.67 22 LEU D CA 1
ATOM 2934 C C . LEU D 1 26 ? 59.456 12.250 61.170 1.00 130.69 22 LEU D C 1
ATOM 2935 O O . LEU D 1 26 ? 59.256 11.138 61.657 1.00 134.14 22 LEU D O 1
ATOM 2940 N N . GLU D 1 27 ? 59.013 13.396 61.734 1.00 124.67 23 GLU D N 1
ATOM 2941 C CA . GLU D 1 27 ? 58.275 13.495 63.003 1.00 124.79 23 GLU D CA 1
ATOM 2942 C C . GLU D 1 27 ? 56.736 13.475 62.820 1.00 125.67 23 GLU D C 1
ATOM 2943 O O . GLU D 1 27 ? 56.008 13.184 63.766 1.00 126.37 23 GLU D O 1
ATOM 2949 N N . GLU D 1 28 ? 56.263 13.787 61.602 1.00 119.26 24 GLU D N 1
ATOM 2950 C CA . GLU D 1 28 ? 54.863 13.796 61.175 1.00 118.53 24 GLU D CA 1
ATOM 2951 C C . GLU D 1 28 ? 54.374 12.346 61.114 1.00 126.04 24 GLU D C 1
ATOM 2952 O O . GLU D 1 28 ? 53.311 12.020 61.653 1.00 126.01 24 GLU D O 1
ATOM 2958 N N . ALA D 1 29 ? 55.175 11.489 60.445 1.00 124.92 25 ALA D N 1
ATOM 2959 C CA . ALA D 1 29 ? 54.941 10.062 60.266 1.00 128.36 25 ALA D CA 1
ATOM 2960 C C . ALA D 1 29 ? 55.098 9.298 61.584 1.00 134.51 25 ALA D C 1
ATOM 2961 O O . ALA D 1 29 ? 54.388 8.308 61.788 1.00 137.36 25 ALA D O 1
ATOM 2963 N N . LYS D 1 30 ? 56.025 9.754 62.473 1.00 129.20 26 LYS D N 1
ATOM 2964 C CA . LYS D 1 30 ? 56.280 9.150 63.792 1.00 130.73 26 LYS D CA 1
ATOM 2965 C C . LYS D 1 30 ? 55.048 9.230 64.724 1.00 134.20 26 LYS D C 1
ATOM 2966 O O . LYS D 1 30 ? 54.775 8.292 65.485 1.00 135.39 26 LYS D O 1
ATOM 2972 N N . LYS D 1 31 ? 54.302 10.358 64.619 1.00 128.36 27 LYS D N 1
ATOM 2973 C CA . LYS D 1 31 ? 53.054 10.667 65.327 1.00 127.65 27 LYS D CA 1
ATOM 2974 C C . LYS D 1 31 ? 51.901 9.877 64.687 1.00 132.16 27 LYS D C 1
ATOM 2975 O O . LYS D 1 31 ? 51.009 9.415 65.397 1.00 133.53 27 LYS D O 1
ATOM 2981 N N . ASN D 1 32 ? 51.914 9.760 63.340 1.00 128.03 28 ASN D N 1
ATOM 2982 C CA . ASN D 1 32 ? 50.901 9.072 62.534 1.00 129.54 28 ASN D CA 1
ATOM 2983 C C . ASN D 1 32 ? 51.032 7.538 62.527 1.00 138.82 28 ASN D C 1
ATOM 2984 O O . ASN D 1 32 ? 50.143 6.854 62.000 1.00 140.56 28 ASN D O 1
ATOM 2989 N N . ASP D 1 33 ? 52.115 7.007 63.159 1.00 137.09 29 ASP D N 1
ATOM 2990 C CA . ASP D 1 33 ? 52.417 5.574 63.335 1.00 140.57 29 ASP D CA 1
ATOM 2991 C C . ASP D 1 33 ? 52.426 4.771 62.011 1.00 145.06 29 ASP D C 1
ATOM 2992 O O . ASP D 1 33 ? 51.641 3.828 61.830 1.00 146.88 29 ASP D O 1
ATOM 2997 N N . VAL D 1 34 ? 53.329 5.168 61.088 1.00 139.94 30 VAL D N 1
ATOM 2998 C CA . VAL D 1 34 ? 53.473 4.545 59.766 1.00 140.54 30 VAL D CA 1
ATOM 2999 C C . VAL D 1 34 ? 54.643 3.557 59.609 1.00 144.84 30 VAL D C 1
ATOM 3000 O O . VAL D 1 34 ? 55.580 3.538 60.419 1.00 144.28 30 VAL D O 1
ATOM 3004 N N . SER D 1 35 ? 54.557 2.748 58.533 1.00 141.43 31 SER D N 1
ATOM 3005 C CA . SER D 1 35 ? 55.425 1.652 58.105 1.00 143.18 31 SER D CA 1
ATOM 3006 C C . SER D 1 35 ? 56.955 1.883 58.173 1.00 144.35 31 SER D C 1
ATOM 3007 O O . SER D 1 35 ? 57.412 3.011 57.939 1.00 140.22 31 SER D O 1
ATOM 3010 N N . PRO D 1 36 ? 57.755 0.802 58.434 1.00 143.32 32 PRO D N 1
ATOM 3011 C CA . PRO D 1 36 ? 59.221 0.952 58.448 1.00 142.86 32 PRO D CA 1
ATOM 3012 C C . PRO D 1 36 ? 59.777 1.380 57.091 1.00 145.32 32 PRO D C 1
ATOM 3013 O O . PRO D 1 36 ? 60.845 1.996 57.046 1.00 143.21 32 PRO D O 1
ATOM 3017 N N . GLN D 1 37 ? 59.045 1.081 55.989 1.00 142.95 33 GLN D N 1
ATOM 3018 C CA . GLN D 1 37 ? 59.456 1.513 54.655 1.00 141.40 33 GLN D CA 1
ATOM 3019 C C . GLN D 1 37 ? 59.290 3.022 54.507 1.00 139.75 33 GLN D C 1
ATOM 3020 O O . GLN D 1 37 ? 60.245 3.691 54.089 1.00 137.60 33 GLN D O 1
ATOM 3026 N N . LEU D 1 38 ? 58.087 3.555 54.848 1.00 133.73 34 LEU D N 1
ATOM 3027 C CA . LEU D 1 38 ? 57.810 4.988 54.753 1.00 129.37 34 LEU D CA 1
ATOM 3028 C C . LEU D 1 38 ? 58.820 5.786 55.593 1.00 132.21 34 LEU D C 1
ATOM 3029 O O . LEU D 1 38 ? 59.280 6.842 55.157 1.00 128.27 34 LEU D O 1
ATOM 3034 N N . LEU D 1 39 ? 59.235 5.217 56.739 1.00 131.87 35 LEU D N 1
ATOM 3035 C CA . LEU D 1 39 ? 60.243 5.782 57.632 1.00 130.60 35 LEU D CA 1
ATOM 3036 C C . LEU D 1 39 ? 61.647 5.829 56.987 1.00 132.19 35 LEU D C 1
ATOM 3037 O O . LEU D 1 39 ? 62.348 6.835 57.124 1.00 129.66 35 LEU D O 1
ATOM 3042 N N . LYS D 1 40 ? 62.040 4.738 56.288 1.00 129.52 36 LYS D N 1
ATOM 3043 C CA . LYS D 1 40 ? 63.313 4.590 55.579 1.00 129.18 36 LYS D CA 1
ATOM 3044 C C . LYS D 1 40 ? 63.389 5.595 54.431 1.00 128.40 36 LYS D C 1
ATOM 3045 O O . LYS D 1 40 ? 64.445 6.199 54.229 1.00 126.36 36 LYS D O 1
ATOM 3051 N N . GLN D 1 41 ? 62.263 5.798 53.705 1.00 123.34 37 GLN D N 1
ATOM 3052 C CA . GLN D 1 41 ? 62.147 6.770 52.611 1.00 119.89 37 GLN D CA 1
ATOM 3053 C C . GLN D 1 41 ? 62.363 8.178 53.158 1.00 117.94 37 GLN D C 1
ATOM 3054 O O . GLN D 1 41 ? 63.185 8.922 52.614 1.00 115.71 37 GLN D O 1
ATOM 3060 N N . LEU D 1 42 ? 61.630 8.528 54.243 1.00 111.85 38 LEU D N 1
ATOM 3061 C CA . LEU D 1 42 ? 61.682 9.846 54.877 1.00 107.48 38 LEU D CA 1
ATOM 3062 C C . LEU D 1 42 ? 63.029 10.188 55.513 1.00 111.22 38 LEU D C 1
ATOM 3063 O O . LEU D 1 42 ? 63.422 11.360 55.498 1.00 107.79 38 LEU D O 1
ATOM 3068 N N . THR D 1 43 ? 63.760 9.158 56.005 1.00 110.90 39 THR D N 1
ATOM 3069 C CA . THR D 1 43 ? 65.107 9.303 56.565 1.00 110.36 39 THR D CA 1
ATOM 3070 C C . THR D 1 43 ? 66.094 9.651 55.436 1.00 112.07 39 THR D C 1
ATOM 3071 O O . THR D 1 43 ? 66.921 10.548 55.613 1.00 108.51 39 THR D O 1
ATOM 3075 N N . LYS D 1 44 ? 65.998 8.947 54.278 1.00 111.10 40 LYS D N 1
ATOM 3076 C CA . LYS D 1 44 ? 66.851 9.180 53.100 1.00 110.96 40 LYS D CA 1
ATOM 3077 C C . LYS D 1 44 ? 66.636 10.613 52.571 1.00 110.61 40 LYS D C 1
ATOM 3078 O O . LYS D 1 44 ? 67.604 11.310 52.274 1.00 108.36 40 LYS D O 1
ATOM 3084 N N . ALA D 1 45 ? 65.359 11.061 52.555 1.00 106.13 41 ALA D N 1
ATOM 3085 C CA . ALA D 1 45 ? 64.910 12.400 52.161 1.00 102.39 41 ALA D CA 1
ATOM 3086 C C . ALA D 1 45 ? 65.533 13.489 53.063 1.00 104.53 41 ALA D C 1
ATOM 3087 O O . ALA D 1 45 ? 65.860 14.582 52.589 1.00 100.48 41 ALA D O 1
ATOM 3089 N N . CYS D 1 46 ? 65.700 13.172 54.357 1.00 103.23 42 CYS D N 1
ATOM 3090 C CA . CYS D 1 46 ? 66.300 14.058 55.342 1.00 101.36 42 CYS D CA 1
ATOM 3091 C C . CYS D 1 46 ? 67.809 14.125 55.143 1.00 101.85 42 CYS D C 1
ATOM 3092 O O . CYS D 1 46 ? 68.386 15.209 55.257 1.00 98.32 42 CYS D O 1
ATOM 3095 N N . ASN D 1 47 ? 68.439 12.972 54.827 1.00 99.67 43 ASN D N 1
ATOM 3096 C CA . ASN D 1 47 ? 69.883 12.873 54.591 1.00 99.47 43 ASN D CA 1
ATOM 3097 C C . ASN D 1 47 ? 70.316 13.583 53.301 1.00 99.46 43 ASN D C 1
ATOM 3098 O O . ASN D 1 47 ? 71.349 14.268 53.293 1.00 96.17 43 ASN D O 1
ATOM 3103 N N . ILE D 1 48 ? 69.508 13.455 52.226 1.00 95.96 44 ILE D N 1
ATOM 3104 C CA . ILE D 1 48 ? 69.762 14.129 50.941 1.00 94.12 44 ILE D CA 1
ATOM 3105 C C . ILE D 1 48 ? 69.721 15.650 51.115 1.00 95.76 44 ILE D C 1
ATOM 3106 O O . ILE D 1 48 ? 70.669 16.340 50.718 1.00 95.41 44 ILE D O 1
ATOM 3111 N N . ALA D 1 49 ? 68.637 16.164 51.737 1.00 90.70 45 ALA D N 1
ATOM 3112 C CA . ALA D 1 49 ? 68.426 17.593 51.996 1.00 87.09 45 ALA D CA 1
ATOM 3113 C C . ALA D 1 49 ? 69.495 18.176 52.919 1.00 89.98 45 ALA D C 1
ATOM 3114 O O . ALA D 1 49 ? 69.928 19.293 52.680 1.00 87.41 45 ALA D O 1
ATOM 3116 N N . LYS D 1 50 ? 69.955 17.405 53.932 1.00 90.12 46 LYS D N 1
ATOM 3117 C CA . LYS D 1 50 ? 71.027 17.792 54.867 1.00 90.04 46 LYS D CA 1
ATOM 3118 C C . LYS D 1 50 ? 72.328 18.029 54.105 1.00 93.53 46 LYS D C 1
ATOM 3119 O O . LYS D 1 50 ? 72.967 19.057 54.321 1.00 91.26 46 LYS D O 1
ATOM 3125 N N . SER D 1 51 ? 72.712 17.107 53.203 1.00 92.80 47 SER D N 1
ATOM 3126 C CA . SER D 1 51 ? 73.948 17.236 52.430 1.00 93.43 47 SER D CA 1
ATOM 3127 C C . SER D 1 51 ? 73.858 18.415 51.493 1.00 95.31 47 SER D C 1
ATOM 3128 O O . SER D 1 51 ? 74.816 19.182 51.395 1.00 91.82 47 SER D O 1
ATOM 3131 N N . GLU D 1 52 ? 72.682 18.594 50.847 1.00 93.86 48 GLU D N 1
ATOM 3132 C CA . GLU D 1 52 ? 72.450 19.733 49.951 1.00 91.43 48 GLU D CA 1
ATOM 3133 C C . GLU D 1 52 ? 72.589 21.077 50.665 1.00 91.56 48 GLU D C 1
ATOM 3134 O O . GLU D 1 52 ? 73.181 22.009 50.112 1.00 89.14 48 GLU D O 1
ATOM 3140 N N . PHE D 1 53 ? 72.099 21.151 51.909 1.00 87.88 49 PHE D N 1
ATOM 3141 C CA . PHE D 1 53 ? 72.187 22.340 52.758 1.00 85.73 49 PHE D CA 1
ATOM 3142 C C . PHE D 1 53 ? 73.663 22.660 53.038 1.00 90.03 49 PHE D C 1
ATOM 3143 O O . PHE D 1 53 ? 74.087 23.807 52.878 1.00 88.76 49 PHE D O 1
ATOM 3151 N N . GLU D 1 54 ? 74.445 21.625 53.388 1.00 88.81 50 GLU D N 1
ATOM 3152 C CA . GLU D 1 54 ? 75.879 21.719 53.680 1.00 88.54 50 GLU D CA 1
ATOM 3153 C C . GLU D 1 54 ? 76.705 22.102 52.452 1.00 91.41 50 GLU D C 1
ATOM 3154 O O . GLU D 1 54 ? 77.641 22.888 52.580 1.00 89.30 50 GLU D O 1
ATOM 3160 N N . ARG D 1 55 ? 76.338 21.567 51.271 1.00 89.86 51 ARG D N 1
ATOM 3161 C CA . ARG D 1 55 ? 76.975 21.825 49.978 1.00 90.37 51 ARG D CA 1
ATOM 3162 C C . ARG D 1 55 ? 76.811 23.305 49.587 1.00 92.67 51 ARG D C 1
ATOM 3163 O O . ARG D 1 55 ? 77.799 23.948 49.224 1.00 91.70 51 ARG D O 1
ATOM 3171 N N . GLU D 1 56 ? 75.573 23.847 49.698 1.00 88.18 52 GLU D N 1
ATOM 3172 C CA . GLU D 1 56 ? 75.281 25.250 49.416 1.00 84.91 52 GLU D CA 1
ATOM 3173 C C . GLU D 1 56 ? 75.968 26.176 50.423 1.00 86.19 52 GLU D C 1
ATOM 3174 O O . GLU D 1 56 ? 76.402 27.265 50.043 1.00 83.86 52 GLU D O 1
ATOM 3180 N N . ALA D 1 57 ? 76.103 25.728 51.690 1.00 83.28 53 ALA D N 1
ATOM 3181 C CA . ALA D 1 57 ? 76.764 26.477 52.768 1.00 81.76 53 ALA D CA 1
ATOM 3182 C C . ALA D 1 57 ? 78.255 26.698 52.486 1.00 86.81 53 ALA D C 1
ATOM 3183 O O . ALA D 1 57 ? 78.789 27.766 52.809 1.00 84.38 53 ALA D O 1
ATOM 3185 N N . SER D 1 58 ? 78.925 25.682 51.895 1.00 86.44 54 SER D N 1
ATOM 3186 C CA . SER D 1 58 ? 80.345 25.763 51.557 1.00 87.08 54 SER D CA 1
ATOM 3187 C C . SER D 1 58 ? 80.560 26.612 50.294 1.00 89.70 54 SER D C 1
ATOM 3188 O O . SER D 1 58 ? 81.533 27.377 50.243 1.00 89.55 54 SER D O 1
ATOM 3191 N N . VAL D 1 59 ? 79.638 26.500 49.298 1.00 84.29 55 VAL D N 1
ATOM 3192 C CA . VAL D 1 59 ? 79.647 27.294 48.056 1.00 82.27 55 VAL D CA 1
ATOM 3193 C C . VAL D 1 59 ? 79.550 28.790 48.440 1.00 84.22 55 VAL D C 1
ATOM 3194 O O . VAL D 1 59 ? 80.340 29.608 47.946 1.00 83.74 55 VAL D O 1
ATOM 3198 N N . GLN D 1 60 ? 78.624 29.121 49.371 1.00 78.75 56 GLN D N 1
ATOM 3199 C CA . GLN D 1 60 ? 78.458 30.473 49.898 1.00 75.55 56 GLN D CA 1
ATOM 3200 C C . GLN D 1 60 ? 79.762 30.971 50.530 1.00 79.30 56 GLN D C 1
ATOM 3201 O O . GLN D 1 60 ? 80.150 32.098 50.249 1.00 79.17 56 GLN D O 1
ATOM 3207 N N . LYS D 1 61 ? 80.462 30.131 51.315 1.00 76.67 57 LYS D N 1
ATOM 3208 C CA . LYS D 1 61 ? 81.742 30.500 51.926 1.00 77.25 57 LYS D CA 1
ATOM 3209 C C . LYS D 1 61 ? 82.815 30.785 50.873 1.00 81.13 57 LYS D C 1
ATOM 3210 O O . LYS D 1 61 ? 83.576 31.730 51.050 1.00 80.11 57 LYS D O 1
ATOM 3216 N N . LYS D 1 62 ? 82.848 29.993 49.767 1.00 78.17 58 LYS D N 1
ATOM 3217 C CA . LYS D 1 62 ? 83.785 30.154 48.647 1.00 77.43 58 LYS D CA 1
ATOM 3218 C C . LYS D 1 62 ? 83.558 31.496 47.952 1.00 77.68 58 LYS D C 1
ATOM 3219 O O . LYS D 1 62 ? 84.524 32.209 47.688 1.00 76.18 58 LYS D O 1
ATOM 3225 N N . LEU D 1 63 ? 82.288 31.837 47.662 1.00 72.87 59 LEU D N 1
ATOM 3226 C CA . LEU D 1 63 ? 81.951 33.083 46.982 1.00 69.56 59 LEU D CA 1
ATOM 3227 C C . LEU D 1 63 ? 82.237 34.318 47.824 1.00 72.52 59 LEU D C 1
ATOM 3228 O O . LEU D 1 63 ? 82.708 35.322 47.289 1.00 70.63 59 LEU D O 1
ATOM 3233 N N . ASP D 1 64 ? 81.983 34.234 49.137 1.00 69.21 60 ASP D N 1
ATOM 3234 C CA . ASP D 1 64 ? 82.243 35.323 50.069 1.00 67.65 60 ASP D CA 1
ATOM 3235 C C . ASP D 1 64 ? 83.753 35.574 50.214 1.00 72.03 60 ASP D C 1
ATOM 3236 O O . ASP D 1 64 ? 84.167 36.730 50.236 1.00 69.93 60 ASP D O 1
ATOM 3241 N N . LYS D 1 65 ? 84.563 34.493 50.300 1.00 71.08 61 LYS D N 1
ATOM 3242 C CA . LYS D 1 65 ? 86.020 34.543 50.449 1.00 71.88 61 LYS D CA 1
ATOM 3243 C C . LYS D 1 65 ? 86.658 35.152 49.206 1.00 76.02 61 LYS D C 1
ATOM 3244 O O . LYS D 1 65 ? 87.554 35.977 49.327 1.00 74.44 61 LYS D O 1
ATOM 3258 N N . ALA D 1 67 ? 85.217 37.238 47.022 1.00 70.61 63 ALA D N 1
ATOM 3259 C CA . ALA D 1 67 ? 84.868 38.648 47.027 1.00 68.10 63 ALA D CA 1
ATOM 3260 C C . ALA D 1 67 ? 85.699 39.429 48.073 1.00 71.57 63 ALA D C 1
ATOM 3261 O O . ALA D 1 67 ? 86.133 40.538 47.780 1.00 70.75 63 ALA D O 1
ATOM 3263 N N . GLU D 1 68 ? 85.923 38.846 49.268 1.00 68.16 64 GLU D N 1
ATOM 3264 C CA . GLU D 1 68 ? 86.705 39.417 50.368 1.00 68.39 64 GLU D CA 1
ATOM 3265 C C . GLU D 1 68 ? 88.149 39.651 49.899 1.00 72.24 64 GLU D C 1
ATOM 3266 O O . GLU D 1 68 ? 88.700 40.732 50.134 1.00 71.65 64 GLU D O 1
ATOM 3272 N N . GLN D 1 69 ? 88.726 38.647 49.203 1.00 68.24 65 GLN D N 1
ATOM 3273 C CA . GLN D 1 69 ? 90.061 38.676 48.627 1.00 68.40 65 GLN D CA 1
ATOM 3274 C C . GLN D 1 69 ? 90.148 39.706 47.513 1.00 70.07 65 GLN D C 1
ATOM 3275 O O . GLN D 1 69 ? 91.077 40.508 47.522 1.00 68.21 65 GLN D O 1
ATOM 3281 N N . ALA D 1 70 ? 89.167 39.710 46.581 1.00 66.59 66 ALA D N 1
ATOM 3282 C CA . ALA D 1 70 ? 89.087 40.649 45.456 1.00 65.45 66 ALA D CA 1
ATOM 3283 C C . ALA D 1 70 ? 89.056 42.101 45.943 1.00 70.97 66 ALA D C 1
ATOM 3284 O O . ALA D 1 70 ? 89.800 42.934 45.424 1.00 71.98 66 ALA D O 1
ATOM 3286 N N . ALA D 1 71 ? 88.224 42.386 46.967 1.00 66.39 67 ALA D N 1
ATOM 3287 C CA . ALA D 1 71 ? 88.102 43.701 47.581 1.00 64.65 67 ALA D CA 1
ATOM 3288 C C . ALA D 1 71 ? 89.424 44.134 48.248 1.00 70.24 67 ALA D C 1
ATOM 3289 O O . ALA D 1 71 ? 89.814 45.289 48.113 1.00 68.61 67 ALA D O 1
ATOM 3291 N N . ALA D 1 72 ? 90.107 43.199 48.942 1.00 69.52 68 ALA D N 1
ATOM 3292 C CA . ALA D 1 72 ? 91.389 43.421 49.624 1.00 71.01 68 ALA D CA 1
ATOM 3293 C C . ALA D 1 72 ? 92.554 43.765 48.674 1.00 76.90 68 ALA D C 1
ATOM 3294 O O . ALA D 1 72 ? 93.459 44.498 49.067 1.00 75.65 68 ALA D O 1
ATOM 3296 N N . SER D 1 73 ? 92.523 43.242 47.439 1.00 76.93 69 SER D N 1
ATOM 3297 C CA . SER D 1 73 ? 93.555 43.487 46.434 1.00 79.10 69 SER D CA 1
ATOM 3298 C C . SER D 1 73 ? 93.309 44.783 45.662 1.00 85.75 69 SER D C 1
ATOM 3299 O O . SER D 1 73 ? 94.187 45.208 44.919 1.00 86.28 69 SER D O 1
ATOM 3310 N N . TYR D 1 75 ? 93.069 48.093 46.815 1.00 77.58 71 TYR D N 1
ATOM 3311 C CA . TYR D 1 75 ? 93.895 49.259 47.171 1.00 75.85 71 TYR D CA 1
ATOM 3312 C C . TYR D 1 75 ? 95.210 49.270 46.331 1.00 78.26 71 TYR D C 1
ATOM 3313 O O . TYR D 1 75 ? 95.542 50.301 45.742 1.00 75.94 71 TYR D O 1
ATOM 3322 N N . LYS D 1 76 ? 95.968 48.136 46.353 1.00 75.40 72 LYS D N 1
ATOM 3323 C CA . LYS D 1 76 ? 97.209 47.908 45.613 1.00 75.78 72 LYS D CA 1
ATOM 3324 C C . LYS D 1 76 ? 96.928 47.996 44.110 1.00 80.15 72 LYS D C 1
ATOM 3325 O O . LYS D 1 76 ? 97.689 48.646 43.398 1.00 78.46 72 LYS D O 1
ATOM 3331 N N . GLU D 1 77 ? 95.827 47.349 43.641 1.00 78.54 73 GLU D N 1
ATOM 3332 C CA . GLU D 1 77 ? 95.384 47.346 42.243 1.00 79.27 73 GLU D CA 1
ATOM 3333 C C . GLU D 1 77 ? 95.352 48.769 41.668 1.00 83.31 73 GLU D C 1
ATOM 3334 O O . GLU D 1 77 ? 95.929 49.006 40.601 1.00 84.05 73 GLU D O 1
ATOM 3340 N N . ALA D 1 78 ? 94.700 49.713 42.402 1.00 77.24 74 ALA D N 1
ATOM 3341 C CA . ALA D 1 78 ? 94.541 51.126 42.039 1.00 74.81 74 ALA D CA 1
ATOM 3342 C C . ALA D 1 78 ? 95.892 51.829 41.786 1.00 77.44 74 ALA D C 1
ATOM 3343 O O . ALA D 1 78 ? 96.054 52.539 40.790 1.00 76.42 74 ALA D O 1
ATOM 3345 N N . ARG D 1 79 ? 96.854 51.593 42.685 1.00 73.95 75 ARG D N 1
ATOM 3346 C CA . ARG D 1 79 ? 98.210 52.125 42.668 1.00 74.25 75 ARG D CA 1
ATOM 3347 C C . ARG D 1 79 ? 99.166 51.359 41.721 1.00 82.53 75 ARG D C 1
ATOM 3348 O O . ARG D 1 79 ? 100.192 51.917 41.334 1.00 82.02 75 ARG D O 1
ATOM 3356 N N . ALA D 1 80 ? 98.820 50.095 41.345 1.00 82.54 76 ALA D N 1
ATOM 3357 C CA . ALA D 1 80 ? 99.616 49.223 40.463 1.00 84.94 76 ALA D CA 1
ATOM 3358 C C . ALA D 1 80 ? 99.705 49.727 39.020 1.00 89.94 76 ALA D C 1
ATOM 3359 O O . ALA D 1 80 ? 100.715 49.483 38.356 1.00 90.89 76 ALA D O 1
ATOM 3361 N N . VAL D 1 81 ? 98.644 50.416 38.543 1.00 86.82 77 VAL D N 1
ATOM 3362 C CA . VAL D 1 81 ? 98.530 51.012 37.201 1.00 87.71 77 VAL D CA 1
ATOM 3363 C C . VAL D 1 81 ? 99.531 52.202 37.151 1.00 95.70 77 VAL D C 1
ATOM 3364 O O . VAL D 1 81 ? 99.268 53.273 37.716 1.00 94.38 77 VAL D O 1
ATOM 3368 N N . ASP D 1 82 ? 100.709 51.967 36.536 1.00 96.50 78 ASP D N 1
ATOM 3369 C CA . ASP D 1 82 ? 101.838 52.906 36.496 1.00 97.73 78 ASP D CA 1
ATOM 3370 C C . ASP D 1 82 ? 101.698 54.249 35.749 1.00 100.05 78 ASP D C 1
ATOM 3371 O O . ASP D 1 82 ? 102.026 55.290 36.338 1.00 100.09 78 ASP D O 1
ATOM 3376 N N . ARG D 1 83 ? 101.279 54.233 34.457 1.00 93.68 79 ARG D N 1
ATOM 3377 C CA . ARG D 1 83 ? 101.159 55.459 33.650 1.00 90.80 79 ARG D CA 1
ATOM 3378 C C . ARG D 1 83 ? 99.743 55.625 33.083 1.00 87.60 79 ARG D C 1
ATOM 3379 O O . ARG D 1 83 ? 99.510 55.436 31.882 1.00 87.61 79 ARG D O 1
ATOM 3387 N N . LYS D 1 84 ? 98.795 55.969 33.982 1.00 77.78 80 LYS D N 1
ATOM 3388 C CA . LYS D 1 84 ? 97.366 56.161 33.703 1.00 73.36 80 LYS D CA 1
ATOM 3389 C C . LYS D 1 84 ? 97.104 57.187 32.591 1.00 69.99 80 LYS D C 1
ATOM 3390 O O . LYS D 1 84 ? 96.262 56.955 31.709 1.00 69.45 80 LYS D O 1
ATOM 3396 N N . SER D 1 85 ? 97.839 58.299 32.619 1.00 61.28 81 SER D N 1
ATOM 3397 C CA . SER D 1 85 ? 97.728 59.328 31.599 1.00 59.54 81 SER D CA 1
ATOM 3398 C C . SER D 1 85 ? 98.099 58.802 30.188 1.00 64.05 81 SER D C 1
ATOM 3399 O O . SER D 1 85 ? 97.475 59.232 29.205 1.00 62.84 81 SER D O 1
ATOM 3402 N N . LYS D 1 86 ? 99.094 57.862 30.098 1.00 61.65 82 LYS D N 1
ATOM 3403 C CA . LYS D 1 86 ? 99.531 57.226 28.844 1.00 63.24 82 LYS D CA 1
ATOM 3404 C C . LYS D 1 86 ? 98.441 56.279 28.317 1.00 67.66 82 LYS D C 1
ATOM 3405 O O . LYS D 1 86 ? 98.307 56.118 27.104 1.00 68.02 82 LYS D O 1
ATOM 3411 N N . ILE D 1 87 ? 97.661 55.673 29.241 1.00 63.73 83 ILE D N 1
ATOM 3412 C CA . ILE D 1 87 ? 96.520 54.782 28.971 1.00 64.27 83 ILE D CA 1
ATOM 3413 C C . ILE D 1 87 ? 95.395 55.519 28.224 1.00 66.34 83 ILE D C 1
ATOM 3414 O O . ILE D 1 87 ? 94.838 54.977 27.282 1.00 67.58 83 ILE D O 1
ATOM 3419 N N . VAL D 1 88 ? 95.095 56.755 28.618 1.00 59.43 84 VAL D N 1
ATOM 3420 C CA . VAL D 1 88 ? 94.094 57.581 27.953 1.00 57.19 84 VAL D CA 1
ATOM 3421 C C . VAL D 1 88 ? 94.553 57.889 26.514 1.00 64.09 84 VAL D C 1
ATOM 3422 O O . VAL D 1 88 ? 93.749 57.790 25.577 1.00 64.45 84 VAL D O 1
ATOM 3426 N N . SER D 1 89 ? 95.862 58.173 26.344 1.00 62.24 85 SER D N 1
ATOM 3427 C CA . SER D 1 89 ? 96.483 58.437 25.038 1.00 64.50 85 SER D CA 1
ATOM 3428 C C . SER D 1 89 ? 96.423 57.212 24.120 1.00 68.95 85 SER D C 1
ATOM 3429 O O . SER D 1 89 ? 96.179 57.361 22.922 1.00 69.00 85 SER D O 1
ATOM 3432 N N . ALA D 1 90 ? 96.627 56.005 24.694 1.00 66.37 86 ALA D N 1
ATOM 3433 C CA . ALA D 1 90 ? 96.599 54.735 23.969 1.00 68.85 86 ALA D CA 1
ATOM 3434 C C . ALA D 1 90 ? 95.171 54.444 23.480 1.00 76.70 86 ALA D C 1
ATOM 3435 O O . ALA D 1 90 ? 94.981 53.943 22.362 1.00 78.28 86 ALA D O 1
ATOM 3445 N N . HIS D 1 92 ? 92.931 56.935 22.930 1.00 67.61 88 HIS D N 1
ATOM 3446 C CA . HIS D 1 92 ? 92.695 57.973 21.908 1.00 66.76 88 HIS D CA 1
ATOM 3447 C C . HIS D 1 92 ? 93.287 57.540 20.558 1.00 72.01 88 HIS D C 1
ATOM 3448 O O . HIS D 1 92 ? 92.665 57.735 19.512 1.00 73.96 88 HIS D O 1
ATOM 3455 N N . SER D 1 93 ? 94.462 56.899 20.594 1.00 67.93 89 SER D N 1
ATOM 3456 C CA . SER D 1 93 ? 95.126 56.356 19.422 1.00 69.95 89 SER D CA 1
ATOM 3457 C C . SER D 1 93 ? 94.258 55.245 18.805 1.00 75.63 89 SER D C 1
ATOM 3458 O O . SER D 1 93 ? 94.038 55.262 17.603 1.00 78.03 89 SER D O 1
ATOM 3461 N N . LEU D 1 94 ? 93.720 54.328 19.625 1.00 72.41 90 LEU D N 1
ATOM 3462 C CA . LEU D 1 94 ? 92.830 53.244 19.191 1.00 73.73 90 LEU D CA 1
ATOM 3463 C C . LEU D 1 94 ? 91.565 53.806 18.514 1.00 79.85 90 LEU D C 1
ATOM 3464 O O . LEU D 1 94 ? 91.298 53.467 17.361 1.00 82.71 90 LEU D O 1
ATOM 3469 N N . LEU D 1 95 ? 90.822 54.684 19.221 1.00 74.52 91 LEU D N 1
ATOM 3470 C CA . LEU D 1 95 ? 89.588 55.334 18.761 1.00 74.64 91 LEU D CA 1
ATOM 3471 C C . LEU D 1 95 ? 89.741 56.016 17.397 1.00 81.64 91 LEU D C 1
ATOM 3472 O O . LEU D 1 95 ? 89.030 55.638 16.468 1.00 82.83 91 LEU D O 1
ATOM 3477 N N . PHE D 1 96 ? 90.682 56.982 17.270 1.00 78.72 92 PHE D N 1
ATOM 3478 C CA . PHE D 1 96 ? 90.912 57.709 16.024 1.00 80.71 92 PHE D CA 1
ATOM 3479 C C . PHE D 1 96 ? 91.458 56.845 14.894 1.00 89.80 92 PHE D C 1
ATOM 3480 O O . PHE D 1 96 ? 91.147 57.100 13.727 1.00 91.67 92 PHE D O 1
ATOM 3488 N N . GLY D 1 97 ? 92.230 55.821 15.253 1.00 87.72 93 GLY D N 1
ATOM 3489 C CA . GLY D 1 97 ? 92.767 54.849 14.314 1.00 90.74 93 GLY D CA 1
ATOM 3490 C C . GLY D 1 97 ? 91.646 54.052 13.682 1.00 98.46 93 GLY D C 1
ATOM 3491 O O . GLY D 1 97 ? 91.611 53.892 12.459 1.00 99.82 93 GLY D O 1
ATOM 3500 N N . LEU D 1 99 ? 88.359 54.931 13.622 1.00 96.26 95 LEU D N 1
ATOM 3501 C CA . LEU D 1 99 ? 87.491 55.859 12.896 1.00 96.12 95 LEU D CA 1
ATOM 3502 C C . LEU D 1 99 ? 88.011 56.074 11.466 1.00 103.05 95 LEU D C 1
ATOM 3503 O O . LEU D 1 99 ? 87.210 56.137 10.527 1.00 104.81 95 LEU D O 1
ATOM 3508 N N . LYS D 1 100 ? 89.349 56.152 11.301 1.00 99.51 96 LYS D N 1
ATOM 3509 C CA . LYS D 1 100 ? 89.946 56.307 9.982 1.00 102.29 96 LYS D CA 1
ATOM 3510 C C . LYS D 1 100 ? 89.787 55.018 9.187 1.00 108.32 96 LYS D C 1
ATOM 3511 O O . LYS D 1 100 ? 89.359 55.070 8.036 1.00 110.36 96 LYS D O 1
ATOM 3517 N N . LYS D 1 101 ? 90.060 53.865 9.836 1.00 104.04 97 LYS D N 1
ATOM 3518 C CA . LYS D 1 101 ? 89.964 52.511 9.291 1.00 106.12 97 LYS D CA 1
ATOM 3519 C C . LYS D 1 101 ? 88.544 52.175 8.818 1.00 112.56 97 LYS D C 1
ATOM 3520 O O . LYS D 1 101 ? 88.397 51.375 7.897 1.00 115.02 97 LYS D O 1
ATOM 3526 N N . LEU D 1 102 ? 87.503 52.801 9.427 1.00 108.98 98 LEU D N 1
ATOM 3527 C CA . LEU D 1 102 ? 86.094 52.610 9.055 1.00 110.34 98 LEU D CA 1
ATOM 3528 C C . LEU D 1 102 ? 85.863 53.059 7.622 1.00 120.10 98 LEU D C 1
ATOM 3529 O O . LEU D 1 102 ? 85.114 52.405 6.889 1.00 122.64 98 LEU D O 1
ATOM 3534 N N . ASP D 1 103 ? 86.541 54.164 7.221 1.00 118.05 99 ASP D N 1
ATOM 3535 C CA . ASP D 1 103 ? 86.483 54.783 5.894 1.00 121.12 99 ASP D CA 1
ATOM 3536 C C . ASP D 1 103 ? 85.036 54.962 5.382 1.00 125.71 99 ASP D C 1
ATOM 3537 O O . ASP D 1 103 ? 84.662 54.484 4.305 1.00 129.18 99 ASP D O 1
ATOM 3550 N N . SER D 1 105 ? 82.209 57.953 4.745 1.00 118.66 101 SER D N 1
ATOM 3551 C CA . SER D 1 105 ? 82.119 59.375 4.424 1.00 117.56 101 SER D CA 1
ATOM 3552 C C . SER D 1 105 ? 81.526 60.223 5.545 1.00 114.66 101 SER D C 1
ATOM 3553 O O . SER D 1 105 ? 82.074 61.279 5.839 1.00 112.19 101 SER D O 1
ATOM 3556 N N . SER D 1 106 ? 80.457 59.746 6.201 1.00 108.66 102 SER D N 1
ATOM 3557 C CA . SER D 1 106 ? 79.836 60.476 7.310 1.00 105.40 102 SER D CA 1
ATOM 3558 C C . SER D 1 106 ? 80.783 60.605 8.529 1.00 104.35 102 SER D C 1
ATOM 3559 O O . SER D 1 106 ? 80.801 61.656 9.182 1.00 102.39 102 SER D O 1
ATOM 3562 N N . VAL D 1 107 ? 81.626 59.570 8.768 1.00 98.47 103 VAL D N 1
ATOM 3563 C CA . VAL D 1 107 ? 82.630 59.562 9.840 1.00 94.69 103 VAL D CA 1
ATOM 3564 C C . VAL D 1 107 ? 83.761 60.551 9.469 1.00 97.10 103 VAL D C 1
ATOM 3565 O O . VAL D 1 107 ? 84.204 61.328 10.319 1.00 94.60 103 VAL D O 1
ATOM 3569 N N . ASN D 1 108 ? 84.191 60.541 8.195 1.00 94.82 104 ASN D N 1
ATOM 3570 C CA . ASN D 1 108 ? 85.213 61.458 7.681 1.00 94.43 104 ASN D CA 1
ATOM 3571 C C . ASN D 1 108 ? 84.740 62.916 7.750 1.00 97.00 104 ASN D C 1
ATOM 3572 O O . ASN D 1 108 ? 85.519 63.791 8.141 1.00 94.36 104 ASN D O 1
ATOM 3577 N N . THR D 1 109 ? 83.452 63.163 7.393 1.00 94.80 105 THR D N 1
ATOM 3578 C CA . THR D 1 109 ? 82.793 64.476 7.430 1.00 94.09 105 THR D CA 1
ATOM 3579 C C . THR D 1 109 ? 82.875 65.053 8.847 1.00 93.62 105 THR D C 1
ATOM 3580 O O . THR D 1 109 ? 83.470 66.117 9.022 1.00 91.05 105 THR D O 1
ATOM 3584 N N . ILE D 1 110 ? 82.330 64.326 9.851 1.00 88.74 106 ILE D N 1
ATOM 3585 C CA . ILE D 1 110 ? 82.320 64.764 11.251 1.00 85.86 106 ILE D CA 1
ATOM 3586 C C . ILE D 1 110 ? 83.711 65.133 11.803 1.00 89.63 106 ILE D C 1
ATOM 3587 O O . ILE 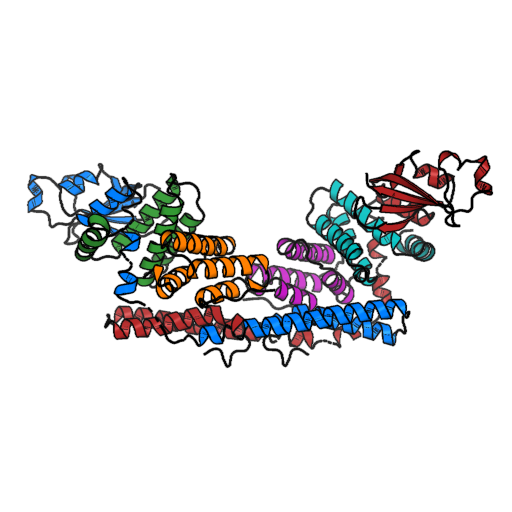D 1 110 ? 83.858 66.185 12.435 1.00 88.26 106 ILE D O 1
ATOM 3592 N N . ILE D 1 111 ? 84.737 64.324 11.456 1.00 87.47 107 ILE D N 1
ATOM 3593 C CA . ILE D 1 111 ? 86.123 64.553 11.866 1.00 86.10 107 ILE D CA 1
ATOM 3594 C C . ILE D 1 111 ? 86.754 65.738 11.132 1.00 92.85 107 ILE D C 1
ATOM 3595 O O . ILE D 1 111 ? 87.440 66.539 11.766 1.00 91.65 107 ILE D O 1
ATOM 3600 N N . GLU D 1 112 ? 86.491 65.886 9.819 1.00 93.20 108 GLU D N 1
ATOM 3601 C CA . GLU D 1 112 ? 87.025 67.017 9.044 1.00 94.34 108 GLU D CA 1
ATOM 3602 C C . GLU D 1 112 ? 86.380 68.336 9.484 1.00 95.69 108 GLU D C 1
ATOM 3603 O O . GLU D 1 112 ? 87.075 69.352 9.561 1.00 94.86 108 GLU D O 1
ATOM 3609 N N . GLN D 1 113 ? 85.084 68.301 9.846 1.00 90.41 109 GLN D N 1
ATOM 3610 C CA . GLN D 1 113 ? 84.369 69.471 10.354 1.00 89.30 109 GLN D CA 1
ATOM 3611 C C . GLN D 1 113 ? 85.012 69.943 11.660 1.00 91.72 109 GLN D C 1
ATOM 3612 O O . GLN D 1 113 ? 85.297 71.131 11.791 1.00 91.04 109 GLN D O 1
ATOM 3618 N N . ALA D 1 114 ? 85.282 69.005 12.597 1.00 87.47 110 ALA D N 1
ATOM 3619 C CA . ALA D 1 114 ? 85.899 69.290 13.890 1.00 85.72 110 ALA D CA 1
ATOM 3620 C C . ALA D 1 114 ? 87.304 69.872 13.757 1.00 91.72 110 ALA D C 1
ATOM 3621 O O . ALA D 1 114 ? 87.664 70.769 14.521 1.00 90.15 110 ALA D O 1
ATOM 3623 N N . ARG D 1 115 ? 88.079 69.374 12.770 1.00 91.30 111 ARG D N 1
ATOM 3624 C CA . ARG D 1 115 ? 89.440 69.805 12.433 1.00 92.26 111 ARG D CA 1
ATOM 3625 C C . ARG D 1 115 ? 89.425 71.278 11.979 1.00 98.88 111 ARG D C 1
ATOM 3626 O O . ARG D 1 115 ? 90.377 72.013 12.259 1.00 98.26 111 ARG D O 1
ATOM 3634 N N . ASN D 1 116 ? 88.326 71.701 11.305 1.00 97.37 112 ASN D N 1
ATOM 3635 C CA . ASN D 1 116 ? 88.109 73.062 10.808 1.00 98.87 112 ASN D CA 1
ATOM 3636 C C . ASN D 1 116 ? 87.224 73.925 11.707 1.00 102.11 112 ASN D C 1
ATOM 3637 O O . ASN D 1 116 ? 86.739 74.967 11.253 1.00 103.85 112 ASN D O 1
ATOM 3642 N N . GLY D 1 117 ? 87.031 73.485 12.959 1.00 95.25 113 GLY D N 1
ATOM 3643 C CA . GLY D 1 117 ? 86.261 74.199 13.975 1.00 93.42 113 GLY D CA 1
ATOM 3644 C C . GLY D 1 117 ? 84.747 74.094 13.938 1.00 97.34 113 GLY D C 1
ATOM 3645 O O . GLY D 1 117 ? 84.077 74.809 14.691 1.00 96.84 113 GLY D O 1
ATOM 3646 N N . VAL D 1 118 ? 84.186 73.212 13.082 1.00 94.13 114 VAL D N 1
ATOM 3647 C CA . VAL D 1 118 ? 82.735 72.972 12.999 1.00 94.04 114 VAL D CA 1
ATOM 3648 C C . VAL D 1 118 ? 82.437 71.790 13.916 1.00 95.15 114 VAL D C 1
ATOM 3649 O O . VAL D 1 118 ? 82.638 70.625 13.556 1.00 93.76 114 VAL D O 1
ATOM 3653 N N . LEU D 1 119 ? 82.021 72.097 15.132 1.00 90.67 115 LEU D N 1
ATOM 3654 C CA . LEU D 1 119 ? 81.774 71.071 16.133 1.00 88.42 115 LEU D CA 1
ATOM 3655 C C . LEU D 1 119 ? 80.676 71.503 17.102 1.00 91.49 115 LEU D C 1
ATOM 3656 O O . LEU D 1 119 ? 80.310 72.688 17.102 1.00 91.05 115 LEU D O 1
ATOM 3661 N N . PRO D 1 120 ? 80.149 70.595 17.965 1.00 87.36 116 PRO D N 1
ATOM 3662 C CA . PRO D 1 120 ? 79.123 71.030 18.913 1.00 87.33 116 PRO D CA 1
ATOM 3663 C C . PRO D 1 120 ? 79.694 71.775 20.114 1.00 92.83 116 PRO D C 1
ATOM 3664 O O . PRO D 1 120 ? 80.763 71.438 20.632 1.00 89.80 116 PRO D O 1
ATOM 3668 N N . LEU D 1 121 ? 78.965 72.795 20.547 1.00 93.71 117 LEU D N 1
ATOM 3669 C CA . LEU D 1 121 ? 79.284 73.560 21.740 1.00 94.15 117 LEU D CA 1
ATOM 3670 C C . LEU D 1 121 ? 78.569 72.821 22.893 1.00 98.20 117 LEU D C 1
ATOM 3671 O O . LEU D 1 121 ? 79.124 72.682 23.993 1.00 95.56 117 LEU D O 1
ATOM 3676 N N . SER D 1 122 ? 77.339 72.320 22.606 1.00 97.01 118 SER D N 1
ATOM 3677 C CA . SER D 1 122 ? 76.474 71.556 23.507 1.00 96.46 118 SER D CA 1
ATOM 3678 C C . SER D 1 122 ? 75.558 70.621 22.706 1.00 102.75 118 SER D C 1
ATOM 3679 O O . SER D 1 122 ? 75.052 71.010 21.651 1.00 104.56 118 SER D O 1
ATOM 3682 N N . ILE D 1 123 ? 75.359 69.388 23.212 1.00 98.68 119 ILE D N 1
ATOM 3683 C CA . ILE D 1 123 ? 74.447 68.370 22.668 1.00 99.50 119 ILE D CA 1
ATOM 3684 C C . ILE D 1 123 ? 73.588 67.931 23.849 1.00 104.72 119 ILE D C 1
ATOM 3685 O O . ILE D 1 123 ? 73.837 66.878 24.449 1.00 103.36 119 ILE D O 1
ATOM 3690 N N . ILE D 1 124 ? 72.625 68.788 24.229 1.00 103.28 120 ILE D N 1
ATOM 3691 C CA . ILE D 1 124 ? 71.696 68.500 25.322 1.00 102.77 120 ILE D CA 1
ATOM 3692 C C . ILE D 1 124 ? 70.718 67.382 24.887 1.00 108.01 120 ILE D C 1
ATOM 3693 O O . ILE D 1 124 ? 69.974 67.561 23.915 1.00 109.26 120 ILE D O 1
ATOM 3698 N N . PRO D 1 125 ? 70.812 66.183 25.527 1.00 103.69 121 PRO D N 1
ATOM 3699 C CA . PRO D 1 125 ? 69.973 65.041 25.113 1.00 104.59 121 PRO D CA 1
ATOM 3700 C C . PRO D 1 125 ? 68.473 65.286 25.094 1.00 112.82 121 PRO D C 1
ATOM 3701 O O . PRO D 1 125 ? 67.957 66.043 25.918 1.00 111.99 121 PRO D O 1
ATOM 3705 N N . ALA D 1 126 ? 67.785 64.624 24.149 1.00 113.99 122 ALA D N 1
ATOM 3706 C CA . ALA D 1 126 ? 66.340 64.706 23.916 1.00 117.36 122 ALA D CA 1
ATOM 3707 C C . ALA D 1 126 ? 65.523 64.949 25.187 1.00 123.07 122 ALA D C 1
ATOM 3708 O O . ALA D 1 126 ? 65.419 64.070 26.048 1.00 121.14 122 ALA D O 1
ATOM 3710 N N . ALA D 1 127 ? 65.001 66.181 25.321 1.00 122.76 123 ALA D N 1
ATOM 3711 C CA . ALA D 1 127 ? 64.222 66.586 26.485 1.00 123.16 123 ALA D CA 1
ATOM 3712 C C . ALA D 1 127 ? 62.712 66.336 26.387 1.00 129.86 123 ALA D C 1
ATOM 3713 O O . ALA D 1 127 ? 62.204 65.694 27.312 1.00 128.43 123 ALA D O 1
ATOM 3715 N N . SER D 1 128 ? 61.952 66.753 25.319 1.00 129.45 124 SER D N 1
ATOM 3716 C CA . SER D 1 128 ? 62.112 67.534 24.070 1.00 131.24 124 SER D CA 1
ATOM 3717 C C . SER D 1 128 ? 62.928 66.874 22.947 1.00 133.68 124 SER D C 1
ATOM 3718 O O . SER D 1 128 ? 63.311 65.711 23.084 1.00 132.04 124 SER D O 1
ATOM 3721 N N . ALA D 1 129 ? 63.120 67.576 21.809 1.00 130.18 125 ALA D N 1
ATOM 3722 C CA . ALA D 1 129 ? 63.932 67.075 20.697 1.00 129.01 125 ALA D CA 1
ATOM 3723 C C . ALA D 1 129 ? 65.406 67.306 21.070 1.00 127.48 125 ALA D C 1
ATOM 3724 O O . ALA D 1 129 ? 65.698 68.251 21.816 1.00 126.81 125 ALA D O 1
ATOM 3726 N N . THR D 1 130 ? 66.329 66.443 20.583 1.00 119.24 126 THR D N 1
ATOM 3727 C CA . THR D 1 130 ? 67.759 66.580 20.883 1.00 114.88 126 THR D CA 1
ATOM 3728 C C . THR D 1 130 ? 68.236 67.954 20.393 1.00 116.34 126 THR D C 1
ATOM 3729 O O . THR D 1 130 ? 68.123 68.257 19.204 1.00 117.63 126 THR D O 1
ATOM 3733 N N . ARG D 1 131 ? 68.663 68.815 21.330 1.00 109.49 127 ARG D N 1
ATOM 3734 C CA . ARG D 1 131 ? 69.098 70.179 21.023 1.00 109.43 127 ARG D CA 1
ATOM 3735 C C . ARG D 1 131 ? 70.622 70.278 20.844 1.00 109.88 127 ARG D C 1
ATOM 3736 O O . ARG D 1 131 ? 71.387 69.927 21.752 1.00 106.39 127 ARG D O 1
ATOM 3744 N N . LEU D 1 132 ? 71.044 70.751 19.651 1.00 106.91 128 LEU D N 1
ATOM 3745 C CA . LEU D 1 132 ? 72.437 70.913 19.220 1.00 105.21 128 LEU D CA 1
ATOM 3746 C C . LEU D 1 132 ? 72.772 72.397 19.061 1.00 110.75 128 LEU D C 1
ATOM 3747 O O . LEU D 1 132 ? 72.058 73.115 18.366 1.00 114.44 128 LEU D O 1
ATOM 3752 N N . ILE D 1 133 ? 73.878 72.841 19.657 1.00 104.79 129 ILE D N 1
ATOM 3753 C CA . ILE D 1 133 ? 74.355 74.205 19.494 1.00 105.79 129 ILE D CA 1
ATOM 3754 C C . ILE D 1 133 ? 75.685 74.075 18.738 1.00 111.43 129 ILE D C 1
ATOM 3755 O O . ILE D 1 133 ? 76.723 73.819 19.351 1.00 109.72 129 ILE D O 1
ATOM 3760 N N . VAL D 1 134 ? 75.622 74.138 17.391 1.00 110.58 130 VAL D N 1
ATOM 3761 C CA . VAL D 1 134 ? 76.784 73.985 16.503 1.00 110.62 130 VAL D CA 1
ATOM 3762 C C . VAL D 1 134 ? 77.535 75.275 16.361 1.00 117.81 130 VAL D C 1
ATOM 3763 O O . VAL D 1 134 ? 76.924 76.339 16.281 1.00 120.51 130 VAL D O 1
ATOM 3767 N N . VAL D 1 135 ? 78.859 75.170 16.225 1.00 113.55 131 VAL D N 1
ATOM 3768 C CA . VAL D 1 135 ? 79.748 76.310 16.022 1.00 113.88 131 VAL D CA 1
ATOM 3769 C C . VAL D 1 135 ? 80.148 76.364 14.548 1.00 119.51 131 VAL D C 1
ATOM 3770 O O . VAL D 1 135 ? 80.667 75.374 14.026 1.00 117.32 131 VAL D O 1
ATOM 3774 N N . THR D 1 136 ? 79.903 77.514 13.882 1.00 120.03 132 THR D N 1
ATOM 3775 C CA . THR D 1 136 ? 80.306 77.725 12.484 1.00 123.01 132 THR D CA 1
ATOM 3776 C C . THR D 1 136 ? 81.314 78.885 12.426 1.00 129.55 132 THR D C 1
ATOM 3777 O O . THR D 1 136 ? 80.907 80.043 12.582 1.00 130.53 132 THR D O 1
ATOM 3781 N N . PRO D 1 137 ? 82.635 78.596 12.261 1.00 126.83 133 PRO D N 1
ATOM 3782 C CA . PRO D 1 137 ? 83.638 79.679 12.292 1.00 127.50 133 PRO D CA 1
ATOM 3783 C C . PRO D 1 137 ? 83.670 80.686 11.125 1.00 136.83 133 PRO D C 1
ATOM 3784 O O . PRO D 1 137 ? 84.227 81.773 11.298 1.00 136.38 133 PRO D O 1
ATOM 3788 N N . ASN D 1 138 ? 83.077 80.346 9.954 1.00 137.60 134 ASN D N 1
ATOM 3789 C CA . ASN D 1 138 ? 83.046 81.229 8.774 1.00 141.74 134 ASN D CA 1
ATOM 3790 C C . ASN D 1 138 ? 81.866 80.974 7.812 1.00 150.89 134 ASN D C 1
ATOM 3791 O O . ASN D 1 138 ? 81.193 79.952 7.931 1.00 150.53 134 ASN D O 1
ATOM 3796 N N . LEU D 1 139 ? 81.640 81.898 6.851 1.00 151.61 135 LEU D N 1
ATOM 3797 C CA . LEU D 1 139 ? 80.570 81.852 5.840 1.00 155.23 135 LEU D CA 1
ATOM 3798 C C . LEU D 1 139 ? 80.654 80.612 4.937 1.00 159.19 135 LEU D C 1
ATOM 3799 O O . LEU D 1 139 ? 79.613 80.078 4.550 1.00 160.18 135 LEU D O 1
ATOM 3804 N N . GLU D 1 140 ? 81.894 80.203 4.564 1.00 154.87 136 GLU D N 1
ATOM 3805 C CA . GLU D 1 140 ? 82.208 79.074 3.679 1.00 155.38 136 GLU D CA 1
ATOM 3806 C C . GLU D 1 140 ? 81.776 77.729 4.268 1.00 157.96 136 GLU D C 1
ATOM 3807 O O . GLU D 1 140 ? 81.203 76.906 3.551 1.00 159.14 136 GLU D O 1
ATOM 3813 N N . VAL D 1 141 ? 82.060 77.515 5.563 1.00 151.76 137 VAL D N 1
ATOM 3814 C CA . VAL D 1 141 ? 81.744 76.289 6.296 1.00 149.46 137 VAL D CA 1
ATOM 3815 C C . VAL D 1 141 ? 80.285 76.219 6.772 1.00 155.19 137 VAL D C 1
ATOM 3816 O O . VAL D 1 141 ? 79.689 75.140 6.769 1.00 153.95 137 VAL D O 1
ATOM 3820 N N . LEU D 1 142 ? 79.717 77.373 7.144 1.00 154.43 138 LEU D N 1
ATOM 3821 C CA . LEU D 1 142 ? 78.331 77.509 7.557 1.00 156.07 138 LEU D CA 1
ATOM 3822 C C . LEU D 1 142 ? 77.420 77.153 6.363 1.00 167.75 138 LEU D C 1
ATOM 3823 O O . LEU D 1 142 ? 76.408 76.487 6.572 1.00 167.57 138 LEU D O 1
ATOM 3828 N N . SER D 1 143 ? 77.830 77.520 5.114 1.00 124.46 139 SER D N 1
ATOM 3829 C CA . SER D 1 143 ? 77.111 77.211 3.868 1.00 129.78 139 SER D CA 1
ATOM 3830 C C . SER D 1 143 ? 77.040 75.709 3.573 1.00 132.94 139 SER D C 1
ATOM 3831 O O . SER D 1 143 ? 76.073 75.255 2.954 1.00 134.95 139 SER D O 1
ATOM 3834 N N . LYS D 1 144 ? 78.071 74.953 3.997 1.00 125.59 140 LYS D N 1
ATOM 3835 C CA . LYS D 1 144 ? 78.162 73.501 3.824 1.00 122.02 140 LYS D CA 1
ATOM 3836 C C . LYS D 1 144 ? 77.209 72.775 4.794 1.00 123.93 140 LYS D C 1
ATOM 3837 O O . LYS D 1 144 ? 76.559 71.803 4.403 1.00 122.71 140 LYS D O 1
ATOM 3843 N N . VAL D 1 145 ? 77.125 73.245 6.047 1.00 120.29 141 VAL D N 1
ATOM 3844 C CA . VAL D 1 145 ? 76.260 72.608 7.041 1.00 118.36 141 VAL D CA 1
ATOM 3845 C C . VAL D 1 145 ? 74.810 73.089 7.062 1.00 128.86 141 VAL D C 1
ATOM 3846 O O . VAL D 1 145 ? 73.918 72.287 7.335 1.00 128.27 141 VAL D O 1
ATOM 3850 N N . ARG D 1 146 ? 74.570 74.376 6.762 1.00 131.50 142 ARG D N 1
ATOM 3851 C CA . ARG D 1 146 ? 73.228 74.962 6.758 1.00 136.30 142 ARG D CA 1
ATOM 3852 C C . ARG D 1 146 ? 72.516 74.850 5.408 1.00 146.65 142 ARG D C 1
ATOM 3853 O O . ARG D 1 146 ? 73.031 75.303 4.387 1.00 149.56 142 ARG D O 1
ATOM 3861 N N . GLN D 1 147 ? 71.311 74.259 5.434 1.00 145.64 143 GLN D N 1
ATOM 3862 C CA . GLN D 1 147 ? 70.420 74.083 4.292 1.00 151.15 143 GLN D CA 1
ATOM 3863 C C . GLN D 1 147 ? 69.232 75.046 4.517 1.00 162.08 143 GLN D C 1
ATOM 3864 O O . GLN D 1 147 ? 68.141 74.628 4.917 1.00 163.83 143 GLN D O 1
ATOM 3870 N N . GLU D 1 148 ? 69.496 76.357 4.310 1.00 162.89 144 GLU D N 1
ATOM 3871 C CA . GLU D 1 148 ? 68.572 77.489 4.486 1.00 168.67 144 GLU D CA 1
ATOM 3872 C C . GLU D 1 148 ? 67.953 77.631 5.889 1.00 170.56 144 GLU D C 1
ATOM 3873 O O . GLU D 1 148 ? 68.346 78.530 6.637 1.00 169.41 144 GLU D O 1
ATOM 3879 N N . ASN D 1 149 ? 67.013 76.739 6.250 1.00 165.85 145 ASN D N 1
ATOM 3880 C CA . ASN D 1 149 ? 66.347 76.739 7.554 1.00 163.79 145 ASN D CA 1
ATOM 3881 C C . ASN D 1 149 ? 66.711 75.519 8.433 1.00 158.95 145 ASN D C 1
ATOM 3882 O O . ASN D 1 149 ? 66.271 75.444 9.583 1.00 157.68 145 ASN D O 1
ATOM 3887 N N . ASN D 1 150 ? 67.527 74.582 7.896 1.00 149.61 146 ASN D N 1
ATOM 3888 C CA . ASN D 1 150 ? 67.974 73.370 8.594 1.00 142.30 146 ASN D CA 1
ATOM 3889 C C . ASN D 1 150 ? 69.496 73.244 8.639 1.00 139.81 146 ASN D C 1
ATOM 3890 O O . ASN D 1 150 ? 70.201 73.887 7.864 1.00 140.59 146 ASN D O 1
ATOM 3895 N N . VAL D 1 151 ? 69.994 72.386 9.539 1.00 130.55 147 VAL D N 1
ATOM 3896 C CA . VAL D 1 151 ? 71.411 72.074 9.696 1.00 124.92 147 VAL D CA 1
ATOM 3897 C C . VAL D 1 151 ? 71.574 70.574 9.426 1.00 124.56 147 VAL D C 1
ATOM 3898 O O . VAL D 1 151 ? 70.776 69.773 9.909 1.00 123.97 147 VAL D O 1
ATOM 3902 N N . HIS D 1 152 ? 72.582 70.214 8.620 1.00 118.64 148 HIS D N 1
ATOM 3903 C CA . HIS D 1 152 ? 72.933 68.840 8.286 1.00 114.81 148 HIS D CA 1
ATOM 3904 C C . HIS D 1 152 ? 74.218 68.538 9.053 1.00 113.16 148 HIS D C 1
ATOM 3905 O O . HIS D 1 152 ? 75.288 69.062 8.727 1.00 111.12 148 HIS D O 1
ATOM 3912 N N . TYR D 1 153 ? 74.078 67.781 10.151 1.00 107.61 149 TYR D N 1
ATOM 3913 C CA . TYR D 1 153 ? 75.191 67.436 11.035 1.00 103.41 149 TYR D CA 1
ATOM 3914 C C . TYR D 1 153 ? 74.999 66.069 11.661 1.00 105.72 149 TYR D C 1
ATOM 3915 O O . TYR D 1 153 ? 73.864 65.693 11.970 1.00 107.13 149 TYR D O 1
ATOM 3924 N N . ALA D 1 154 ? 76.117 65.332 11.857 1.00 99.66 150 ALA D N 1
ATOM 3925 C CA . ALA D 1 154 ? 76.160 63.996 12.465 1.00 97.68 150 ALA D CA 1
ATOM 3926 C C . ALA D 1 154 ? 75.118 62.987 11.877 1.00 105.60 150 ALA D C 1
ATOM 3927 O O . ALA D 1 154 ? 74.454 62.237 12.609 1.00 105.56 150 ALA D O 1
ATOM 3929 N N . GLY D 1 155 ? 75.002 62.992 10.550 1.00 105.03 151 GLY D N 1
ATOM 3930 C CA . GLY D 1 155 ? 74.096 62.123 9.804 1.00 107.01 151 GLY D CA 1
ATOM 3931 C C . GLY D 1 155 ? 72.630 62.492 9.868 1.00 116.19 151 GLY D C 1
ATOM 3932 O O . GLY D 1 155 ? 71.811 61.888 9.167 1.00 118.78 151 GLY D O 1
ATOM 3933 N N . ALA D 1 156 ? 72.289 63.492 10.693 1.00 113.20 152 ALA D N 1
ATOM 3934 C CA . ALA D 1 156 ? 70.920 63.944 10.893 1.00 116.74 152 ALA D CA 1
ATOM 3935 C C . ALA D 1 156 ? 70.634 65.345 10.316 1.00 123.49 152 ALA D C 1
ATOM 3936 O O . ALA D 1 156 ? 71.558 66.074 9.948 1.00 122.01 152 ALA D O 1
ATOM 3938 N N . ILE D 1 157 ? 69.336 65.695 10.231 1.00 124.25 153 ILE D N 1
ATOM 3939 C CA . ILE D 1 157 ? 68.811 66.997 9.811 1.00 128.35 153 ILE D CA 1
ATOM 3940 C C . ILE D 1 157 ? 68.200 67.597 11.080 1.00 132.80 153 ILE D C 1
ATOM 3941 O O . ILE D 1 157 ? 67.429 66.923 11.768 1.00 132.61 153 ILE D O 1
ATOM 3946 N N . TRP D 1 158 ? 68.588 68.839 11.406 1.00 129.85 154 TRP D N 1
ATOM 3947 C CA . TRP D 1 158 ? 68.156 69.566 12.604 1.00 130.98 154 TRP D CA 1
ATOM 3948 C C . TRP D 1 158 ? 67.496 70.879 12.190 1.00 140.73 154 TRP D C 1
ATOM 3949 O O . TRP D 1 158 ? 68.085 71.618 11.404 1.00 141.24 154 TRP D O 1
ATOM 3960 N N . SER D 1 159 ? 66.299 71.189 12.716 1.00 141.78 155 SER D N 1
ATOM 3961 C CA . SER D 1 159 ? 65.636 72.451 12.372 1.00 147.29 155 SER D CA 1
ATOM 3962 C C . SER D 1 159 ? 66.156 73.591 13.256 1.00 151.02 155 SER D C 1
ATOM 3963 O O . SER D 1 159 ? 66.181 73.456 14.483 1.00 148.50 155 SER D O 1
ATOM 3966 N N . ILE D 1 160 ? 66.601 74.696 12.623 1.00 150.22 156 ILE D N 1
ATOM 3967 C CA . ILE D 1 160 ? 67.149 75.878 13.302 1.00 150.18 156 ILE D CA 1
ATOM 3968 C C . ILE D 1 160 ? 66.116 76.540 14.223 1.00 158.66 156 ILE D C 1
ATOM 3969 O O . ILE D 1 160 ? 64.984 76.803 13.807 1.00 163.71 156 ILE D O 1
ATOM 3974 N N . VAL D 1 161 ? 66.512 76.774 15.478 1.00 153.02 157 VAL D N 1
ATOM 3975 C CA . VAL D 1 161 ? 65.668 77.383 16.502 1.00 156.29 157 VAL D CA 1
ATOM 3976 C C . VAL D 1 161 ? 66.117 78.825 16.764 1.00 162.87 157 VAL D C 1
ATOM 3977 O O . VAL D 1 161 ? 65.273 79.700 16.960 1.00 167.21 157 VAL D O 1
ATOM 3981 N N . GLU D 1 162 ? 67.443 79.064 16.763 1.00 157.06 158 GLU D N 1
ATOM 3982 C CA . GLU D 1 162 ? 68.057 80.348 17.094 1.00 158.70 158 GLU D CA 1
ATOM 3983 C C . GLU D 1 162 ? 69.496 80.374 16.570 1.00 160.72 158 GLU D C 1
ATOM 3984 O O . GLU D 1 162 ? 70.143 79.325 16.495 1.00 156.24 158 GLU D O 1
ATOM 3990 N N . VAL D 1 163 ? 69.993 81.573 16.210 1.00 160.18 159 VAL D N 1
ATOM 3991 C CA . VAL D 1 163 ? 71.378 81.799 15.766 1.00 157.89 159 VAL D CA 1
ATOM 3992 C C . VAL D 1 163 ? 71.950 82.978 16.577 1.00 163.50 159 VAL D C 1
ATOM 3993 O O . VAL D 1 163 ? 71.258 83.984 16.785 1.00 167.00 159 VAL D O 1
ATOM 3997 N N . LYS D 1 164 ? 73.206 82.843 17.038 1.00 157.19 160 LYS D N 1
ATOM 3998 C CA . LYS D 1 164 ? 73.876 83.861 17.842 1.00 158.28 160 LYS D CA 1
ATOM 3999 C C . LYS D 1 164 ? 75.300 84.207 17.394 1.00 163.42 160 LYS D C 1
ATOM 4000 O O . LYS D 1 164 ? 76.019 83.374 16.843 1.00 159.71 160 LYS D O 1
ATOM 4006 N N . ASP D 1 165 ? 75.692 85.458 17.698 1.00 165.33 161 ASP D N 1
ATOM 4007 C CA . ASP D 1 165 ? 76.990 86.120 17.537 1.00 167.00 161 ASP D CA 1
ATOM 4008 C C . ASP D 1 165 ? 77.938 85.503 18.566 1.00 168.82 161 ASP D C 1
ATOM 4009 O O . ASP D 1 165 ? 77.462 84.927 19.549 1.00 166.14 161 ASP D O 1
ATOM 4014 N N . ALA D 1 166 ? 79.258 85.746 18.436 1.00 166.78 162 ALA D N 1
ATOM 4015 C CA . ALA D 1 166 ? 80.222 85.319 19.459 1.00 164.12 162 ALA D CA 1
ATOM 4016 C C . ALA D 1 166 ? 80.079 86.204 20.726 1.00 171.09 162 ALA D C 1
ATOM 4017 O O . ALA D 1 166 ? 80.676 85.897 21.758 1.00 168.93 162 ALA D O 1
ATOM 4019 N N . ASN D 1 167 ? 79.262 87.284 20.638 1.00 172.67 163 ASN D N 1
ATOM 4020 C CA . ASN D 1 167 ? 78.938 88.215 21.726 1.00 175.30 163 ASN D CA 1
ATOM 4021 C C . ASN D 1 167 ? 77.597 87.825 22.382 1.00 180.00 163 ASN D C 1
ATOM 4022 O O . ASN D 1 167 ? 77.147 88.502 23.307 1.00 181.31 163 ASN D O 1
ATOM 4027 N N . GLY D 1 168 ? 76.966 86.765 21.871 1.00 175.71 164 GLY D N 1
ATOM 4028 C CA . GLY D 1 168 ? 75.682 86.258 22.348 1.00 176.04 164 GLY D CA 1
ATOM 4029 C C . GLY D 1 168 ? 74.466 86.928 21.735 1.00 185.82 164 GLY D C 1
ATOM 4030 O O . GLY D 1 168 ? 73.334 86.519 22.008 1.00 185.76 164 GLY D O 1
ATOM 4031 N N . ALA D 1 169 ? 74.687 87.960 20.898 1.00 187.54 165 ALA D N 1
ATOM 4032 C CA . ALA D 1 169 ? 73.632 88.715 20.225 1.00 191.33 165 ALA D CA 1
ATOM 4033 C C . ALA D 1 169 ? 72.906 87.886 19.164 1.00 194.95 165 ALA D C 1
ATOM 4034 O O . ALA D 1 169 ? 73.535 87.081 18.475 1.00 194.77 165 ALA D O 1
ATOM 4036 N N . GLN D 1 170 ? 71.578 88.098 19.038 1.00 193.84 166 GLN D N 1
ATOM 4037 C CA . GLN D 1 170 ? 70.720 87.433 18.053 1.00 194.59 166 GLN D CA 1
ATOM 4038 C C . GLN D 1 170 ? 71.159 87.797 16.645 1.00 200.45 166 GLN D C 1
ATOM 4039 O O . GLN D 1 170 ? 71.474 88.957 16.371 1.00 201.85 166 GLN D O 1
ATOM 4045 N N . VAL D 1 171 ? 71.201 86.794 15.768 1.00 198.93 167 VAL D N 1
ATOM 4046 C CA . VAL D 1 171 ? 71.630 86.921 14.380 1.00 201.35 167 VAL D CA 1
ATOM 4047 C C . VAL D 1 171 ? 70.546 86.323 13.470 1.00 205.77 167 VAL D C 1
ATOM 4048 O O . VAL D 1 171 ? 70.075 85.215 13.736 1.00 203.54 167 VAL D O 1
ATOM 4052 N N . HIS D 1 172 ? 70.147 87.062 12.415 1.00 207.03 168 HIS D N 1
ATOM 4053 C CA . HIS D 1 172 ? 69.171 86.618 11.416 1.00 208.53 168 HIS D CA 1
ATOM 4054 C C . HIS D 1 172 ? 69.933 85.969 10.265 1.00 212.07 168 HIS D C 1
ATOM 4055 O O . HIS D 1 172 ? 70.810 86.613 9.683 1.00 213.62 168 HIS D O 1
ATOM 4062 N N . LEU D 1 173 ? 69.554 84.711 9.921 1.00 208.52 169 LEU D N 1
ATOM 4063 C CA . LEU D 1 173 ? 70.106 83.850 8.856 1.00 208.66 169 LEU D CA 1
ATOM 4064 C C . LEU D 1 173 ? 70.164 84.543 7.489 1.00 215.33 169 LEU D C 1
ATOM 4065 O O . LEU D 1 173 ? 71.140 84.396 6.748 1.00 215.96 169 LEU D O 1
ATOM 4070 N N . LYS D 1 174 ? 69.092 85.271 7.165 1.00 214.63 170 LYS D N 1
ATOM 4071 C CA . LYS D 1 174 ? 68.880 86.039 5.942 1.00 217.79 170 LYS D CA 1
ATOM 4072 C C . LYS D 1 174 ? 69.920 87.155 5.787 1.00 222.03 170 LYS D C 1
ATOM 4073 O O . LYS D 1 174 ? 70.334 87.458 4.666 1.00 225.58 170 LYS D O 1
ATOM 4079 N N . GLU D 1 175 ? 70.350 87.739 6.926 1.00 219.40 171 GLU D N 1
ATOM 4080 C CA . GLU D 1 175 ? 71.290 88.856 7.034 1.00 220.53 171 GLU D CA 1
ATOM 4081 C C . GLU D 1 175 ? 72.765 88.477 6.925 1.00 223.35 171 GLU D C 1
ATOM 4082 O O . GLU D 1 175 ? 73.560 89.337 6.541 1.00 223.84 171 GLU D O 1
ATOM 4088 N N . VAL D 1 176 ? 73.138 87.218 7.258 1.00 218.76 172 VAL D N 1
ATOM 4089 C CA . VAL D 1 176 ? 74.525 86.734 7.166 1.00 218.43 172 VAL D CA 1
ATOM 4090 C C . VAL D 1 176 ? 74.829 86.488 5.676 1.00 222.50 172 VAL D C 1
ATOM 4091 O O . VAL D 1 176 ? 74.305 85.532 5.097 1.00 222.20 172 VAL D O 1
ATOM 4095 N N . THR D 1 177 ? 75.587 87.416 5.040 1.00 221.10 173 THR D N 1
ATOM 4096 C CA . THR D 1 177 ? 75.914 87.392 3.603 1.00 221.15 173 THR D CA 1
ATOM 4097 C C . THR D 1 177 ? 77.390 87.706 3.341 1.00 225.95 173 THR D C 1
ATOM 4098 O O . THR D 1 177 ? 78.065 88.257 4.209 1.00 223.04 173 THR D O 1
ATOM 4102 N N . ALA D 1 178 ? 77.861 87.412 2.116 1.00 229.01 174 ALA D N 1
ATOM 4103 C CA . ALA D 1 178 ? 79.230 87.658 1.652 1.00 230.90 174 ALA D CA 1
ATOM 4104 C C . ALA D 1 178 ? 79.742 89.067 1.964 1.00 235.37 174 ALA D C 1
ATOM 4105 O O . ALA D 1 178 ? 80.846 89.212 2.489 1.00 233.29 174 ALA D O 1
ATOM 4107 N N . ALA D 1 179 ? 78.918 90.091 1.681 1.00 236.60 175 ALA D N 1
ATOM 4108 C CA . ALA D 1 179 ? 79.230 91.504 1.901 1.00 238.25 175 ALA D CA 1
ATOM 4109 C C . ALA D 1 179 ? 79.270 91.893 3.388 1.00 237.54 175 ALA D C 1
ATOM 4110 O O . ALA D 1 179 ? 79.857 92.921 3.731 1.00 237.96 175 ALA D O 1
ATOM 4112 N N . ASN D 1 180 ? 78.645 91.064 4.259 1.00 229.66 176 ASN D N 1
ATOM 4113 C CA . ASN D 1 180 ? 78.542 91.282 5.704 1.00 226.06 176 ASN D CA 1
ATOM 4114 C C . ASN D 1 180 ? 79.492 90.424 6.572 1.00 228.41 176 ASN D C 1
ATOM 4115 O O . ASN D 1 180 ? 79.484 90.595 7.794 1.00 227.09 176 ASN D O 1
ATOM 4120 N N . GLU D 1 181 ? 80.309 89.525 5.956 1.00 225.83 177 GLU D N 1
ATOM 4121 C CA . GLU D 1 181 ? 81.263 88.649 6.659 1.00 224.13 177 GLU D CA 1
ATOM 4122 C C . GLU D 1 181 ? 82.274 89.380 7.575 1.00 225.85 177 GLU D C 1
ATOM 4123 O O . GLU D 1 181 ? 82.492 88.931 8.704 1.00 224.41 177 GLU D O 1
ATOM 4129 N N . LEU D 1 182 ? 82.850 90.511 7.110 1.00 224.50 178 LEU D N 1
ATOM 4130 C CA . LEU D 1 182 ? 83.813 91.333 7.867 1.00 224.70 178 LEU D CA 1
ATOM 4131 C C . LEU D 1 182 ? 83.184 91.899 9.143 1.00 226.66 178 LEU D C 1
ATOM 4132 O O . LEU D 1 182 ? 83.878 92.048 10.150 1.00 226.54 178 LEU D O 1
ATOM 4137 N N . ASN D 1 183 ? 81.880 92.237 9.077 1.00 223.92 179 ASN D N 1
ATOM 4138 C CA . ASN D 1 183 ? 81.089 92.889 10.127 1.00 222.91 179 ASN D CA 1
ATOM 4139 C C . ASN D 1 183 ? 80.492 91.982 11.200 1.00 223.86 179 ASN D C 1
ATOM 4140 O O . ASN D 1 183 ? 79.999 92.479 12.214 1.00 222.27 179 ASN D O 1
ATOM 4145 N N . ILE D 1 184 ? 80.525 90.668 10.980 1.00 220.00 180 ILE D N 1
ATOM 4146 C CA . ILE D 1 184 ? 79.987 89.699 11.924 1.00 217.35 180 ILE D CA 1
ATOM 4147 C C . ILE D 1 184 ? 81.107 89.195 12.820 1.00 215.66 180 ILE D C 1
ATOM 4148 O O . ILE D 1 184 ? 82.191 88.879 12.328 1.00 214.86 180 ILE D O 1
ATOM 4153 N N . THR D 1 185 ? 80.848 89.131 14.132 1.00 207.98 181 THR D N 1
ATOM 4154 C CA . THR D 1 185 ? 81.818 88.580 15.068 1.00 202.84 181 THR D CA 1
ATOM 4155 C C . THR D 1 185 ? 81.623 87.082 15.162 1.00 198.76 181 THR D C 1
ATOM 4156 O O . THR D 1 185 ? 80.629 86.597 15.711 1.00 196.28 181 THR D O 1
ATOM 4160 N N . TRP D 1 186 ? 82.543 86.372 14.505 1.00 191.41 182 TRP D N 1
ATOM 4161 C CA . TRP D 1 186 ? 82.611 84.925 14.385 1.00 185.18 182 TRP D CA 1
ATOM 4162 C C . TRP D 1 186 ? 83.227 84.300 15.641 1.00 181.06 182 TRP D C 1
ATOM 4163 O O . TRP D 1 186 ? 83.983 84.974 16.345 1.00 181.85 182 TRP D O 1
ATOM 4174 N N . PRO D 1 187 ? 82.929 83.017 15.947 1.00 169.96 183 PRO D N 1
ATOM 4175 C CA . PRO D 1 187 ? 82.048 82.097 15.211 1.00 166.66 183 PRO D CA 1
ATOM 4176 C C . PRO D 1 187 ? 80.576 82.276 15.560 1.00 166.60 183 PRO D C 1
ATOM 4177 O O . PRO D 1 187 ? 80.236 82.889 16.573 1.00 166.93 183 PRO D O 1
ATOM 4181 N N . LEU D 1 188 ? 79.709 81.745 14.708 1.00 159.71 184 LEU D N 1
ATOM 4182 C CA . LEU D 1 188 ? 78.269 81.767 14.925 1.00 159.03 184 LEU D CA 1
ATOM 4183 C C . LEU D 1 188 ? 77.872 80.504 15.682 1.00 154.14 184 LEU D C 1
ATOM 4184 O O . LEU D 1 188 ? 78.491 79.457 15.484 1.00 150.17 184 LEU D O 1
ATOM 4189 N N . SER D 1 189 ? 76.854 80.605 16.557 1.00 148.03 185 SER D N 1
ATOM 4190 C CA . SER D 1 189 ? 76.320 79.466 17.311 1.00 143.01 185 SER D CA 1
ATOM 4191 C C . SER D 1 189 ? 74.913 79.184 16.807 1.00 145.28 185 SER D C 1
ATOM 4192 O O . SER D 1 189 ? 74.030 80.041 16.921 1.00 148.70 185 SER D O 1
ATOM 4195 N N . ILE D 1 190 ? 74.718 78.009 16.199 1.00 136.76 186 ILE D N 1
ATOM 4196 C CA . ILE D 1 190 ? 73.412 77.630 15.684 1.00 137.53 186 ILE D CA 1
ATOM 4197 C C . ILE D 1 190 ? 72.729 76.651 16.627 1.00 137.25 186 ILE D C 1
ATOM 4198 O O . ILE D 1 190 ? 73.142 75.495 16.720 1.00 132.39 186 ILE D O 1
ATOM 4203 N N . THR D 1 191 ? 71.678 77.117 17.319 1.00 135.89 187 THR D N 1
ATOM 4204 C CA . THR D 1 191 ? 70.860 76.292 18.204 1.00 134.81 187 THR D CA 1
ATOM 4205 C C . THR D 1 191 ? 69.827 75.620 17.293 1.00 141.29 187 THR D C 1
ATOM 4206 O O . THR D 1 191 ? 69.079 76.312 16.594 1.00 145.26 187 THR D O 1
ATOM 4210 N N . CYS D 1 192 ? 69.835 74.280 17.246 1.00 135.09 188 CYS D N 1
ATOM 4211 C CA . CYS D 1 192 ? 68.930 73.510 16.391 1.00 136.94 188 CYS D CA 1
ATOM 4212 C C . CYS D 1 192 ? 68.430 72.235 17.065 1.00 139.44 188 CYS D C 1
ATOM 4213 O O . CYS D 1 192 ? 69.132 71.670 17.900 1.00 135.04 188 CYS D O 1
ATOM 4216 N N . GLU D 1 193 ? 67.200 71.807 16.730 1.00 140.35 189 GLU D N 1
ATOM 4217 C CA . GLU D 1 193 ? 66.572 70.626 17.319 1.00 140.46 189 GLU D CA 1
ATOM 4218 C C . GLU D 1 193 ? 66.372 69.532 16.300 1.00 144.19 189 GLU D C 1
ATOM 4219 O O . GLU D 1 193 ? 65.962 69.801 15.171 1.00 146.82 189 GLU D O 1
ATOM 4225 N N . ARG D 1 194 ? 66.669 68.296 16.713 1.00 137.68 190 ARG D N 1
ATOM 4226 C CA . ARG D 1 194 ? 66.576 67.081 15.917 1.00 136.83 190 ARG D CA 1
ATOM 4227 C C . ARG D 1 194 ? 65.160 66.879 15.432 1.00 147.06 190 ARG D C 1
ATOM 4228 O O . ARG D 1 194 ? 64.236 66.768 16.246 1.00 150.16 190 ARG D O 1
ATOM 4236 N N . THR D 1 195 ? 64.995 66.868 14.096 1.00 145.32 191 THR D N 1
ATOM 4237 C CA . THR D 1 195 ? 63.712 66.700 13.406 1.00 179.42 191 THR D CA 1
ATOM 4238 C C . THR D 1 195 ? 63.135 65.295 13.651 1.00 203.69 191 THR D C 1
ATOM 4239 O O . THR D 1 195 ? 63.250 64.395 12.814 1.00 177.60 191 THR D O 1
ATOM 4243 N N . LYS E 2 6 ? 81.672 23.672 40.842 1.00 112.47 2 LYS E N 1
ATOM 4244 C CA . LYS E 2 6 ? 81.402 23.572 39.410 1.00 113.19 2 LYS E CA 1
ATOM 4245 C C . LYS E 2 6 ? 81.703 24.898 38.694 1.00 112.59 2 LYS E C 1
ATOM 4246 O O . LYS E 2 6 ? 81.888 24.909 37.479 1.00 114.83 2 LYS E O 1
ATOM 4252 N N . LEU E 2 7 ? 81.758 26.006 39.440 1.00 102.98 3 LEU E N 1
ATOM 4253 C CA . LEU E 2 7 ? 82.030 27.331 38.873 1.00 98.74 3 LEU E CA 1
ATOM 4254 C C . LEU E 2 7 ? 83.538 27.525 38.725 1.00 104.74 3 LEU E C 1
ATOM 4255 O O . LEU E 2 7 ? 84.258 27.421 39.723 1.00 104.56 3 LEU E O 1
ATOM 4260 N N . THR E 2 8 ? 84.021 27.778 37.487 1.00 103.20 4 THR E N 1
ATOM 4261 C CA . THR E 2 8 ? 85.456 27.978 37.241 1.00 105.39 4 THR E CA 1
ATOM 4262 C C . THR E 2 8 ? 85.945 29.336 37.762 1.00 106.97 4 THR E C 1
ATOM 4263 O O . THR E 2 8 ? 85.210 30.333 37.702 1.00 102.37 4 THR E O 1
ATOM 4267 N N . GLU E 2 9 ? 87.158 29.355 38.340 1.00 105.53 5 GLU E N 1
ATOM 4268 C CA . GLU E 2 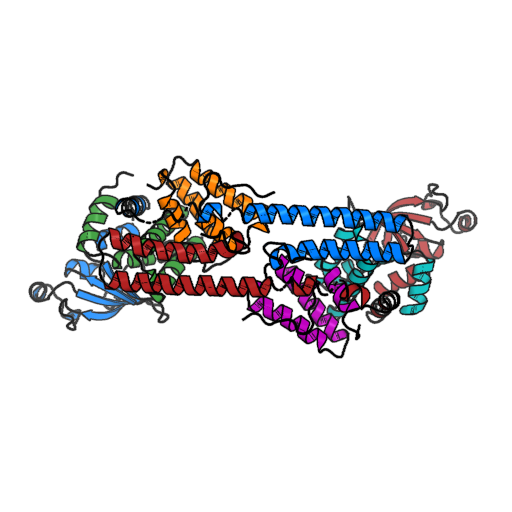9 ? 87.710 30.569 38.931 1.00 102.25 5 GLU E CA 1
ATOM 4269 C C . GLU E 2 9 ? 88.528 31.382 37.939 1.00 105.28 5 GLU E C 1
ATOM 4270 O O . GLU E 2 9 ? 89.142 30.820 37.030 1.00 108.42 5 GLU E O 1
ATOM 4276 N N . MET E 2 10 ? 88.510 32.714 38.107 1.00 97.42 6 MET E N 1
ATOM 4277 C CA . MET E 2 10 ? 89.258 33.663 37.286 1.00 96.37 6 MET E CA 1
ATOM 4278 C C . MET E 2 10 ? 90.734 33.549 37.632 1.00 102.56 6 MET E C 1
ATOM 4279 O O . MET E 2 10 ? 91.091 33.717 38.806 1.00 101.24 6 MET E O 1
ATOM 4284 N N . LYS E 2 11 ? 91.591 33.255 36.622 1.00 102.86 7 LYS E N 1
ATOM 4285 C CA . LYS E 2 11 ? 93.042 33.139 36.821 1.00 106.15 7 LYS E CA 1
ATOM 4286 C C . LYS E 2 11 ? 93.576 34.480 37.323 1.00 107.27 7 LYS E C 1
ATOM 4287 O O . LYS E 2 11 ? 94.123 34.541 38.427 1.00 107.39 7 LYS E O 1
ATOM 4293 N N . CYS E 2 12 ? 93.317 35.563 36.578 1.00 100.82 8 CYS E N 1
ATOM 4294 C CA . CYS E 2 12 ? 93.703 36.876 37.060 1.00 98.43 8 CYS E CA 1
ATOM 4295 C C . CYS E 2 12 ? 92.493 37.742 37.280 1.00 95.06 8 CYS E C 1
ATOM 4296 O O . CYS E 2 12 ? 91.993 38.406 36.372 1.00 93.14 8 CYS E O 1
ATOM 4299 N N . THR E 2 13 ? 91.990 37.641 38.516 1.00 87.66 9 THR E N 1
ATOM 4300 C CA . THR E 2 13 ? 90.813 38.269 39.101 1.00 82.20 9 THR E CA 1
ATOM 4301 C C . THR E 2 13 ? 90.509 39.708 38.670 1.00 79.39 9 THR E C 1
ATOM 4302 O O . THR E 2 13 ? 91.319 40.624 38.882 1.00 79.53 9 THR E O 1
ATOM 4306 N N . ASN E 2 14 ? 89.329 39.887 38.055 1.00 69.42 10 ASN E N 1
ATOM 4307 C CA . ASN E 2 14 ? 88.816 41.195 37.664 1.00 64.43 10 ASN E CA 1
ATOM 4308 C C . ASN E 2 14 ? 87.625 41.503 38.591 1.00 64.03 10 ASN E C 1
ATOM 4309 O O . ASN E 2 14 ? 86.504 41.065 38.343 1.00 62.91 10 ASN E O 1
ATOM 4314 N N . VAL E 2 15 ? 87.904 42.232 39.675 1.00 60.53 11 VAL E N 1
ATOM 4315 C CA . VAL E 2 15 ? 86.981 42.666 40.732 1.00 59.13 11 VAL E CA 1
ATOM 4316 C C . VAL E 2 15 ? 85.640 43.245 40.196 1.00 62.06 11 VAL E C 1
ATOM 4317 O O . VAL E 2 15 ? 84.590 42.901 40.728 1.00 62.29 11 VAL E O 1
ATOM 4321 N N . VAL E 2 16 ? 85.688 44.080 39.134 1.00 57.26 12 VAL E N 1
ATOM 4322 C CA . VAL E 2 16 ? 84.537 44.705 38.479 1.00 54.64 12 VAL E CA 1
ATOM 4323 C C . VAL E 2 16 ? 83.682 43.621 37.833 1.00 59.24 12 VAL E C 1
ATOM 4324 O O . VAL E 2 16 ? 82.449 43.656 37.972 1.00 57.47 12 VAL E O 1
ATOM 4328 N N . LEU E 2 17 ? 84.322 42.645 37.147 1.00 57.33 13 LEU E N 1
ATOM 4329 C CA . LEU E 2 17 ? 83.587 41.526 36.546 1.00 57.42 13 LEU E CA 1
ATOM 4330 C C . LEU E 2 17 ? 82.987 40.676 37.649 1.00 62.43 13 LEU E C 1
ATOM 4331 O O . LEU E 2 17 ? 81.826 40.290 37.540 1.00 63.22 13 LEU E O 1
ATOM 4336 N N . LEU E 2 18 ? 83.761 40.399 38.723 1.00 59.52 14 LEU E N 1
ATOM 4337 C CA . LEU E 2 18 ? 83.246 39.631 39.850 1.00 59.61 14 LEU E CA 1
ATOM 4338 C C . LEU E 2 18 ? 82.024 40.352 40.426 1.00 64.42 14 LEU E C 1
ATOM 4339 O O . LEU E 2 18 ? 81.020 39.706 40.732 1.00 65.82 14 LEU E O 1
ATOM 4344 N N . GLY E 2 19 ? 82.098 41.686 40.487 1.00 59.77 15 GLY E N 1
ATOM 4345 C CA . GLY E 2 19 ? 81.002 42.540 40.938 1.00 57.37 15 GLY E CA 1
ATOM 4346 C C . GLY E 2 19 ? 79.746 42.377 40.100 1.00 59.24 15 GLY E C 1
ATOM 4347 O O . GLY E 2 19 ? 78.654 42.318 40.653 1.00 60.12 15 GLY E O 1
ATOM 4348 N N . LEU E 2 20 ? 79.899 42.265 38.762 1.00 54.73 16 LEU E N 1
ATOM 4349 C CA . LEU E 2 20 ? 78.818 42.115 37.783 1.00 54.79 16 LEU E CA 1
ATOM 4350 C C . LEU E 2 20 ? 78.168 40.773 37.902 1.00 60.88 16 LEU E C 1
ATOM 4351 O O . LEU E 2 20 ? 76.937 40.695 37.914 1.00 60.35 16 LEU E O 1
ATOM 4356 N N . LEU E 2 21 ? 78.991 39.719 38.078 1.00 59.57 17 LEU E N 1
ATOM 4357 C CA . LEU E 2 21 ? 78.526 38.352 38.318 1.00 60.83 17 LEU E CA 1
ATOM 4358 C C . LEU E 2 21 ? 77.642 38.318 39.567 1.00 60.36 17 LEU E C 1
ATOM 4359 O O . LEU E 2 21 ? 76.579 37.718 39.534 1.00 61.70 17 LEU E O 1
ATOM 4364 N N . SER E 2 22 ? 78.037 39.039 40.621 1.00 54.19 18 SER E N 1
ATOM 4365 C CA . SER E 2 22 ? 77.268 39.174 41.864 1.00 53.07 18 SER E CA 1
ATOM 4366 C C . SER E 2 22 ? 75.936 39.924 41.654 1.00 54.58 18 SER E C 1
ATOM 4367 O O . SER E 2 22 ? 74.888 39.393 42.019 1.00 54.02 18 SER E O 1
ATOM 4370 N N . LYS E 2 23 ? 75.984 41.120 41.022 1.00 50.94 19 LYS E N 1
ATOM 4371 C CA . LYS E 2 23 ? 74.834 41.999 40.728 1.00 51.78 19 LYS E CA 1
ATOM 4372 C C . LYS E 2 23 ? 73.704 41.294 39.935 1.00 60.90 19 LYS E C 1
ATOM 4373 O O . LYS E 2 23 ? 72.522 41.506 40.236 1.00 60.72 19 LYS E O 1
ATOM 4379 N N . MET E 2 24 ? 74.087 40.464 38.929 1.00 60.98 20 MET E N 1
ATOM 4380 C CA . MET E 2 24 ? 73.170 39.741 38.056 1.00 64.17 20 MET E CA 1
ATOM 4381 C C . MET E 2 24 ? 72.873 38.340 38.555 1.00 66.50 20 MET E C 1
ATOM 4382 O O . MET E 2 24 ? 72.041 37.658 37.940 1.00 67.77 20 MET E O 1
ATOM 4387 N N . HIS E 2 25 ? 73.509 37.911 39.681 1.00 60.81 21 HIS E N 1
ATOM 4388 C CA . HIS E 2 25 ? 73.314 36.582 40.302 1.00 61.94 21 HIS E CA 1
ATOM 4389 C C . HIS E 2 25 ? 73.666 35.491 39.304 1.00 68.05 21 HIS E C 1
ATOM 4390 O O . HIS E 2 25 ? 72.930 34.500 39.140 1.00 71.22 21 HIS E O 1
ATOM 4397 N N . VAL E 2 26 ? 74.795 35.681 38.623 1.00 62.63 22 VAL E N 1
ATOM 4398 C CA . VAL E 2 26 ? 75.258 34.762 37.594 1.00 64.45 22 VAL E CA 1
ATOM 4399 C C . VAL E 2 26 ? 75.661 33.415 38.200 1.00 72.14 22 VAL E C 1
ATOM 4400 O O . VAL E 2 26 ? 75.483 32.384 37.539 1.00 76.24 22 VAL E O 1
ATOM 4404 N N . GLU E 2 27 ? 76.064 33.418 39.505 1.00 67.39 23 GLU E N 1
ATOM 4405 C CA . GLU E 2 27 ? 76.455 32.229 40.283 1.00 69.31 23 GLU E CA 1
ATOM 4406 C C . GLU E 2 27 ? 75.392 31.135 40.330 1.00 79.15 23 GLU E C 1
ATOM 4407 O O . GLU E 2 27 ? 75.739 29.985 40.595 1.00 82.95 23 GLU E O 1
ATOM 4413 N N . SER E 2 28 ? 74.111 31.490 40.077 1.00 75.64 24 SER E N 1
ATOM 4414 C CA . SER E 2 28 ? 72.978 30.562 40.055 1.00 78.20 24 SER E CA 1
ATOM 4415 C C . SER E 2 28 ? 73.004 29.658 38.824 1.00 87.83 24 SER E C 1
ATOM 4416 O O . SER E 2 28 ? 72.525 28.522 38.895 1.00 91.44 24 SER E O 1
ATOM 4419 N N . ASN E 2 29 ? 73.538 30.158 37.691 1.00 84.83 25 ASN E N 1
ATOM 4420 C CA . ASN E 2 29 ? 73.621 29.328 36.494 1.00 88.84 25 ASN E CA 1
ATOM 4421 C C . ASN E 2 29 ? 75.061 29.121 36.080 1.00 92.89 25 ASN E C 1
ATOM 4422 O O . ASN E 2 29 ? 75.695 30.029 35.526 1.00 91.85 25 ASN E O 1
ATOM 4427 N N . SER E 2 30 ? 75.581 27.925 36.412 1.00 90.06 26 SER E N 1
ATOM 4428 C CA . SER E 2 30 ? 76.951 27.467 36.159 1.00 91.00 26 SER E CA 1
ATOM 4429 C C . SER E 2 30 ? 77.418 27.648 34.720 1.00 96.81 26 SER E C 1
ATOM 4430 O O . SER E 2 30 ? 78.566 28.033 34.495 1.00 95.94 26 SER E O 1
ATOM 4433 N N . LYS E 2 31 ? 76.526 27.378 33.753 1.00 96.45 27 LYS E N 1
ATOM 4434 C CA . LYS E 2 31 ? 76.793 27.485 32.312 1.00 98.74 27 LYS E CA 1
ATOM 4435 C C . LYS E 2 31 ? 77.119 28.933 31.936 1.00 100.51 27 LYS E C 1
ATOM 4436 O O . LYS E 2 31 ? 78.082 29.172 31.210 1.00 101.55 27 LYS E O 1
ATOM 4442 N N . GLU E 2 32 ? 76.339 29.889 32.472 1.00 93.01 28 GLU E N 1
ATOM 4443 C CA . GLU E 2 32 ? 76.494 31.326 32.260 1.00 88.81 28 GLU E CA 1
ATOM 4444 C C . GLU E 2 32 ? 77.756 31.876 32.940 1.00 89.45 28 GLU E C 1
ATOM 4445 O O . GLU E 2 32 ? 78.481 32.681 32.327 1.00 88.42 28 GLU E O 1
ATOM 4451 N N . TRP E 2 33 ? 78.015 31.448 34.217 1.00 82.54 29 TRP E N 1
ATOM 4452 C CA . TRP E 2 33 ? 79.204 31.839 34.990 1.00 78.78 29 TRP E CA 1
ATOM 4453 C C . TRP E 2 33 ? 80.467 31.420 34.230 1.00 86.36 29 TRP E C 1
ATOM 4454 O O . TRP E 2 33 ? 81.353 32.247 34.021 1.00 84.88 29 TRP E O 1
ATOM 4465 N N . ASN E 2 34 ? 80.529 30.145 33.790 1.00 88.30 30 ASN E N 1
ATOM 4466 C CA . ASN E 2 34 ? 81.675 29.579 33.072 1.00 91.84 30 ASN E CA 1
ATOM 4467 C C . ASN E 2 34 ? 81.900 30.203 31.698 1.00 96.84 30 ASN E C 1
ATOM 4468 O O . ASN E 2 34 ? 83.037 30.248 31.239 1.00 98.66 30 ASN E O 1
ATOM 4473 N N . TYR E 2 35 ? 80.835 30.716 31.062 1.00 92.18 31 TYR E N 1
ATOM 4474 C CA . TYR E 2 35 ? 80.921 31.422 29.785 1.00 92.99 31 TYR E CA 1
ATOM 4475 C C . TYR E 2 35 ? 81.625 32.762 30.011 1.00 94.00 31 TYR E C 1
ATOM 4476 O O . TYR E 2 35 ? 82.540 33.096 29.252 1.00 94.31 31 TYR E O 1
ATOM 4485 N N . CYS E 2 36 ? 81.239 33.492 31.093 1.00 87.16 32 CYS E N 1
ATOM 4486 C CA . CYS E 2 36 ? 81.820 34.776 31.489 1.00 82.99 32 CYS E CA 1
ATOM 4487 C C . CYS E 2 36 ? 83.278 34.648 31.889 1.00 86.90 32 CYS E C 1
ATOM 4488 O O . CYS E 2 36 ? 84.124 35.385 31.373 1.00 86.18 32 CYS E O 1
ATOM 4491 N N . VAL E 2 37 ? 83.567 33.718 32.818 1.00 84.38 33 VAL E N 1
ATOM 4492 C CA . VAL E 2 37 ? 84.922 33.417 33.297 1.00 85.63 33 VAL E CA 1
ATOM 4493 C C . VAL E 2 37 ? 85.787 32.910 32.112 1.00 92.72 33 VAL E C 1
ATOM 4494 O O . VAL E 2 37 ? 86.949 33.303 31.997 1.00 92.82 33 VAL E O 1
ATOM 4498 N N . GLY E 2 38 ? 85.179 32.129 31.210 1.00 91.35 34 GLY E N 1
ATOM 4499 C CA . GLY E 2 38 ? 85.809 31.635 29.982 1.00 95.14 34 GLY E CA 1
ATOM 4500 C C . GLY E 2 38 ? 86.301 32.761 29.094 1.00 96.73 34 GLY E C 1
ATOM 4501 O O . GLY E 2 38 ? 87.471 32.774 28.710 1.00 98.58 34 GLY E O 1
ATOM 4502 N N . LEU E 2 39 ? 85.425 33.747 28.821 1.00 90.08 35 LEU E N 1
ATOM 4503 C CA . LEU E 2 39 ? 85.745 34.952 28.042 1.00 88.76 35 LEU E CA 1
ATOM 4504 C C . LEU E 2 39 ? 86.873 35.764 28.701 1.00 91.70 35 LEU E C 1
ATOM 4505 O O . LEU E 2 39 ? 87.808 36.175 28.014 1.00 93.57 35 LEU E O 1
ATOM 4510 N N . HIS E 2 40 ? 86.801 35.951 30.030 1.00 84.90 36 HIS E N 1
ATOM 4511 C CA . HIS E 2 40 ? 87.801 36.689 30.807 1.00 82.53 36 HIS E CA 1
ATOM 4512 C C . HIS E 2 40 ? 89.178 36.048 30.713 1.00 90.31 36 HIS E C 1
ATOM 4513 O O . HIS E 2 40 ? 90.157 36.742 30.431 1.00 90.68 36 HIS E O 1
ATOM 4520 N N . ASN E 2 41 ? 89.252 34.721 30.944 1.00 90.08 37 ASN E N 1
ATOM 4521 C CA . ASN E 2 41 ? 90.494 33.934 30.892 1.00 93.99 37 ASN E CA 1
ATOM 4522 C C . ASN E 2 41 ? 91.112 33.915 29.504 1.00 101.25 37 ASN E C 1
ATOM 4523 O O . ASN E 2 41 ? 92.334 34.000 29.384 1.00 103.73 37 ASN E O 1
ATOM 4528 N N . GLU E 2 42 ? 90.266 33.861 28.460 1.00 98.70 38 GLU E N 1
ATOM 4529 C CA . GLU E 2 42 ? 90.689 33.911 27.061 1.00 102.73 38 GLU E CA 1
ATOM 4530 C C . GLU E 2 42 ? 91.278 35.296 26.744 1.00 105.41 38 GLU E C 1
ATOM 4531 O O . GLU E 2 42 ? 92.298 35.360 26.069 1.00 108.11 38 GLU E O 1
ATOM 4537 N N . ILE E 2 43 ? 90.669 36.393 27.264 1.00 98.75 39 ILE E N 1
ATOM 4538 C CA . ILE E 2 43 ? 91.161 37.770 27.083 1.00 97.23 39 ILE E CA 1
ATOM 4539 C C . ILE E 2 43 ? 92.595 37.889 27.623 1.00 106.78 39 ILE E C 1
ATOM 4540 O O . ILE E 2 43 ? 93.470 38.406 26.927 1.00 109.20 39 ILE E O 1
ATOM 4545 N N . ASN E 2 44 ? 92.836 37.379 28.842 1.00 105.15 40 ASN E N 1
ATOM 4546 C CA . ASN E 2 44 ? 94.139 37.433 29.508 1.00 107.58 40 ASN E CA 1
ATOM 4547 C C . ASN E 2 44 ? 95.251 36.615 28.850 1.00 119.47 40 ASN E C 1
ATOM 4548 O O . ASN E 2 44 ? 96.431 36.930 29.044 1.00 121.40 40 ASN E O 1
ATOM 4553 N N . LEU E 2 45 ? 94.890 35.594 28.056 1.00 119.77 41 LEU E N 1
ATOM 4554 C CA . LEU E 2 45 ? 95.870 34.754 27.354 1.00 125.88 41 LEU E CA 1
ATOM 4555 C C . LEU E 2 45 ? 96.063 35.212 25.906 1.00 133.86 41 LEU E C 1
ATOM 4556 O O . LEU E 2 45 ? 96.955 34.724 25.197 1.00 140.04 41 LEU E O 1
ATOM 4561 N N . CYS E 2 46 ? 95.234 36.188 25.504 1.00 127.28 42 CYS E N 1
ATOM 4562 C CA . CYS E 2 46 ? 95.163 36.773 24.176 1.00 129.41 42 CYS E CA 1
ATOM 4563 C C . CYS E 2 46 ? 96.348 37.664 23.812 1.00 134.85 42 CYS E C 1
ATOM 4564 O O . CYS E 2 46 ? 96.794 38.477 24.624 1.00 131.21 42 CYS E O 1
ATOM 4567 N N . ASP E 2 47 ? 96.833 37.506 22.564 1.00 136.62 43 ASP E N 1
ATOM 4568 C CA . ASP E 2 47 ? 97.990 38.195 21.988 1.00 138.81 43 ASP E CA 1
ATOM 4569 C C . ASP E 2 47 ? 97.684 39.406 21.090 1.00 140.50 43 ASP E C 1
ATOM 4570 O O . ASP E 2 47 ? 98.594 40.203 20.844 1.00 140.47 43 ASP E O 1
ATOM 4575 N N . ASP E 2 48 ? 96.431 39.552 20.599 1.00 135.23 44 ASP E N 1
ATOM 4576 C CA . ASP E 2 48 ? 96.044 40.697 19.761 1.00 133.37 44 ASP E CA 1
ATOM 4577 C C . ASP E 2 48 ? 94.852 41.512 20.322 1.00 129.90 44 ASP E C 1
ATOM 4578 O O . ASP E 2 48 ? 93.883 40.910 20.787 1.00 127.95 44 ASP E O 1
ATOM 4583 N N . PRO E 2 49 ? 94.933 42.874 20.311 1.00 122.34 45 PRO E N 1
ATOM 4584 C CA . PRO E 2 49 ? 93.840 43.713 20.857 1.00 116.65 45 PRO E CA 1
ATOM 4585 C C . PRO E 2 49 ? 92.485 43.569 20.163 1.00 119.91 45 PRO E C 1
ATOM 4586 O O . PRO E 2 49 ? 91.440 43.793 20.788 1.00 115.86 45 PRO E O 1
ATOM 4590 N N . ASP E 2 50 ? 92.508 43.216 18.862 1.00 120.05 46 ASP E N 1
ATOM 4591 C CA . ASP E 2 50 ? 91.311 43.011 18.043 1.00 120.47 46 ASP E CA 1
ATOM 4592 C C . ASP E 2 50 ? 90.482 41.857 18.606 1.00 122.56 46 ASP E C 1
ATOM 4593 O O . ASP E 2 50 ? 89.262 41.978 18.733 1.00 118.61 46 ASP E O 1
ATOM 4598 N N . ALA E 2 51 ? 91.170 40.759 18.978 1.00 121.99 47 ALA E N 1
ATOM 4599 C CA . ALA E 2 51 ? 90.575 39.565 19.566 1.00 122.25 47 ALA E CA 1
ATOM 4600 C C . ALA E 2 51 ? 90.051 39.836 20.980 1.00 119.36 47 ALA E C 1
ATOM 4601 O O . ALA E 2 51 ? 88.999 39.302 21.325 1.00 118.71 47 ALA E O 1
ATOM 4603 N N . VAL E 2 52 ? 90.744 40.707 21.776 1.00 110.75 48 VAL E N 1
ATOM 4604 C CA . VAL E 2 52 ? 90.311 41.081 23.137 1.00 104.28 48 VAL E CA 1
ATOM 4605 C C . VAL E 2 52 ? 89.055 41.954 23.101 1.00 102.03 48 VAL E C 1
ATOM 4606 O O . VAL E 2 52 ? 88.209 41.827 23.983 1.00 99.11 48 VAL E O 1
ATOM 4610 N N . LEU E 2 53 ? 88.940 42.836 22.082 1.00 97.01 49 LEU E N 1
ATOM 4611 C CA . LEU E 2 53 ? 87.773 43.697 21.897 1.00 93.55 49 LEU E CA 1
ATOM 4612 C C . LEU E 2 53 ? 86.556 42.854 21.512 1.00 100.30 49 LEU E C 1
ATOM 4613 O O . LEU E 2 53 ? 85.463 43.088 22.029 1.00 98.35 49 LEU E O 1
ATOM 4618 N N . GLU E 2 54 ? 86.748 41.854 20.632 1.00 101.62 50 GLU E N 1
ATOM 4619 C CA . GLU E 2 54 ? 85.702 40.932 20.189 1.00 104.03 50 GLU E CA 1
ATOM 4620 C C . GLU E 2 54 ? 85.109 40.201 21.401 1.00 107.17 50 GLU E C 1
ATOM 4621 O O . GLU E 2 54 ? 83.883 40.114 21.536 1.00 106.92 50 GLU E O 1
ATOM 4627 N N . LYS E 2 55 ? 85.991 39.709 22.292 1.00 101.93 51 LYS E N 1
ATOM 4628 C CA . LYS E 2 55 ? 85.622 38.989 23.508 1.00 99.20 51 LYS E CA 1
ATOM 4629 C C . LYS E 2 55 ? 84.992 39.907 24.560 1.00 97.29 51 LYS E C 1
ATOM 4630 O O . LYS E 2 55 ? 84.055 39.488 25.246 1.00 95.86 51 LYS E O 1
ATOM 4636 N N . LEU E 2 56 ? 85.455 41.171 24.643 1.00 90.86 52 LEU E N 1
ATOM 4637 C CA . LEU E 2 56 ? 84.891 42.190 25.543 1.00 85.71 52 LEU E CA 1
ATOM 4638 C C . LEU E 2 56 ? 83.449 42.537 25.083 1.00 90.13 52 LEU E C 1
ATOM 4639 O O . LEU E 2 56 ? 82.546 42.673 25.908 1.00 88.63 52 LEU E O 1
ATOM 4644 N N . LEU E 2 57 ? 83.242 42.629 23.762 1.00 89.41 53 LEU E N 1
ATOM 4645 C CA . LEU E 2 57 ? 81.950 42.883 23.124 1.00 89.90 53 LEU E CA 1
ATOM 4646 C C . LEU E 2 57 ? 80.968 41.746 23.440 1.00 94.54 53 LEU E C 1
ATOM 4647 O O . LEU E 2 57 ? 79.777 42.010 23.616 1.00 92.83 53 LEU E O 1
ATOM 4652 N N . ALA E 2 58 ? 81.477 40.493 23.559 1.00 93.88 54 ALA E N 1
ATOM 4653 C CA . ALA E 2 58 ? 80.681 39.316 23.918 1.00 95.38 54 ALA E CA 1
ATOM 4654 C C . ALA E 2 58 ? 80.270 39.384 25.389 1.00 97.21 54 ALA E C 1
ATOM 4655 O O . ALA E 2 58 ? 79.124 39.051 25.698 1.00 98.52 54 ALA E O 1
ATOM 4657 N N . LEU E 2 59 ? 81.184 39.836 26.293 1.00 90.27 55 LEU E N 1
ATOM 4658 C CA . LEU E 2 59 ? 80.879 39.990 27.724 1.00 86.04 55 LEU E CA 1
ATOM 4659 C C . LEU E 2 59 ? 79.810 41.084 27.902 1.00 87.27 55 LEU E C 1
ATOM 4660 O O . LEU E 2 59 ? 78.863 40.909 28.675 1.00 86.33 55 LEU E O 1
ATOM 4665 N N . ILE E 2 60 ? 79.956 42.201 27.164 1.00 82.62 56 ILE E N 1
ATOM 4666 C CA . ILE E 2 60 ? 78.998 43.309 27.177 1.00 80.22 56 ILE E CA 1
ATOM 4667 C C . ILE E 2 60 ? 77.617 42.785 26.742 1.00 87.25 56 ILE E C 1
ATOM 4668 O O . ILE E 2 60 ? 76.652 42.965 27.489 1.00 86.60 56 ILE E O 1
ATOM 4673 N N . ALA E 2 61 ? 77.549 42.065 25.592 1.00 86.78 57 ALA E N 1
ATOM 4674 C CA . ALA E 2 61 ? 76.323 41.458 25.042 1.00 89.45 57 ALA E CA 1
ATOM 4675 C C . ALA E 2 61 ? 75.623 40.554 26.062 1.00 91.81 57 ALA E C 1
ATOM 4676 O O . ALA E 2 61 ? 74.394 40.589 26.153 1.00 92.59 57 ALA E O 1
ATOM 4678 N N . PHE E 2 62 ? 76.400 39.784 26.856 1.00 85.89 58 PHE E N 1
ATOM 4679 C CA . PHE E 2 62 ? 75.850 38.937 27.911 1.00 84.43 58 PHE E CA 1
ATOM 4680 C C . PHE E 2 62 ? 75.178 39.782 29.008 1.00 83.47 58 PHE E C 1
ATOM 4681 O O . PHE E 2 62 ? 74.018 39.513 29.337 1.00 83.82 58 PHE E O 1
ATOM 4689 N N . PHE E 2 63 ? 75.915 40.731 29.635 1.00 74.29 59 PHE E N 1
ATOM 4690 C CA . PHE E 2 63 ? 75.320 41.551 30.699 1.00 70.63 59 PHE E CA 1
ATOM 4691 C C . PHE E 2 63 ? 74.130 42.379 30.199 1.00 77.37 59 PHE E C 1
ATOM 4692 O O . PHE E 2 63 ? 73.103 42.439 30.873 1.00 78.13 59 PHE E O 1
ATOM 4700 N N . LEU E 2 64 ? 74.207 42.861 28.951 1.00 76.18 60 LEU E N 1
ATOM 4701 C CA . LEU E 2 64 ? 73.117 43.586 28.299 1.00 77.66 60 LEU E CA 1
ATOM 4702 C C . LEU E 2 64 ? 71.868 42.719 28.003 1.00 86.08 60 LEU E C 1
ATOM 4703 O O . LEU E 2 64 ? 70.782 43.274 27.832 1.00 88.02 60 LEU E O 1
ATOM 4708 N N . SER E 2 65 ? 72.014 41.375 27.955 1.00 84.16 61 SER E N 1
ATOM 4709 C CA . SER E 2 65 ? 70.899 40.430 27.735 1.00 86.69 61 SER E CA 1
ATOM 4710 C C . SER E 2 65 ? 70.119 40.275 29.022 1.00 88.64 61 SER E C 1
ATOM 4711 O O . SER E 2 65 ? 68.910 40.141 28.968 1.00 90.33 61 SER E O 1
ATOM 4714 N N . LYS E 2 66 ? 70.803 40.344 30.181 1.00 82.79 62 LYS E N 1
ATOM 4715 C CA . LYS E 2 66 ? 70.178 40.273 31.508 1.00 80.81 62 LYS E CA 1
ATOM 4716 C C . LYS E 2 66 ? 69.558 41.642 31.823 1.00 84.78 62 LYS E C 1
ATOM 4717 O O . LYS E 2 66 ? 68.355 41.742 32.080 1.00 85.58 62 LYS E O 1
ATOM 4723 N N . HIS E 2 67 ? 70.374 42.699 31.715 1.00 80.59 63 HIS E N 1
ATOM 4724 C CA . HIS E 2 67 ? 69.992 44.067 32.011 1.00 80.49 63 HIS E CA 1
ATOM 4725 C C . HIS E 2 67 ? 70.409 44.979 30.836 1.00 83.76 63 HIS E C 1
ATOM 4726 O O . HIS E 2 67 ? 71.587 45.258 30.652 1.00 82.47 63 HIS E O 1
ATOM 4733 N N . ASN E 2 68 ? 69.439 45.404 30.024 1.00 82.68 64 ASN E N 1
ATOM 4734 C CA . ASN E 2 68 ? 69.616 46.240 28.822 1.00 84.08 64 ASN E CA 1
ATOM 4735 C C . ASN E 2 68 ? 70.096 47.687 29.095 1.00 85.59 64 ASN E C 1
ATOM 4736 O O . ASN E 2 68 ? 70.630 48.336 28.194 1.00 85.86 64 ASN E O 1
ATOM 4741 N N . THR E 2 69 ? 69.869 48.191 30.314 1.00 79.98 65 THR E N 1
ATOM 4742 C CA . THR E 2 69 ? 70.209 49.551 30.753 1.00 78.13 65 THR E CA 1
ATOM 4743 C C . THR E 2 69 ? 71.474 49.568 31.608 1.00 79.21 65 THR E C 1
ATOM 4744 O O . THR E 2 69 ? 71.865 50.631 32.114 1.00 76.75 65 THR E O 1
ATOM 4748 N N . CYS E 2 70 ? 72.096 48.384 31.775 1.00 76.01 66 CYS E N 1
ATOM 4749 C CA . CYS E 2 70 ? 73.315 48.163 32.543 1.00 74.29 66 CYS E CA 1
ATOM 4750 C C . CYS E 2 70 ? 74.474 49.030 32.024 1.00 75.95 66 CYS E C 1
ATOM 4751 O O . CYS E 2 70 ? 74.707 49.079 30.816 1.00 77.65 66 CYS E O 1
ATOM 4754 N N . ASP E 2 71 ? 75.141 49.758 32.951 1.00 67.63 67 ASP E N 1
ATOM 4755 C CA . ASP E 2 71 ? 76.284 50.635 32.717 1.00 64.37 67 ASP E CA 1
ATOM 4756 C C . ASP E 2 71 ? 77.520 49.738 32.868 1.00 64.46 67 ASP E C 1
ATOM 4757 O O . ASP E 2 71 ? 77.807 49.257 33.967 1.00 62.66 67 ASP E O 1
ATOM 4762 N N . LEU E 2 72 ? 78.229 49.501 31.768 1.00 59.08 68 LEU E N 1
ATOM 4763 C CA . LEU E 2 72 ? 79.383 48.621 31.781 1.00 57.52 68 LEU E CA 1
ATOM 4764 C C . LEU E 2 72 ? 80.700 49.362 31.535 1.00 59.92 68 LEU E C 1
ATOM 4765 O O . LEU E 2 72 ? 81.701 48.744 31.161 1.00 60.32 68 LEU E O 1
ATOM 4770 N N . SER E 2 73 ? 80.706 50.687 31.794 1.00 55.02 69 SER E N 1
ATOM 4771 C CA . SER E 2 73 ? 81.868 51.567 31.609 1.00 53.05 69 SER E CA 1
ATOM 4772 C C . SER E 2 73 ? 83.080 51.212 32.459 1.00 56.51 69 SER E C 1
ATOM 4773 O O . SER E 2 73 ? 84.205 51.368 31.983 1.00 59.79 69 SER E O 1
ATOM 4776 N N . ASP E 2 74 ? 82.872 50.738 33.694 1.00 49.79 70 ASP E N 1
ATOM 4777 C CA . ASP E 2 74 ? 83.949 50.305 34.591 1.00 49.01 70 ASP E CA 1
ATOM 4778 C C . ASP E 2 74 ? 84.535 48.998 34.105 1.00 57.72 70 ASP E C 1
ATOM 4779 O O . ASP E 2 74 ? 85.737 48.800 34.233 1.00 59.90 70 ASP E O 1
ATOM 4784 N N . LEU E 2 75 ? 83.702 48.114 33.514 1.00 57.91 71 LEU E N 1
ATOM 4785 C CA . LEU E 2 75 ? 84.143 46.838 32.935 1.00 59.82 71 LEU E CA 1
ATOM 4786 C C . LEU E 2 75 ? 85.080 47.122 31.755 1.00 65.20 71 LEU E C 1
ATOM 4787 O O . LEU E 2 75 ? 86.189 46.602 31.753 1.00 66.86 71 LEU E O 1
ATOM 4792 N N . ILE E 2 76 ? 84.684 48.031 30.827 1.00 61.94 72 ILE E N 1
ATOM 4793 C CA . ILE E 2 76 ? 85.475 48.476 29.662 1.00 63.18 72 ILE E CA 1
ATOM 4794 C C . ILE E 2 76 ? 86.787 49.078 30.146 1.00 66.61 72 ILE E C 1
ATOM 4795 O O . ILE E 2 76 ? 87.856 48.710 29.658 1.00 69.03 72 ILE E O 1
ATOM 4800 N N . GLU E 2 77 ? 86.704 49.972 31.147 1.00 60.56 73 GLU E N 1
ATOM 4801 C CA . GLU E 2 77 ? 87.878 50.618 31.746 1.00 58.58 73 GLU E CA 1
ATOM 4802 C C . GLU E 2 77 ? 88.873 49.641 32.368 1.00 62.61 73 GLU E C 1
ATOM 4803 O O . GLU E 2 77 ? 90.079 49.872 32.257 1.00 63.53 73 GLU E O 1
ATOM 4809 N N . SER E 2 78 ? 88.373 48.559 33.031 1.00 58.46 74 SER E N 1
ATOM 4810 C CA . SER E 2 78 ? 89.235 47.557 33.667 1.00 59.18 74 SER E CA 1
ATOM 4811 C C . SER E 2 78 ? 90.131 46.778 32.712 1.00 65.54 74 SER E C 1
ATOM 4812 O O . SER E 2 78 ? 91.270 46.529 33.076 1.00 67.96 74 SER E O 1
ATOM 4815 N N . TYR E 2 79 ? 89.670 46.449 31.490 1.00 62.50 75 TYR E N 1
ATOM 4816 C CA . TYR E 2 79 ? 90.510 45.736 30.526 1.00 66.16 75 TYR E CA 1
ATOM 4817 C C . TYR E 2 79 ? 91.516 46.656 29.851 1.00 72.15 75 TYR E C 1
ATOM 4818 O O . TYR E 2 79 ? 92.560 46.196 29.391 1.00 76.58 75 TYR E O 1
ATOM 4827 N N . PHE E 2 80 ? 91.251 47.958 29.851 1.00 64.46 76 PHE E N 1
ATOM 4828 C CA . PHE E 2 80 ? 92.206 48.906 29.312 1.00 63.79 76 PHE E CA 1
ATOM 4829 C C . PHE E 2 80 ? 93.312 49.190 30.326 1.00 70.13 76 PHE E C 1
ATOM 4830 O O . PHE E 2 80 ? 94.418 49.554 29.933 1.00 72.46 76 PHE E O 1
ATOM 4838 N N . GLU E 2 81 ? 93.021 49.032 31.623 1.00 66.79 77 GLU E N 1
ATOM 4839 C CA . GLU E 2 81 ? 93.995 49.260 32.700 1.00 68.21 77 GLU E CA 1
ATOM 4840 C C . GLU E 2 81 ? 94.806 48.014 33.008 1.00 79.04 77 GLU E C 1
ATOM 4841 O O . GLU E 2 81 ? 95.980 48.119 33.358 1.00 79.89 77 GLU E O 1
ATOM 4847 N N . ASN E 2 82 ? 94.155 46.842 32.966 1.00 79.86 78 ASN E N 1
ATOM 4848 C CA . ASN E 2 82 ? 94.784 45.582 33.338 1.00 84.10 78 ASN E CA 1
ATOM 4849 C C . ASN E 2 82 ? 95.518 44.919 32.194 1.00 95.37 78 ASN E C 1
ATOM 4850 O O . ASN E 2 82 ? 96.700 44.605 32.361 1.00 98.81 78 ASN E O 1
ATOM 4855 N N . THR E 2 83 ? 94.872 44.740 31.022 1.00 94.71 79 THR E N 1
ATOM 4856 C CA . THR E 2 83 ? 95.612 44.125 29.916 1.00 99.95 79 THR E CA 1
ATOM 4857 C C . THR E 2 83 ? 96.573 45.083 29.209 1.00 106.35 79 THR E C 1
ATOM 4858 O O . THR E 2 83 ? 96.159 46.121 28.680 1.00 103.41 79 THR E O 1
ATOM 4862 N N . THR E 2 84 ? 97.872 44.716 29.248 1.00 107.90 80 THR E N 1
ATOM 4863 C CA . THR E 2 84 ? 99.001 45.446 28.660 1.00 110.72 80 THR E CA 1
ATOM 4864 C C . THR E 2 84 ? 98.911 45.608 27.135 1.00 115.82 80 THR E C 1
ATOM 4865 O O . THR E 2 84 ? 99.352 46.633 26.612 1.00 115.27 80 THR E O 1
ATOM 4869 N N . ILE E 2 85 ? 98.311 44.617 26.435 1.00 113.93 81 ILE E N 1
ATOM 4870 C CA . ILE E 2 85 ? 98.118 44.617 24.977 1.00 115.57 81 ILE E CA 1
ATOM 4871 C C . ILE E 2 85 ? 97.213 45.774 24.458 1.00 115.55 81 ILE E C 1
ATOM 4872 O O . ILE E 2 85 ? 97.292 46.135 23.283 1.00 117.33 81 ILE E O 1
ATOM 4877 N N . LEU E 2 86 ? 96.408 46.385 25.351 1.00 106.43 82 LEU E N 1
ATOM 4878 C CA . LEU E 2 86 ? 95.540 47.509 25.009 1.00 107.49 82 LEU E CA 1
ATOM 4879 C C . LEU E 2 86 ? 96.196 48.854 25.342 1.00 134.24 82 LEU E C 1
ATOM 4880 O O . LEU E 2 86 ? 96.734 49.042 26.433 1.00 98.29 82 LEU E O 1
ATOM 4885 N N . GLY F 2 4 ? 78.046 48.362 6.927 1.00 82.60 0 GLY F N 1
ATOM 4886 C CA . GLY F 2 4 ? 77.556 47.167 6.249 1.00 82.32 0 GLY F CA 1
ATOM 4887 C C . GLY F 2 4 ? 78.206 45.877 6.726 1.00 84.93 0 GLY F C 1
ATOM 4888 O O . GLY F 2 4 ? 77.780 45.294 7.734 1.00 85.82 0 GLY F O 1
ATOM 4889 N N . SER F 2 5 ? 79.245 45.421 5.996 1.00 160.70 1 SER F N 1
ATOM 4890 C CA . SER F 2 5 ? 80.001 44.205 6.317 1.00 159.35 1 SER F CA 1
ATOM 4891 C C . SER F 2 5 ? 80.789 44.338 7.626 1.00 157.45 1 SER F C 1
ATOM 4892 O O . SER F 2 5 ? 80.945 43.351 8.351 1.00 157.67 1 SER F O 1
ATOM 4895 N N . LYS F 2 6 ? 81.281 45.562 7.914 1.00 151.58 2 LYS F N 1
ATOM 4896 C CA . LYS F 2 6 ? 82.066 45.908 9.102 1.00 146.66 2 LYS F CA 1
ATOM 4897 C C . LYS F 2 6 ? 81.195 46.434 10.246 1.00 142.36 2 LYS F C 1
ATOM 4898 O O . LYS F 2 6 ? 81.373 47.565 10.710 1.00 136.89 2 LYS F O 1
ATOM 4904 N N . LEU F 2 7 ? 80.247 45.595 10.705 1.00 138.17 3 LEU F N 1
ATOM 4905 C CA . LEU F 2 7 ? 79.350 45.938 11.817 1.00 132.83 3 LEU F CA 1
ATOM 4906 C C . LEU F 2 7 ? 80.109 45.847 13.131 1.00 128.71 3 LEU F C 1
ATOM 4907 O O . LEU F 2 7 ? 79.801 46.599 14.064 1.00 123.53 3 LEU F O 1
ATOM 4912 N N . THR F 2 8 ? 81.086 44.908 13.213 1.00 123.57 4 THR F N 1
ATOM 4913 C CA . THR F 2 8 ? 81.903 44.716 14.413 1.00 117.80 4 THR F CA 1
ATOM 4914 C C . THR F 2 8 ? 82.842 45.909 14.614 1.00 115.00 4 THR F C 1
ATOM 4915 O O . THR F 2 8 ? 83.071 46.307 15.754 1.00 108.61 4 THR F O 1
ATOM 4919 N N . GLU F 2 9 ? 83.314 46.521 13.497 1.00 112.91 5 GLU F N 1
ATOM 4920 C CA . GLU F 2 9 ? 84.182 47.708 13.511 1.00 108.76 5 GLU F CA 1
ATOM 4921 C C . GLU F 2 9 ? 83.505 48.890 14.245 1.00 105.67 5 GLU F C 1
ATOM 4922 O O . GLU F 2 9 ? 84.134 49.513 15.095 1.00 100.42 5 GLU F O 1
ATOM 4928 N N . MET F 2 10 ? 82.210 49.145 13.944 1.00 102.37 6 MET F N 1
ATOM 4929 C CA . MET F 2 10 ? 81.382 50.194 14.558 1.00 97.69 6 MET F CA 1
ATOM 4930 C C . MET F 2 10 ? 81.067 49.864 16.021 1.00 98.91 6 MET F C 1
ATOM 4931 O O . MET F 2 10 ? 81.009 50.784 16.840 1.00 95.42 6 MET F O 1
ATOM 4936 N N . LYS F 2 11 ? 80.846 48.563 16.346 1.00 96.68 7 LYS F N 1
ATOM 4937 C CA . LYS F 2 11 ? 80.561 48.122 17.714 1.00 93.48 7 LYS F CA 1
ATOM 4938 C C . LYS F 2 11 ? 81.761 48.278 18.650 1.00 95.76 7 LYS F C 1
ATOM 4939 O O . LYS F 2 11 ? 81.577 48.681 19.797 1.00 93.20 7 LYS F O 1
ATOM 4945 N N . CYS F 2 12 ? 82.984 48.002 18.157 1.00 93.68 8 CYS F N 1
ATOM 4946 C CA . CYS F 2 12 ? 84.220 48.154 18.922 1.00 91.40 8 CYS F CA 1
ATOM 4947 C C . CYS F 2 12 ? 84.531 49.626 19.140 1.00 89.78 8 CYS F C 1
ATOM 4948 O O . CYS F 2 12 ? 84.940 50.004 20.244 1.00 85.15 8 CYS F O 1
ATOM 4951 N N . THR F 2 13 ? 84.322 50.461 18.087 1.00 86.96 9 THR F N 1
ATOM 4952 C CA . THR F 2 13 ? 84.513 51.918 18.132 1.00 84.64 9 THR F CA 1
ATOM 4953 C C . THR F 2 13 ? 83.652 52.498 19.278 1.00 85.36 9 THR F C 1
ATOM 4954 O O . THR F 2 13 ? 84.125 53.327 20.054 1.00 82.66 9 THR F O 1
ATOM 4958 N N . ASN F 2 14 ? 82.410 51.990 19.392 1.00 82.12 10 ASN F N 1
ATOM 4959 C CA . ASN F 2 14 ? 81.400 52.300 20.395 1.00 79.26 10 ASN F CA 1
ATOM 4960 C C . ASN F 2 14 ? 81.898 52.002 21.829 1.00 79.46 10 ASN F C 1
ATOM 4961 O O . ASN F 2 14 ? 81.737 52.841 22.720 1.00 76.51 10 ASN F O 1
ATOM 4966 N N . VAL F 2 15 ? 82.509 50.819 22.034 1.00 75.77 11 VAL F N 1
ATOM 4967 C CA . VAL F 2 15 ? 83.093 50.380 23.314 1.00 72.87 11 VAL F CA 1
ATOM 4968 C C . VAL F 2 15 ? 84.268 51.302 23.733 1.00 73.35 11 VAL F C 1
ATOM 4969 O O . VAL F 2 15 ? 84.317 51.740 24.886 1.00 71.70 11 VAL F O 1
ATOM 4973 N N . VAL F 2 16 ? 85.183 51.615 22.799 1.00 69.84 12 VAL F N 1
ATOM 4974 C CA . VAL F 2 16 ? 86.330 52.498 23.075 1.00 68.38 12 VAL F CA 1
ATOM 4975 C C . VAL F 2 16 ? 85.834 53.918 23.418 1.00 69.95 12 VAL F C 1
ATOM 4976 O O . VAL F 2 16 ? 86.349 54.541 24.353 1.00 66.56 12 VAL F O 1
ATOM 4980 N N . LEU F 2 17 ? 84.780 54.384 22.694 1.00 67.82 13 LEU F N 1
ATOM 4981 C CA . LEU F 2 17 ? 84.136 55.686 22.921 1.00 66.33 13 LEU F CA 1
ATOM 4982 C C . LEU F 2 17 ? 83.617 55.813 24.346 1.00 66.25 13 LEU F C 1
ATOM 4983 O O . LEU F 2 17 ? 83.952 56.794 25.013 1.00 65.35 13 LEU F O 1
ATOM 4988 N N . LEU F 2 18 ? 82.834 54.802 24.817 1.00 60.81 14 LEU F N 1
ATOM 4989 C CA . LEU F 2 18 ? 82.254 54.772 26.154 1.00 58.30 14 LEU F CA 1
ATOM 4990 C C . LEU F 2 18 ? 83.297 54.758 27.254 1.00 62.55 14 LEU F C 1
ATOM 4991 O O . LEU F 2 18 ? 83.106 55.427 28.272 1.00 61.27 14 LEU F O 1
ATOM 4996 N N . GLY F 2 19 ? 84.406 54.057 27.021 1.00 61.23 15 GLY F N 1
ATOM 4997 C CA . GLY F 2 19 ? 85.528 53.985 27.954 1.00 60.46 15 GLY F CA 1
ATOM 4998 C C . GLY F 2 19 ? 86.226 55.321 28.125 1.00 63.63 15 GLY F C 1
ATOM 4999 O O . GLY F 2 19 ? 86.694 55.647 29.224 1.00 63.44 15 GLY F O 1
ATOM 5000 N N . LEU F 2 20 ? 86.279 56.113 27.031 1.00 57.80 16 LEU F N 1
ATOM 5001 C CA . LEU F 2 20 ? 86.857 57.440 27.049 1.00 55.76 16 LEU F CA 1
ATOM 5002 C C . LEU F 2 20 ? 85.917 58.459 27.724 1.00 60.91 16 LEU F C 1
ATOM 5003 O O . LEU F 2 20 ? 86.380 59.229 28.592 1.00 59.37 16 LEU F O 1
ATOM 5008 N N . LEU F 2 21 ? 84.588 58.407 27.390 1.00 58.17 17 LEU F N 1
ATOM 5009 C CA . LEU F 2 21 ? 83.545 59.248 28.010 1.00 57.62 17 LEU F CA 1
ATOM 5010 C C . LEU F 2 21 ? 83.505 59.036 29.543 1.00 60.86 17 LEU F C 1
ATOM 5011 O O . LEU F 2 21 ? 83.226 59.972 30.300 1.00 61.28 17 LEU F O 1
ATOM 5016 N N . SER F 2 22 ? 83.839 57.809 29.990 1.00 56.15 18 SER F N 1
ATOM 5017 C CA . SER F 2 22 ? 83.899 57.377 31.397 1.00 54.06 18 SER F CA 1
ATOM 5018 C C . SER F 2 22 ? 85.096 58.043 32.109 1.00 55.73 18 SER F C 1
ATOM 5019 O O . SER F 2 22 ? 84.966 58.557 33.225 1.00 54.29 18 SER F O 1
ATOM 5022 N N . LYS F 2 23 ? 86.255 58.052 31.420 1.00 52.89 19 LYS F N 1
ATOM 5023 C CA . LYS F 2 23 ? 87.514 58.669 31.853 1.00 52.76 19 LYS F CA 1
ATOM 5024 C C . LYS F 2 23 ? 87.384 60.210 31.950 1.00 58.85 19 LYS F C 1
ATOM 5025 O O . LYS F 2 23 ? 88.178 60.857 32.643 1.00 59.31 19 LYS F O 1
ATOM 5031 N N . MET F 2 24 ? 86.384 60.775 31.244 1.00 57.14 20 MET F N 1
ATOM 5032 C CA . MET F 2 24 ? 86.042 62.194 31.194 1.00 58.62 20 MET F CA 1
ATOM 5033 C C . MET F 2 24 ? 85.060 62.605 32.282 1.00 65.89 20 MET F C 1
ATOM 5034 O O . MET F 2 24 ? 84.853 63.801 32.479 1.00 66.94 20 MET F O 1
ATOM 5039 N N . HIS F 2 25 ? 84.459 61.622 32.989 1.00 65.50 21 HIS F N 1
ATOM 5040 C CA . HIS F 2 25 ? 83.501 61.815 34.085 1.00 68.07 21 HIS F CA 1
ATOM 5041 C C . HIS F 2 25 ? 82.229 62.529 33.665 1.00 72.72 21 HIS F C 1
ATOM 5042 O O . HIS F 2 25 ? 81.788 63.485 34.320 1.00 74.26 21 HIS F O 1
ATOM 5049 N N . VAL F 2 26 ? 81.612 62.029 32.584 1.00 68.32 22 VAL F N 1
ATOM 5050 C CA . VAL F 2 26 ? 80.327 62.531 32.094 1.00 69.56 22 VAL F CA 1
ATOM 5051 C C . VAL F 2 26 ? 79.252 62.091 33.112 1.00 77.12 22 VAL F C 1
ATOM 5052 O O . VAL F 2 26 ? 78.191 62.707 33.195 1.00 79.50 22 VAL F O 1
ATOM 5056 N N . GLU F 2 27 ? 79.616 61.110 33.980 1.00 73.97 23 GLU F N 1
ATOM 5057 C CA . GLU F 2 27 ? 78.847 60.563 35.109 1.00 74.72 23 GLU F CA 1
ATOM 5058 C C . GLU F 2 27 ? 78.265 61.677 36.001 1.00 77.46 23 GLU F C 1
ATOM 5059 O O . GLU F 2 27 ? 77.217 61.475 36.606 1.00 77.49 23 GLU F O 1
ATOM 5065 N N . SER F 2 28 ? 78.970 62.834 36.098 1.00 73.96 24 SER F N 1
ATOM 5066 C CA . SER F 2 28 ? 78.609 64.008 36.895 1.00 76.16 24 SER F CA 1
ATOM 5067 C C . SER F 2 28 ? 77.232 64.539 36.502 1.00 80.01 24 SER F C 1
ATOM 5068 O O . SER F 2 28 ? 76.507 65.057 37.355 1.00 82.17 24 SER F O 1
ATOM 5071 N N . ASN F 2 29 ? 76.871 64.365 35.219 1.00 73.71 25 ASN F N 1
ATOM 5072 C CA . ASN F 2 29 ? 75.591 64.745 34.638 1.00 74.26 25 ASN F CA 1
ATOM 5073 C C . ASN F 2 29 ? 74.818 63.464 34.299 1.00 74.19 25 ASN F C 1
ATOM 5074 O O . ASN F 2 29 ? 75.161 62.776 33.331 1.00 72.64 25 ASN F O 1
ATOM 5079 N N . SER F 2 30 ? 73.801 63.144 35.120 1.00 69.82 26 SER F N 1
ATOM 5080 C CA . SER F 2 30 ? 72.935 61.968 34.992 1.00 68.37 26 SER F CA 1
ATOM 5081 C C . SER F 2 30 ? 72.265 61.858 33.632 1.00 69.49 26 SER F C 1
ATOM 5082 O O . SER F 2 30 ? 72.271 60.772 33.057 1.00 67.96 26 SER F O 1
ATOM 5085 N N . LYS F 2 31 ? 71.676 62.968 33.136 1.00 66.09 27 LYS F N 1
ATOM 5086 C CA . LYS F 2 31 ? 70.959 63.027 31.864 1.00 67.03 27 LYS F CA 1
ATOM 5087 C C . LYS F 2 31 ? 71.889 62.716 30.700 1.00 71.21 27 LYS F C 1
ATOM 5088 O O . LYS F 2 31 ? 71.539 61.912 29.832 1.00 72.26 27 LYS F O 1
ATOM 5094 N N . GLU F 2 32 ? 73.086 63.326 30.718 1.00 66.30 28 GLU F N 1
ATOM 5095 C CA . GLU F 2 32 ? 74.115 63.170 29.702 1.00 65.36 28 GLU F CA 1
ATOM 5096 C C . GLU F 2 32 ? 74.713 61.787 29.748 1.00 67.06 28 GLU F C 1
ATOM 5097 O O . GLU F 2 32 ? 74.936 61.178 28.704 1.00 66.35 28 GLU F O 1
ATOM 5103 N N . TRP F 2 33 ? 74.975 61.294 30.963 1.00 63.66 29 TRP F N 1
ATOM 5104 C CA . TRP F 2 33 ? 75.543 59.973 31.127 1.00 62.37 29 TRP F CA 1
ATOM 5105 C C . TRP F 2 33 ? 74.615 58.886 30.597 1.00 66.62 29 TRP F C 1
ATOM 5106 O O . TRP F 2 33 ? 75.060 58.061 29.797 1.00 65.21 29 TRP F O 1
ATOM 5117 N N . ASN F 2 34 ? 73.324 58.924 30.999 1.00 65.02 30 ASN F N 1
ATOM 5118 C CA . ASN F 2 34 ? 72.302 57.965 30.562 1.00 66.84 30 ASN F CA 1
ATOM 5119 C C . ASN F 2 34 ? 72.061 57.986 29.065 1.00 72.25 30 ASN F C 1
ATOM 5120 O O . ASN F 2 34 ? 71.714 56.954 28.495 1.00 71.46 30 ASN F O 1
ATOM 5125 N N . TYR F 2 35 ? 72.281 59.148 28.425 1.00 71.26 31 TYR F N 1
ATOM 5126 C CA . TYR F 2 35 ? 72.185 59.312 26.980 1.00 72.98 31 TYR F CA 1
ATOM 5127 C C . TYR F 2 35 ? 73.342 58.551 26.323 1.00 75.49 31 TYR F C 1
ATOM 5128 O O . TYR F 2 35 ? 73.096 57.806 25.385 1.00 76.91 31 TYR F O 1
ATOM 5137 N N . CYS F 2 36 ? 74.576 58.690 26.858 1.00 70.02 32 CYS F N 1
ATOM 5138 C CA . CYS F 2 36 ? 75.792 58.005 26.387 1.00 69.69 32 CYS F CA 1
ATOM 5139 C C . CYS F 2 36 ? 75.705 56.516 26.536 1.00 69.97 32 CYS F C 1
ATOM 5140 O O . CYS F 2 36 ? 75.949 55.805 25.568 1.00 70.20 32 CYS F O 1
ATOM 5143 N N . VAL F 2 37 ? 75.418 56.046 27.768 1.00 64.16 33 VAL F N 1
ATOM 5144 C CA . VAL F 2 37 ? 75.272 54.634 28.119 1.00 64.49 33 VAL F CA 1
ATOM 5145 C C . VAL F 2 37 ? 74.152 54.030 27.274 1.00 72.28 33 VAL F C 1
ATOM 5146 O O . VAL F 2 37 ? 74.323 52.927 26.747 1.00 73.69 33 VAL F O 1
ATOM 5150 N N . GLY F 2 38 ? 73.068 54.796 27.096 1.00 69.85 34 GLY F N 1
ATOM 5151 C CA . GLY F 2 38 ? 71.911 54.417 26.308 1.00 72.47 34 GLY F CA 1
ATOM 5152 C C . GLY F 2 38 ? 72.281 54.115 24.879 1.00 81.09 34 GLY F C 1
ATOM 5153 O O . GLY F 2 38 ? 71.966 53.030 24.383 1.00 84.28 34 GLY F O 1
ATOM 5154 N N . LEU F 2 39 ? 72.996 55.054 24.225 1.00 77.12 35 LEU F N 1
ATOM 5155 C CA . LEU F 2 39 ? 73.452 54.913 22.845 1.00 78.22 35 LEU F CA 1
ATOM 5156 C C . LEU F 2 39 ? 74.379 53.717 22.676 1.00 80.09 35 LEU F C 1
ATOM 5157 O O . LEU F 2 39 ? 74.189 52.940 21.739 1.00 82.26 35 LEU F O 1
ATOM 5162 N N . HIS F 2 40 ? 75.352 53.556 23.598 1.00 72.66 36 HIS F N 1
ATOM 5163 C CA . HIS F 2 40 ? 76.319 52.463 23.597 1.00 71.30 36 HIS F CA 1
ATOM 5164 C C . HIS F 2 40 ? 75.630 51.105 23.657 1.00 78.24 36 HIS F C 1
ATOM 5165 O O . HIS F 2 40 ? 75.927 50.237 22.832 1.00 80.38 36 HIS F O 1
ATOM 5172 N N . ASN F 2 41 ? 74.724 50.934 24.639 1.00 74.53 37 ASN F N 1
ATOM 5173 C CA . ASN F 2 41 ? 73.968 49.704 24.861 1.00 77.08 37 ASN F CA 1
ATOM 5174 C C . ASN F 2 41 ? 73.069 49.351 23.694 1.00 84.37 37 ASN F C 1
ATOM 5175 O O . ASN F 2 41 ? 72.974 48.175 23.347 1.00 86.57 37 ASN F O 1
ATOM 5180 N N . GLU F 2 42 ? 72.428 50.371 23.082 1.00 81.20 38 GLU F N 1
ATOM 5181 C CA . GLU F 2 42 ? 71.558 50.216 21.921 1.00 84.24 38 GLU F CA 1
ATOM 5182 C C . GLU F 2 42 ? 72.382 49.746 20.729 1.00 90.96 38 GLU F C 1
ATOM 5183 O O . GLU F 2 42 ? 71.926 48.855 20.020 1.00 94.56 38 GLU F O 1
ATOM 5189 N N . ILE F 2 43 ? 73.616 50.306 20.536 1.00 85.86 39 ILE F N 1
ATOM 5190 C CA . ILE F 2 43 ? 74.526 49.914 19.445 1.00 86.70 39 ILE F CA 1
ATOM 5191 C C . ILE F 2 43 ? 74.841 48.418 19.535 1.00 92.81 39 ILE F C 1
ATOM 5192 O O . ILE F 2 43 ? 74.691 47.709 18.542 1.00 97.49 39 ILE F O 1
ATOM 5197 N N . ASN F 2 44 ? 75.223 47.946 20.733 1.00 86.42 40 ASN F N 1
ATOM 5198 C CA . ASN F 2 44 ? 75.589 46.555 20.990 1.00 87.73 40 ASN F CA 1
ATOM 5199 C C . ASN F 2 44 ? 74.471 45.541 20.831 1.00 94.96 40 ASN F C 1
ATOM 5200 O O . ASN F 2 44 ? 74.763 44.371 20.587 1.00 97.51 40 ASN F O 1
ATOM 5205 N N . LEU F 2 45 ? 73.202 45.978 20.946 1.00 92.12 41 LEU F N 1
ATOM 5206 C CA . LEU F 2 45 ? 72.033 45.102 20.790 1.00 96.03 41 LEU F CA 1
ATOM 5207 C C . LEU F 2 45 ? 71.421 45.167 19.383 1.00 103.79 41 LEU F C 1
ATOM 5208 O O . LEU F 2 45 ? 70.576 44.337 19.045 1.00 107.79 41 LEU F O 1
ATOM 5213 N N . CYS F 2 46 ? 71.868 46.137 18.568 1.00 100.68 42 CYS F N 1
ATOM 5214 C CA . CYS F 2 46 ? 71.379 46.378 17.216 1.00 105.57 42 CYS F CA 1
ATOM 5215 C C . CYS F 2 46 ? 72.146 45.635 16.125 1.00 113.66 42 CYS F C 1
ATOM 5216 O O . CYS F 2 46 ? 73.381 45.632 16.122 1.00 111.06 42 CYS F O 1
ATOM 5219 N N . ASP F 2 47 ? 71.394 45.037 15.177 1.00 115.76 43 ASP F N 1
ATOM 5220 C CA . ASP F 2 47 ? 71.935 44.289 14.041 1.00 119.96 43 ASP F CA 1
ATOM 5221 C C . ASP F 2 47 ? 71.853 45.066 12.710 1.00 126.63 43 ASP F C 1
ATOM 5222 O O . ASP F 2 47 ? 72.478 44.644 11.731 1.00 129.42 43 ASP F O 1
ATOM 5227 N N . ASP F 2 48 ? 71.075 46.182 12.661 1.00 123.07 44 ASP F N 1
ATOM 5228 C CA . ASP F 2 48 ? 70.965 47.008 11.450 1.00 126.77 44 ASP F CA 1
ATOM 5229 C C . ASP F 2 48 ? 72.195 47.925 11.372 1.00 127.24 44 ASP F C 1
ATOM 5230 O O . ASP F 2 48 ? 72.362 48.764 12.267 1.00 121.48 44 ASP F O 1
ATOM 5235 N N . PRO F 2 49 ? 73.079 47.784 10.344 1.00 126.54 45 PRO F N 1
ATOM 5236 C CA . PRO F 2 49 ? 74.273 48.655 10.285 1.00 123.22 45 PRO F CA 1
ATOM 5237 C C . PRO F 2 49 ? 73.952 50.140 10.119 1.00 126.69 45 PRO F C 1
ATOM 5238 O O . PRO F 2 49 ? 74.695 50.971 10.647 1.00 121.59 45 PRO F O 1
ATOM 5242 N N . ASP F 2 50 ? 72.851 50.463 9.392 1.00 128.20 46 ASP F N 1
ATOM 5243 C CA . ASP F 2 50 ? 72.392 51.833 9.133 1.00 128.11 46 ASP F CA 1
ATOM 5244 C C . ASP F 2 50 ? 72.047 52.531 10.436 1.00 126.32 46 ASP F C 1
ATOM 5245 O O . ASP F 2 50 ? 72.475 53.669 10.658 1.00 124.17 46 ASP F O 1
ATOM 5250 N N . ALA F 2 51 ? 71.307 51.816 11.310 1.00 120.44 47 ALA F N 1
ATOM 5251 C CA . ALA F 2 51 ? 70.877 52.277 12.624 1.00 114.70 47 ALA F CA 1
ATOM 5252 C C . ALA F 2 51 ? 72.060 52.414 13.576 1.00 113.18 47 ALA F C 1
ATOM 5253 O O . ALA F 2 51 ? 72.085 53.360 14.358 1.00 110.24 47 ALA F O 1
ATOM 5255 N N . VAL F 2 52 ? 73.042 51.482 13.501 1.00 108.62 48 VAL F N 1
ATOM 5256 C CA . VAL F 2 52 ? 74.257 51.481 14.325 1.00 102.99 48 VAL F CA 1
ATOM 5257 C C . VAL F 2 52 ? 75.098 52.710 13.969 1.00 106.02 48 VAL F C 1
ATOM 5258 O O . VAL F 2 52 ? 75.558 53.404 14.886 1.00 101.64 48 VAL F O 1
ATOM 5262 N N . LEU F 2 53 ? 75.263 52.993 12.646 1.00 105.93 49 LEU F N 1
ATOM 5263 C CA . LEU F 2 53 ? 76.025 54.140 12.125 1.00 105.76 49 LEU F CA 1
ATOM 5264 C C . LEU F 2 53 ? 75.454 55.461 12.626 1.00 108.41 49 LEU F C 1
ATOM 5265 O O . LEU F 2 53 ? 76.217 56.352 13.007 1.00 105.45 49 LEU F O 1
ATOM 5270 N N . GLU F 2 54 ? 74.114 55.577 12.623 1.00 106.51 50 GLU F N 1
ATOM 5271 C CA . GLU F 2 54 ? 73.369 56.754 13.057 1.00 105.63 50 GLU F CA 1
ATOM 5272 C C . GLU F 2 54 ? 73.666 57.048 14.520 1.00 104.72 50 GLU F C 1
ATOM 5273 O O . GLU F 2 54 ? 73.997 58.191 14.854 1.00 104.20 50 GLU F O 1
ATOM 5279 N N . LYS F 2 55 ? 73.558 55.994 15.382 1.00 97.08 51 LYS F N 1
ATOM 5280 C CA . LYS F 2 55 ? 73.796 56.046 16.821 1.00 91.19 51 LYS F CA 1
ATOM 5281 C C . LYS F 2 55 ? 75.263 56.310 17.151 1.00 89.16 51 LYS F C 1
ATOM 5282 O O . LYS F 2 55 ? 75.535 57.035 18.112 1.00 84.88 51 LYS F O 1
ATOM 5288 N N . LEU F 2 56 ? 76.207 55.727 16.355 1.00 85.55 52 LEU F N 1
ATOM 5289 C CA . LEU F 2 56 ? 77.651 55.903 16.536 1.00 82.01 52 LEU F CA 1
ATOM 5290 C C . LEU F 2 56 ? 78.017 57.357 16.281 1.00 85.05 52 LEU F C 1
ATOM 5291 O O . LEU F 2 56 ? 78.797 57.948 17.046 1.00 81.68 52 LEU F O 1
ATOM 5296 N N . LEU F 2 57 ? 77.410 57.938 15.227 1.00 84.35 53 LEU F N 1
ATOM 5297 C CA . LEU F 2 57 ? 77.583 59.331 14.821 1.00 85.30 53 LEU F CA 1
ATOM 5298 C C . LEU F 2 57 ? 77.106 60.282 15.937 1.00 88.78 53 LEU F C 1
ATOM 5299 O O . LEU F 2 57 ? 77.739 61.316 16.177 1.00 88.19 53 LEU F O 1
ATOM 5304 N N . ALA F 2 58 ? 76.027 59.891 16.657 1.00 84.54 54 ALA F N 1
ATOM 5305 C CA . ALA F 2 58 ? 75.486 60.627 17.806 1.00 82.25 54 ALA F CA 1
ATOM 5306 C C . ALA F 2 58 ? 76.450 60.571 19.002 1.00 81.72 54 ALA F C 1
ATOM 5307 O O . ALA F 2 58 ? 76.635 61.588 19.678 1.00 80.33 54 ALA F O 1
ATOM 5309 N N . LEU F 2 59 ? 77.086 59.398 19.245 1.00 75.57 55 LEU F N 1
ATOM 5310 C CA . LEU F 2 59 ? 78.055 59.218 20.339 1.00 71.02 55 LEU F CA 1
ATOM 5311 C C . LEU F 2 59 ? 79.304 60.034 20.064 1.00 74.27 55 LEU F C 1
ATOM 5312 O O . LEU F 2 59 ? 79.814 60.690 20.973 1.00 70.62 55 LEU F O 1
ATOM 5317 N N . ILE F 2 60 ? 79.746 60.050 18.782 1.00 74.44 56 ILE F N 1
ATOM 5318 C CA . ILE F 2 60 ? 80.900 60.828 18.327 1.00 74.14 56 ILE F CA 1
ATOM 5319 C C . ILE F 2 60 ? 80.619 62.321 18.569 1.00 78.50 56 ILE F C 1
ATOM 5320 O O . ILE F 2 60 ? 81.434 62.991 19.215 1.00 75.94 56 ILE F O 1
ATOM 5325 N N . ALA F 2 61 ? 79.438 62.813 18.103 1.00 77.14 57 ALA F N 1
ATOM 5326 C CA . ALA F 2 61 ? 79.000 64.202 18.279 1.00 78.13 57 ALA F CA 1
ATOM 5327 C C . ALA F 2 61 ? 79.048 64.626 19.769 1.00 80.11 57 ALA F C 1
ATOM 5328 O O . ALA F 2 61 ? 79.548 65.714 20.098 1.00 79.37 57 ALA F O 1
ATOM 5330 N N . PHE F 2 62 ? 78.579 63.727 20.663 1.00 75.21 58 PHE F N 1
ATOM 5331 C CA . PHE F 2 62 ? 78.582 63.988 22.093 1.00 72.98 58 PHE F CA 1
ATOM 5332 C C . PHE F 2 62 ? 80.023 64.096 22.641 1.00 73.55 58 PHE F C 1
ATOM 5333 O O . PHE F 2 62 ? 80.340 65.064 23.334 1.00 73.80 58 PHE F O 1
ATOM 5341 N N . PHE F 2 63 ? 80.876 63.097 22.326 1.00 66.18 59 PHE F N 1
ATOM 5342 C CA . PHE F 2 63 ? 82.288 63.028 22.682 1.00 63.33 59 PHE F CA 1
ATOM 5343 C C . PHE F 2 63 ? 82.999 64.333 22.239 1.00 71.05 59 PHE F C 1
ATOM 5344 O O . PHE F 2 63 ? 83.654 64.990 23.057 1.00 71.25 59 PHE F O 1
ATOM 5352 N N . LEU F 2 64 ? 82.817 64.722 20.966 1.00 69.60 60 LEU F N 1
ATOM 5353 C CA . LEU F 2 64 ? 83.377 65.928 20.356 1.00 71.91 60 LEU F CA 1
ATOM 5354 C C . LEU F 2 64 ? 83.012 67.201 21.143 1.00 77.54 60 LEU F C 1
ATOM 5355 O O . LEU F 2 64 ? 83.875 68.062 21.350 1.00 77.44 60 LEU F O 1
ATOM 5360 N N . SER F 2 65 ? 81.743 67.289 21.623 1.00 74.68 61 SER F N 1
ATOM 5361 C CA . SER F 2 65 ? 81.222 68.434 22.384 1.00 75.26 61 SER F CA 1
ATOM 5362 C C . SER F 2 65 ? 81.883 68.628 23.779 1.00 76.91 61 SER F C 1
ATOM 5363 O O . SER F 2 65 ? 81.876 69.735 24.335 1.00 78.58 61 SER F O 1
ATOM 5366 N N . LYS F 2 66 ? 82.455 67.546 24.326 1.00 69.39 62 LYS F N 1
ATOM 5367 C CA . LYS F 2 66 ? 83.077 67.521 25.653 1.00 65.97 62 LYS F CA 1
ATOM 5368 C C . LYS F 2 66 ? 84.536 67.986 25.734 1.00 67.68 62 LYS F C 1
ATOM 5369 O O . LYS F 2 66 ? 85.119 67.994 26.817 1.00 64.42 62 LYS F O 1
ATOM 5375 N N . HIS F 2 67 ? 85.095 68.429 24.607 1.00 67.69 63 HIS F N 1
ATOM 5376 C CA . HIS F 2 67 ? 86.474 68.898 24.484 1.00 68.16 63 HIS F CA 1
ATOM 5377 C C . HIS F 2 67 ? 86.511 70.341 24.000 1.00 76.24 63 HIS F C 1
ATOM 5378 O O . HIS F 2 67 ? 85.570 70.774 23.333 1.00 79.58 63 HIS F O 1
ATOM 5385 N N . ASN F 2 68 ? 87.623 71.069 24.277 1.00 72.89 64 ASN F N 1
ATOM 5386 C CA . ASN F 2 68 ? 87.869 72.417 23.754 1.00 76.49 64 ASN F CA 1
ATOM 5387 C C . ASN F 2 68 ? 88.242 72.217 22.284 1.00 82.29 64 ASN F C 1
ATOM 5388 O O . ASN F 2 68 ? 88.632 71.108 21.908 1.00 79.29 64 ASN F O 1
ATOM 5393 N N . THR F 2 69 ? 88.171 73.273 21.463 1.00 84.22 65 THR F N 1
ATOM 5394 C CA . THR F 2 69 ? 88.532 73.155 20.049 1.00 87.41 65 THR F CA 1
ATOM 5395 C C . THR F 2 69 ? 90.008 72.805 19.899 1.00 93.84 65 THR F C 1
ATOM 5396 O O . THR F 2 69 ? 90.346 71.950 19.080 1.00 93.35 65 THR F O 1
ATOM 5400 N N . CYS F 2 70 ? 90.867 73.451 20.716 1.00 92.66 66 CYS F N 1
ATOM 5401 C CA . CYS F 2 70 ? 92.324 73.283 20.749 1.00 93.01 66 CYS F CA 1
ATOM 5402 C C . CYS F 2 70 ? 92.714 71.903 21.265 1.00 89.55 66 CYS F C 1
ATOM 5403 O O . CYS F 2 70 ? 93.740 71.367 20.846 1.00 89.12 66 CYS F O 1
ATOM 5406 N N . ASP F 2 71 ? 91.910 71.347 22.200 1.00 80.73 67 ASP F N 1
ATOM 5407 C CA . ASP F 2 71 ? 92.094 70.017 22.783 1.00 75.04 67 ASP F CA 1
ATOM 5408 C C . ASP F 2 71 ? 91.896 69.000 21.637 1.00 78.11 67 ASP F C 1
ATOM 5409 O O . ASP F 2 71 ? 92.822 68.271 21.283 1.00 76.14 67 ASP F O 1
ATOM 5414 N N . LEU F 2 72 ? 90.707 69.045 21.009 1.00 75.73 68 LEU F N 1
ATOM 5415 C CA . LEU F 2 72 ? 90.267 68.238 19.877 1.00 75.43 68 LEU F CA 1
ATOM 5416 C C . LEU F 2 72 ? 91.189 68.392 18.645 1.00 81.19 68 LEU F C 1
ATOM 5417 O O . LEU F 2 72 ? 91.463 67.393 17.978 1.00 80.88 68 LEU F O 1
ATOM 5422 N N . SER F 2 73 ? 91.677 69.631 18.361 1.00 79.15 69 SER F N 1
ATOM 5423 C CA . SER F 2 73 ? 92.609 69.945 17.268 1.00 81.24 69 SER F CA 1
ATOM 5424 C C . SER F 2 73 ? 93.896 69.129 17.427 1.00 83.98 69 SER F C 1
ATOM 5425 O O . SER F 2 73 ? 94.351 68.558 16.437 1.00 87.32 69 SER F O 1
ATOM 5428 N N . ASP F 2 74 ? 94.461 69.046 18.661 1.00 76.08 70 ASP F N 1
ATOM 5429 C CA . ASP F 2 74 ? 95.657 68.245 18.953 1.00 74.24 70 ASP F CA 1
ATOM 5430 C C . ASP F 2 74 ? 95.368 66.762 18.644 1.00 76.74 70 ASP F C 1
ATOM 5431 O O . ASP F 2 74 ? 96.147 66.140 17.932 1.00 79.67 70 ASP F O 1
ATOM 5436 N N . LEU F 2 75 ? 94.250 66.219 19.160 1.00 69.48 71 LEU F N 1
ATOM 5437 C CA . LEU F 2 75 ? 93.796 64.828 19.019 1.00 68.05 71 LEU F CA 1
ATOM 5438 C C . LEU F 2 75 ? 93.682 64.375 17.563 1.00 76.51 71 LEU F C 1
ATOM 5439 O O . LEU F 2 75 ? 94.224 63.327 17.218 1.00 76.58 71 LEU F O 1
ATOM 5444 N N . ILE F 2 76 ? 92.951 65.148 16.727 1.00 76.39 72 ILE F N 1
ATOM 5445 C CA . ILE F 2 76 ? 92.704 64.869 15.309 1.00 80.26 72 ILE F CA 1
ATOM 5446 C C . ILE F 2 76 ? 94.017 64.825 14.510 1.00 89.44 72 ILE F C 1
ATOM 5447 O O . ILE F 2 76 ? 94.245 63.888 13.747 1.00 89.48 72 ILE F O 1
ATOM 5452 N N . GLU F 2 77 ? 94.889 65.812 14.732 1.00 89.91 73 GLU F N 1
ATOM 5453 C CA . GLU F 2 77 ? 96.185 65.899 14.071 1.00 94.00 73 GLU F CA 1
ATOM 5454 C C . GLU F 2 77 ? 97.164 64.843 14.580 1.00 97.12 73 GLU F C 1
ATOM 5455 O O . GLU F 2 77 ? 98.034 64.418 13.819 1.00 100.48 73 GLU F O 1
ATOM 5461 N N . SER F 2 78 ? 97.026 64.427 15.856 1.00 88.70 74 SER F N 1
ATOM 5462 C CA . SER F 2 78 ? 97.890 63.424 16.475 1.00 86.70 74 SER F CA 1
ATOM 5463 C C . SER F 2 78 ? 97.532 62.001 16.056 1.00 90.24 74 SER F C 1
ATOM 5464 O O . SER F 2 78 ? 98.381 61.279 15.527 1.00 91.09 74 SER F O 1
ATOM 5467 N N . TYR F 2 79 ? 96.287 61.590 16.349 1.00 85.60 75 TYR F N 1
ATOM 5468 C CA . TYR F 2 79 ? 95.782 60.223 16.182 1.00 85.39 75 TYR F CA 1
ATOM 5469 C C . TYR F 2 79 ? 94.943 59.892 14.939 1.00 89.62 75 TYR F C 1
ATOM 5470 O O . TYR F 2 79 ? 94.743 58.700 14.676 1.00 90.36 75 TYR F O 1
ATOM 5479 N N . PHE F 2 80 ? 94.444 60.909 14.193 1.00 85.69 76 PHE F N 1
ATOM 5480 C CA . PHE F 2 80 ? 93.637 60.677 12.987 1.00 88.04 76 PHE F CA 1
ATOM 5481 C C . PHE F 2 80 ? 94.376 61.069 11.709 1.00 98.66 76 PHE F C 1
ATOM 5482 O O . PHE F 2 80 ? 94.212 60.404 10.690 1.00 101.81 76 PHE F O 1
ATOM 5490 N N . GLU F 2 81 ? 95.177 62.150 11.764 1.00 97.10 77 GLU F N 1
ATOM 5491 C CA . GLU F 2 81 ? 95.957 62.686 10.648 1.00 116.06 77 GLU F CA 1
ATOM 5492 C C . GLU F 2 81 ? 97.409 62.884 11.077 1.00 149.39 77 GLU F C 1
ATOM 5493 O O . GLU F 2 81 ? 98.305 62.940 10.238 1.00 125.06 77 GLU F O 1
#

Sequence (697 aa):
PLGSVASAYAALPSWIAYEKARADLEEAKKNDVSPQLLKQLTKACNIAKSEFEREASVQKKLDKAEQAAASYKERKSKIVSAHSLLFGLKKLDSSVNTIIEQARNGVLPLSIIPAASATRLIVVTPNLEVLSKVRQENNVHYAGAIWSIVEVKDANGAQVHLKEVTAANELNITWPLSITCERTTKLTEMKCTNVVLLGLLSKMHVESNSKEWNYCVGLHNEINLCDDPDAVLEKLLALIAFFLSKHNTCDLSDLIESYFENTTILQGSKLTEMKCTNVVLLGLLSKMHVESNSKEWNYCVGLHNEINLCDDPDAVLEKLLALIAFFLSKHNTCDLSDLIESYFENTTIPLGSVASAYAALPSWIAYEKARADLEEAKKNDVSPQLLKQLTKACNIAKSEFEREASVQKKLDKAEQAAASYKEARAVDRKSKIVSAHSLLFGLKKLDSSVNTIIEQARNGVLPLSIIPAASATRLIVVTPNLEVLSKVRQENNVHYAGAIWSIVEVKDANGAQVHLKEVTAANELNITWPLSITCERTKLTEMKCTNVVLLGLLSKMHVESNSKEWNYCVGLHNEINLCDDPDAVLEKLLALIAFFLSKHNTCDLSDLIESYFENTTILGSKLTEMKCTNVVLLGLLSKMHVESNSKEWNYCVGLHNEINLCDDPDAVLEKLLALIAFFLSKHNTCDLSDLIESYFE

Foldseek 3Di:
DCPVAPDCPQLPVLVCQLVVLVVVLVVCVVVVHDPVVNVVSVVSNVVSVVSSVVSSVVVVVVVVVVVVVVVVPCPDVVVVVVCCVVVCCVVVPVLSVVQVVCVVVQFHFPDFDDDPVKIKTWTKAFFPVSCVVQDDDQWGCHSNFIWGFDFKAAPVRDGDDPVPPDPVCGVVTHDTMITITITPD/DADDAPDDLPVLVVLCVVLVVVVPRVSRCLSSVLRNVLQVDPAPVSNVVSLVVNVVSSCVSPVPDDCVVVVVSCCVPHPNND/DVCLVVLLVVLVVLLVVVVVLPCVVPVVLNCLSVVLNVCSNVDDPVVSNVVSSVVSVVSSVVSDDPVVVVVVCVPPPVPNPD/DCPVAPDCPQLPVLVCQLVVLVVVLVVCVVVVDDPVVNVVSVVSNVVSVVVSVVSSVVVVVVVVVVVVVVPVVVVVVPDCVVVVVVVCCVVVCCVVVPVLSVVQVVCVVVPFHFPDQCPPPPFGKTWTKAFFPVRCVVQDPQQWGCHSNFIWGFDFKAAPVRDGDDSVPPDPVCRVVTHDTMITITGTD/DQDDAPDDDPLLVVLCVVLVVVVPRVSNNLLSVLRNCLQVDDAPVSNVVSLVVNVVSSCVSPVPDDCPVVVVSCVVPPPND/DVVLVVLLVLLVVLLVVVVVLPLVVPVVLNCLSVVLNVCSVVDDDSVSNVVSSVVSVVSSVVSDDPVRVVCVCVPPVD

Nearest PDB structures (foldseek):
  3ub0-assembly1_A  TM=1.005E+00  e=2.496E-32  Feline infectious peritonitis virus (strain 79-1146)
  3ub0-assembly2_D  TM=9.673E-01  e=1.535E-29  Feline infectious peritonitis virus (strain 79-1146)
  2ahm-assembly1_G  TM=5.642E-01  e=6.443E-16  Severe acute respiratory syndrome-related coronavirus
  6xip-assembly1_B  TM=8.864E-01  e=4.601E-11  Severe acute respiratory syndrome coronavirus 2
  2ahm-assembly1_F-2  TM=7.361E-01  e=1.045E-11  Severe acute respiratory syndrome-related coronavirus

B-factor: mean 86.3, std 36.61, range [37.56, 242.08]

CATH classification: 6.10.140.2090 (+1 more: 3.30.70.3540)

InterPro domains:
  IPR001205 RNA-directed RNA polymerase, C-terminal domain [PF00680] (4516-4790)
  IPR002589 Macro domain [PF01661] (1362-1469)
  IPR002589 Macro domain [PS51154] (1329-1500)
  IPR002589 Macro domain [SM00506] (1341-1470)
  IPR008740 Peptidase C30, coronavirus [PF05409] (2932-3213)
  IPR008740 Peptidase C30, coronavirus [PS51442] (2904-3205)
  IPR009003 Peptidase S1, PA clan [SSF50494] (2904-3203)
  IPR009461 Non-structural protein NSP16, coronavirus-like [PF06460] (6410-6708)
  IPR009466 Non-structural protein 14, coronavirus [PF06471] (5556-6065)
  IPR009469 RNA-dependent RNA polymerase, N-terminal, coronavirus [PF06478] (4043-4386)
  IPR013016 Peptidase C16, coronavirus [PF08715] (1055-1308)
  IPR013016 Peptidase C16, coronavirus [PF08715] (1499-1785)
  IPR013016 Peptidase C16, coronavirus [PS51124] (1079-1330)
  IPR013016 Peptidase C16, coronavirus [PS51124] (1561-1814)
  IPR014822 Non-structural protein NSP9, coronavirus [PF08710] (3778-3888)
  IPR014822 Non-structural protein NSP9, coronavirus [PS51951] (3778-3888)
  IPR014828 Non-structural protein NSP7, coronavirus [PF08716] (3500-3582)
  IPR014828 Non-structural protein NSP7, coronavirus [PS51949] (3500-3582)
  IPR014829 Non-structural protein NSP8, coronavirus [PF08717] (3583-3777)
  IPR014829 Non-structural protein NSP8, coronavirus [PS51950] (3583-3777)

Solvent-accessible surface area: 34200 Å² total

Organism: Feline coronavirus (strain FIPV WSU-79/1146) (NCBI:txid33734)

Radius of gyration: 34.87 Å; Cα contacts (8 Å, |Δi|>4): 920; chains: 6; bounding box: 74×112×64 Å